Protein AF-0000000084982531 (afdb_homodimer)

Sequence (616 aa):
MTKPLTELLGIQYPIIQGGMARISDSTLVSAVSEAGGFGVLTSVGYTKEELRQEIRRVKSLTERPFGVNLMLQQDNIPELVEVTLTEKVTAVTTGAGSPKAFAAELQVAGIKVIPVVSQVTHAVKMANLGVDAIIAEGYEAGGHVGLTATLPLIQQLQKEVELPIIAAGGIGSGEAILAMEALGAIGVQIGTLFLTAEECALGQRYKQALIDADDVATALTGLSWGLPVRNIANELIQDCLREEFAGVNYEAIRPMLYESYVRAVEQDDVERGSVMTGQIAGIIDRIQPAATIIEALMASYHEAKERIMTKPLTELLGIQYPIIQGGMARISDSTLVSAVSEAGGFGVLTSVGYTKEELRQEIRRVKSLTERPFGVNLMLQQDNIPELVEVTLTEKVTAVTTGAGSPKAFAAELQVAGIKVIPVVSQVTHAVKMANLGVDAIIAEGYEAGGHVGLTATLPLIQQLQKEVELPIIAAGGIGSGEAILAMEALGAIGVQIGTLFLTAEECALGQRYKQALIDADDVATALTGLSWGLPVRNIANELIQDCLREEFAGVNYEAIRPMLYESYVRAVEQDDVERGSVMTGQIAGIIDRIQPAATIIEALMASYHEAKERI

Radius of gyration: 24.31 Å; Cα contacts (8 Å, |Δi|>4): 1463; chains: 2; bounding box: 52×74×54 Å

Organism: NCBI:txid883103

Structure (mmCIF, N/CA/C/O backbone):
data_AF-0000000084982531-model_v1
#
loop_
_entity.id
_entity.type
_entity.pdbx_description
1 polymer 'Probable nitronate monooxygenase'
#
loop_
_atom_site.group_PDB
_atom_site.id
_atom_site.type_symbol
_atom_site.label_atom_id
_atom_site.label_alt_id
_atom_site.label_comp_id
_atom_site.label_asym_id
_atom_site.label_entity_id
_atom_site.label_seq_id
_atom_site.pdbx_PDB_ins_code
_atom_site.Cartn_x
_atom_site.Cartn_y
_atom_site.Cartn_z
_atom_site.occupancy
_atom_site.B_iso_or_equiv
_atom_site.auth_seq_id
_atom_site.auth_comp_id
_atom_site.auth_asym_id
_atom_site.auth_atom_id
_atom_site.pdbx_PDB_model_num
ATOM 1 N N . MET A 1 1 ? 24.953 -12.133 1.344 1 47.94 1 MET A N 1
ATOM 2 C CA . MET A 1 1 ? 24.062 -11.312 0.535 1 47.94 1 MET A CA 1
ATOM 3 C C . MET A 1 1 ? 22.969 -12.164 -0.105 1 47.94 1 MET A C 1
ATOM 5 O O . MET A 1 1 ? 23.25 -13.234 -0.648 1 47.94 1 MET A O 1
ATOM 9 N N . THR A 1 2 ? 21.625 -11.914 0.278 1 69.19 2 THR A N 1
ATOM 10 C CA . THR A 1 2 ? 20.547 -12.727 -0.247 1 69.19 2 THR A CA 1
ATOM 11 C C . THR A 1 2 ? 20.641 -12.844 -1.765 1 69.19 2 THR A C 1
ATOM 13 O O . THR A 1 2 ? 20.906 -11.859 -2.455 1 69.19 2 THR A O 1
ATOM 16 N N . LYS A 1 3 ? 20.641 -14.102 -2.168 1 76.06 3 LYS A N 1
ATOM 17 C CA . LYS A 1 3 ? 20.688 -14.391 -3.6 1 76.06 3 LYS A CA 1
ATOM 18 C C . LYS A 1 3 ? 19.578 -13.672 -4.344 1 76.06 3 LYS A C 1
ATOM 20 O O . LYS A 1 3 ? 18.406 -13.719 -3.928 1 76.06 3 LYS A O 1
ATOM 25 N N . PRO A 1 4 ? 19.938 -13.031 -5.398 1 92.44 4 PRO A N 1
ATOM 26 C CA . PRO A 1 4 ? 18.906 -12.398 -6.211 1 92.44 4 PRO A CA 1
ATOM 27 C C . PRO A 1 4 ? 17.938 -13.414 -6.816 1 92.44 4 PRO A C 1
ATOM 29 O O . PRO A 1 4 ? 18.25 -14.602 -6.906 1 92.44 4 PRO A O 1
ATOM 32 N N . LEU A 1 5 ? 16.766 -12.992 -7.109 1 98.06 5 LEU A N 1
ATOM 33 C CA . LEU A 1 5 ? 15.727 -13.844 -7.684 1 98.06 5 LEU A CA 1
ATOM 34 C C . LEU A 1 5 ? 16.234 -14.531 -8.945 1 98.06 5 LEU A C 1
ATOM 36 O O . LEU A 1 5 ? 15.883 -15.688 -9.211 1 98.06 5 LEU A O 1
ATOM 40 N N . THR A 1 6 ? 17.062 -13.836 -9.719 1 98.44 6 THR A N 1
ATOM 41 C CA . THR A 1 6 ? 17.594 -14.367 -10.969 1 98.44 6 THR A CA 1
ATOM 42 C C . THR A 1 6 ? 18.422 -15.617 -10.719 1 98.44 6 THR A C 1
ATOM 44 O O . THR A 1 6 ? 18.359 -16.578 -11.484 1 98.44 6 THR A O 1
ATOM 47 N N . GLU A 1 7 ? 19.125 -15.648 -9.68 1 98.12 7 GLU A N 1
ATOM 48 C CA . GLU A 1 7 ? 19.922 -16.812 -9.312 1 98.12 7 GLU A CA 1
ATOM 49 C C . GLU A 1 7 ? 19.047 -17.906 -8.695 1 98.12 7 GLU A C 1
ATOM 51 O O . GLU A 1 7 ? 19.203 -19.094 -9 1 98.12 7 GLU A O 1
ATOM 56 N N . LEU A 1 8 ? 18.109 -17.531 -7.852 1 98.31 8 LEU A N 1
ATOM 57 C CA . LEU A 1 8 ? 17.25 -18.469 -7.16 1 98.31 8 LEU A CA 1
ATOM 58 C C . LEU A 1 8 ? 16.453 -19.312 -8.156 1 98.31 8 LEU A C 1
ATOM 60 O O . LEU A 1 8 ? 16.266 -20.516 -7.945 1 98.31 8 LEU A O 1
ATOM 64 N N . LEU A 1 9 ? 16.016 -18.641 -9.266 1 98.69 9 LEU A N 1
ATOM 65 C CA . LEU A 1 9 ? 15.094 -19.312 -10.172 1 98.69 9 LEU A CA 1
ATOM 66 C C . LEU A 1 9 ? 15.75 -19.562 -11.523 1 98.69 9 LEU A C 1
ATOM 68 O O . LEU A 1 9 ? 15.156 -20.203 -12.398 1 98.69 9 LEU A O 1
ATOM 72 N N . GLY A 1 10 ? 16.969 -19.047 -11.734 1 98.31 10 GLY A N 1
ATOM 73 C CA . GLY A 1 10 ? 17.656 -19.219 -13.008 1 98.31 10 GLY A CA 1
ATOM 74 C C . GLY A 1 10 ? 17.016 -18.438 -14.141 1 98.31 10 GLY A C 1
ATOM 75 O O . GLY A 1 10 ? 16.828 -18.969 -15.234 1 98.31 10 GLY A O 1
ATOM 76 N N . ILE A 1 11 ? 16.672 -17.188 -13.914 1 98.75 11 ILE A N 1
ATOM 77 C CA . ILE A 1 11 ? 15.984 -16.375 -14.914 1 98.75 11 ILE A CA 1
ATOM 78 C C . ILE A 1 11 ? 16.781 -15.102 -15.18 1 98.75 11 ILE A C 1
ATOM 80 O O . ILE A 1 11 ? 17.719 -14.781 -14.453 1 98.75 11 ILE A O 1
ATOM 84 N N . GLN A 1 12 ? 16.375 -14.383 -16.219 1 98.56 12 GLN A N 1
ATOM 85 C CA . GLN A 1 12 ? 17.125 -13.211 -16.656 1 98.56 12 GLN A CA 1
ATOM 86 C C . GLN A 1 12 ? 16.734 -11.977 -15.852 1 98.56 12 GLN A C 1
ATOM 88 O O . GLN A 1 12 ? 17.609 -11.195 -15.453 1 98.56 12 GLN A O 1
ATOM 93 N N . TYR A 1 13 ? 15.438 -11.75 -15.711 1 98.81 13 TYR A N 1
ATOM 94 C CA . TYR A 1 13 ? 14.922 -10.586 -15 1 98.81 13 TYR A CA 1
ATOM 95 C C . TYR A 1 13 ? 14.195 -11 -13.719 1 98.81 13 TYR A C 1
ATOM 97 O O . TYR A 1 13 ? 13.562 -12.055 -13.672 1 98.81 13 TYR A O 1
ATOM 105 N N . PRO A 1 14 ? 14.273 -10.266 -12.648 1 98.75 14 PRO A N 1
ATOM 106 C CA . PRO A 1 14 ? 13.672 -10.633 -11.367 1 98.75 14 PRO A CA 1
ATOM 107 C C . PRO A 1 14 ? 12.164 -10.383 -11.328 1 98.75 14 PRO A C 1
ATOM 109 O O . PRO A 1 14 ? 11.672 -9.688 -10.438 1 98.75 14 PRO A O 1
ATOM 112 N N . ILE A 1 15 ? 11.461 -10.977 -12.281 1 98.94 15 ILE A N 1
ATOM 113 C CA . ILE A 1 15 ? 10.031 -10.75 -12.445 1 98.94 15 ILE A CA 1
ATOM 114 C C . ILE A 1 15 ? 9.305 -12.094 -12.539 1 98.94 15 ILE A C 1
ATOM 116 O O . ILE A 1 15 ? 9.625 -12.922 -13.391 1 98.94 15 ILE A O 1
ATOM 120 N N . ILE A 1 16 ? 8.383 -12.305 -11.625 1 98.94 16 ILE A N 1
ATOM 121 C CA . ILE A 1 16 ? 7.477 -13.445 -11.664 1 98.94 16 ILE A CA 1
ATOM 122 C C . ILE A 1 16 ? 6.109 -13.008 -12.18 1 98.94 16 ILE A C 1
ATOM 124 O O . ILE A 1 16 ? 5.57 -11.984 -11.734 1 98.94 16 ILE A O 1
ATOM 128 N N . GLN A 1 17 ? 5.598 -13.633 -13.188 1 98.88 17 GLN A N 1
ATOM 129 C CA . GLN A 1 17 ? 4.164 -13.586 -13.469 1 98.88 17 GLN A CA 1
ATOM 130 C C . GLN A 1 17 ? 3.393 -14.531 -12.555 1 98.88 17 GLN A C 1
ATOM 132 O O . GLN A 1 17 ? 3.607 -15.742 -12.578 1 98.88 17 GLN A O 1
ATOM 137 N N . GLY A 1 18 ? 2.592 -14 -11.688 1 97.56 18 GLY A N 1
ATOM 138 C CA . GLY A 1 18 ? 1.908 -14.797 -10.68 1 97.56 18 GLY A CA 1
ATOM 139 C C . GLY A 1 18 ? 0.978 -15.836 -11.273 1 97.56 18 GLY A C 1
ATOM 140 O O . GLY A 1 18 ? 0.484 -15.672 -12.391 1 97.56 18 GLY A O 1
ATOM 141 N N . GLY A 1 19 ? 0.758 -16.938 -10.516 1 97.06 19 GLY A N 1
ATOM 142 C CA . GLY A 1 19 ? -0.233 -17.922 -10.906 1 97.06 19 GLY A CA 1
ATOM 143 C C . GLY A 1 19 ? -1.66 -17.453 -10.695 1 97.06 19 GLY A C 1
ATOM 144 O O . GLY A 1 19 ? -2.158 -17.453 -9.562 1 97.06 19 GLY A O 1
ATOM 145 N N . MET A 1 20 ? -2.289 -17.141 -11.766 1 95.69 20 MET A N 1
ATOM 146 C CA . MET A 1 20 ? -3.654 -16.625 -11.719 1 95.69 20 MET A CA 1
ATOM 147 C C . MET A 1 20 ? -4.66 -17.703 -12.109 1 95.69 20 MET A C 1
ATOM 149 O O . MET A 1 20 ? -4.594 -18.234 -13.211 1 95.69 20 MET A O 1
ATOM 153 N N . ALA A 1 21 ? -5.543 -17.938 -11.188 1 93.56 21 ALA A N 1
ATOM 154 C CA . ALA A 1 21 ? -6.477 -19.062 -11.32 1 93.56 21 ALA A CA 1
ATOM 155 C C . ALA A 1 21 ? -7.23 -18.984 -12.648 1 93.56 21 ALA A C 1
ATOM 157 O O . ALA A 1 21 ? -7.844 -17.969 -12.969 1 93.56 21 ALA A O 1
ATOM 158 N N . ARG A 1 22 ? -7.141 -20.016 -13.445 1 93.19 22 ARG A N 1
ATOM 159 C CA . ARG A 1 22 ? -7.859 -20.234 -14.695 1 93.19 22 ARG A CA 1
ATOM 160 C C . ARG A 1 22 ? -7.324 -19.312 -15.797 1 93.19 22 ARG A C 1
ATOM 162 O O . ARG A 1 22 ? -7.875 -19.266 -16.891 1 93.19 22 ARG A O 1
ATOM 169 N N . ILE A 1 23 ? -6.273 -18.594 -15.5 1 97 23 ILE A N 1
ATOM 170 C CA . ILE A 1 23 ? -5.785 -17.594 -16.438 1 97 23 ILE A CA 1
ATOM 171 C C . ILE A 1 23 ? -4.371 -17.969 -16.891 1 97 23 ILE A C 1
ATOM 173 O O . ILE A 1 23 ? -4.086 -18 -18.094 1 97 23 ILE A O 1
ATOM 177 N N . SER A 1 24 ? -3.469 -18.234 -15.953 1 98.06 24 SER A N 1
ATOM 178 C CA . SER A 1 24 ? -2.068 -18.516 -16.25 1 98.06 24 SER A CA 1
ATOM 179 C C . SER A 1 24 ? -1.909 -19.891 -16.891 1 98.06 24 SER A C 1
ATOM 181 O O . SER A 1 24 ? -1.47 -20.844 -16.234 1 98.06 24 SER A O 1
ATOM 183 N N . ASP A 1 25 ? -2.148 -19.984 -18.156 1 98.06 25 ASP A N 1
ATOM 184 C CA . ASP A 1 25 ? -1.996 -21.234 -18.875 1 98.06 25 ASP A CA 1
ATOM 185 C C . ASP A 1 25 ? -0.626 -21.328 -19.547 1 98.06 25 ASP A C 1
ATOM 187 O O . ASP A 1 25 ? 0.231 -20.469 -19.328 1 98.06 25 ASP A O 1
ATOM 191 N N . SER A 1 26 ? -0.414 -22.375 -20.297 1 98.69 26 SER A N 1
ATOM 192 C CA . SER A 1 26 ? 0.892 -22.656 -20.875 1 98.69 26 SER A CA 1
ATOM 193 C C . SER A 1 26 ? 1.314 -21.547 -21.844 1 98.69 26 SER A C 1
ATOM 195 O O . SER A 1 26 ? 2.502 -21.234 -21.953 1 98.69 26 SER A O 1
ATOM 197 N N . THR A 1 27 ? 0.344 -20.891 -22.5 1 98.62 27 THR A N 1
ATOM 198 C CA . THR A 1 27 ? 0.658 -19.859 -23.484 1 98.62 27 THR A CA 1
ATOM 199 C C . THR A 1 27 ? 1.241 -18.625 -22.812 1 98.62 27 THR A C 1
ATOM 201 O O . THR A 1 27 ? 2.293 -18.125 -23.219 1 98.62 27 THR A O 1
ATOM 204 N N . LEU A 1 28 ? 0.614 -18.156 -21.797 1 98.88 28 LEU A N 1
ATOM 205 C CA . LEU A 1 28 ? 1.104 -16.984 -21.078 1 98.88 28 LEU A CA 1
ATOM 206 C C . LEU A 1 28 ? 2.412 -17.312 -20.359 1 98.88 28 LEU A C 1
ATOM 208 O O . LEU A 1 28 ? 3.371 -16.531 -20.453 1 98.88 28 LEU A O 1
ATOM 212 N N . VAL A 1 29 ? 2.459 -18.422 -19.719 1 98.88 29 VAL A N 1
ATOM 213 C CA . VAL A 1 29 ? 3.588 -18.812 -18.875 1 98.88 29 VAL A CA 1
ATOM 214 C C . VAL A 1 29 ? 4.844 -18.953 -19.734 1 98.88 29 VAL A C 1
ATOM 216 O O . VAL A 1 29 ? 5.91 -18.453 -19.375 1 98.88 29 VAL A O 1
ATOM 219 N N . SER A 1 30 ? 4.719 -19.625 -20.875 1 98.88 30 SER A N 1
ATOM 220 C CA . SER A 1 30 ? 5.871 -19.812 -21.766 1 98.88 30 SER A CA 1
ATOM 221 C C . SER A 1 30 ? 6.34 -18.469 -22.328 1 98.88 30 SER A C 1
ATOM 223 O O . SER A 1 30 ? 7.543 -18.25 -22.469 1 98.88 30 SER A O 1
ATOM 225 N N . ALA A 1 31 ? 5.387 -17.562 -22.625 1 98.94 31 ALA A N 1
ATOM 226 C CA . ALA A 1 31 ? 5.73 -16.25 -23.156 1 98.94 31 ALA A CA 1
ATOM 227 C C . ALA A 1 31 ? 6.52 -15.43 -22.141 1 98.94 31 ALA A C 1
ATOM 229 O O . ALA A 1 31 ? 7.508 -14.781 -22.484 1 98.94 31 ALA A O 1
ATOM 230 N N . VAL A 1 32 ? 6.125 -15.469 -20.922 1 98.94 32 VAL A N 1
ATOM 231 C CA . VAL A 1 32 ? 6.797 -14.734 -19.859 1 98.94 32 VAL A CA 1
ATOM 232 C C . VAL A 1 32 ? 8.195 -15.305 -19.641 1 98.94 32 VAL A C 1
ATOM 234 O O . VAL A 1 32 ? 9.172 -14.555 -19.547 1 98.94 32 VAL A O 1
ATOM 237 N N . SER A 1 33 ? 8.281 -16.641 -19.578 1 98.94 33 SER A N 1
ATOM 238 C CA . SER A 1 33 ? 9.57 -17.281 -19.375 1 98.94 33 SER A CA 1
ATOM 239 C C . SER A 1 33 ? 10.523 -16.984 -20.516 1 98.94 33 SER A C 1
ATOM 241 O O . SER A 1 33 ? 11.695 -16.656 -20.297 1 98.94 33 SER A O 1
ATOM 243 N N . GLU A 1 34 ? 10.008 -17.047 -21.719 1 98.81 34 GLU A N 1
ATOM 244 C CA . GLU A 1 34 ? 10.82 -16.75 -22.891 1 98.81 34 GLU A CA 1
ATOM 245 C C . GLU A 1 34 ? 11.312 -15.305 -22.875 1 98.81 34 GLU A C 1
ATOM 247 O O . GLU A 1 34 ? 12.414 -15.016 -23.359 1 98.81 34 GLU A O 1
ATOM 252 N N . ALA A 1 35 ? 10.531 -14.461 -22.312 1 98.81 35 ALA A N 1
ATOM 253 C CA . ALA A 1 35 ? 10.867 -13.039 -22.281 1 98.81 35 ALA A CA 1
ATOM 254 C C . ALA A 1 35 ? 11.875 -12.742 -21.172 1 98.81 35 ALA A C 1
ATOM 256 O O . ALA A 1 35 ? 12.32 -11.602 -21.016 1 98.81 35 ALA A O 1
ATOM 257 N N . GLY A 1 36 ? 12.234 -13.766 -20.406 1 98.81 36 GLY A N 1
ATOM 258 C CA . GLY A 1 36 ? 13.281 -13.594 -19.406 1 98.81 36 GLY A CA 1
ATOM 259 C C . GLY A 1 36 ? 12.758 -13.57 -17.984 1 98.81 36 GLY A C 1
ATOM 260 O O . GLY A 1 36 ? 13.539 -13.531 -17.031 1 98.81 36 GLY A O 1
ATOM 261 N N . GLY A 1 37 ? 11.406 -13.547 -17.844 1 98.88 37 GLY A N 1
ATOM 262 C CA . GLY A 1 37 ? 10.797 -13.648 -16.531 1 98.88 37 GLY A CA 1
ATOM 263 C C . GLY A 1 37 ? 10.547 -15.078 -16.109 1 98.88 37 GLY A C 1
ATOM 264 O O . GLY A 1 37 ? 11.148 -16.016 -16.641 1 98.88 37 GLY A O 1
ATOM 265 N N . PHE A 1 38 ? 9.805 -15.234 -15.047 1 98.94 38 PHE A N 1
ATOM 266 C CA . PHE A 1 38 ? 9.406 -16.531 -14.516 1 98.94 38 PHE A CA 1
ATOM 267 C C . PHE A 1 38 ? 7.898 -16.719 -14.594 1 98.94 38 PHE A C 1
ATOM 269 O O . PHE A 1 38 ? 7.152 -16.109 -13.812 1 98.94 38 PHE A O 1
ATOM 276 N N . GLY A 1 39 ? 7.457 -17.516 -15.531 1 98.94 39 GLY A N 1
ATOM 277 C CA . GLY A 1 39 ? 6.035 -17.812 -15.609 1 98.94 39 GLY A CA 1
ATOM 278 C C . GLY A 1 39 ? 5.586 -18.828 -14.586 1 98.94 39 GLY A C 1
ATOM 279 O O . GLY A 1 39 ? 6.289 -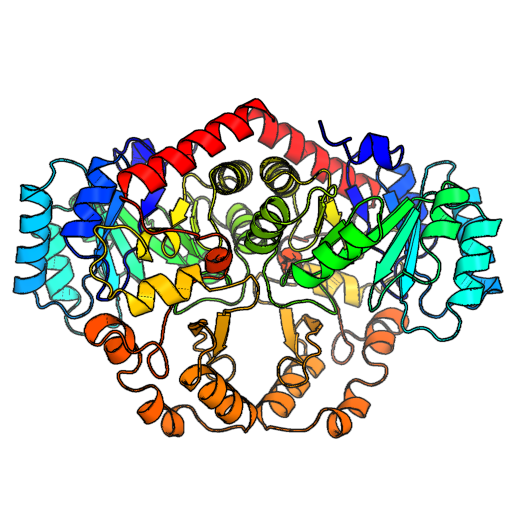19.812 -14.32 1 98.94 39 GLY A O 1
ATOM 280 N N . VAL A 1 40 ? 4.402 -18.625 -14 1 98.94 40 VAL A N 1
ATOM 281 C CA . VAL A 1 40 ? 3.838 -19.578 -13.055 1 98.94 40 VAL A CA 1
ATOM 282 C C . VAL A 1 40 ? 2.484 -20.062 -13.555 1 98.94 40 VAL A C 1
ATOM 284 O O . VAL A 1 40 ? 1.545 -19.281 -13.703 1 98.94 40 VAL A O 1
ATOM 287 N N . LEU A 1 41 ? 2.414 -21.312 -13.766 1 98.69 41 LEU A N 1
ATOM 288 C CA . LEU A 1 41 ? 1.214 -21.984 -14.242 1 98.69 41 LEU A CA 1
ATOM 289 C C . LEU A 1 41 ? 0.196 -22.156 -13.125 1 98.69 41 LEU A C 1
ATOM 291 O O . LEU A 1 41 ? 0.563 -22.453 -11.984 1 98.69 41 LEU A O 1
ATOM 295 N N . THR A 1 42 ? -1.066 -21.953 -13.438 1 97.44 42 THR A N 1
ATOM 296 C CA . THR A 1 42 ? -2.117 -22.266 -12.477 1 97.44 42 THR A CA 1
ATOM 297 C C . THR A 1 42 ? -2.383 -23.766 -12.438 1 97.44 42 THR A C 1
ATOM 299 O O . THR A 1 42 ? -2.129 -24.469 -13.414 1 97.44 42 THR A O 1
ATOM 302 N N . SER A 1 43 ? -2.811 -24.234 -11.32 1 97.31 43 SER A N 1
ATOM 303 C CA . SER A 1 43 ? -3.287 -25.609 -11.242 1 97.31 43 SER A CA 1
ATOM 304 C C . SER A 1 43 ? -4.777 -25.656 -10.914 1 97.31 43 SER A C 1
ATOM 306 O O . SER A 1 43 ? -5.367 -26.734 -10.852 1 97.31 43 SER A O 1
ATOM 308 N N . VAL A 1 44 ? -5.336 -24.484 -10.688 1 94.62 44 VAL A N 1
ATOM 309 C CA . VAL A 1 44 ? -6.727 -24.422 -10.25 1 94.62 44 VAL A CA 1
ATOM 310 C C . VAL A 1 44 ? -7.633 -25 -11.328 1 94.62 44 VAL A C 1
ATOM 312 O O . VAL A 1 44 ? -7.562 -24.594 -12.492 1 94.62 44 VAL A O 1
ATOM 315 N N . GLY A 1 45 ? -8.375 -25.969 -10.93 1 92.69 45 GLY A N 1
ATOM 316 C CA . GLY A 1 45 ? -9.344 -26.578 -11.844 1 92.69 45 GLY A CA 1
ATOM 317 C C . GLY A 1 45 ? -8.773 -27.734 -12.633 1 92.69 45 GLY A C 1
ATOM 318 O O . GLY A 1 45 ? -9.492 -28.391 -13.391 1 92.69 45 GLY A O 1
ATOM 319 N N . TYR A 1 46 ? -7.516 -28.047 -12.508 1 96.88 46 TYR A N 1
ATOM 320 C CA . TYR A 1 46 ? -6.891 -29.109 -13.289 1 96.88 46 TYR A CA 1
ATOM 321 C C . TYR A 1 46 ? -6.945 -30.438 -12.539 1 96.88 46 TYR A C 1
ATOM 323 O O . TYR A 1 46 ? -6.773 -30.469 -11.32 1 96.88 46 TYR A O 1
ATOM 331 N N . THR A 1 47 ? -7.215 -31.453 -13.297 1 97.69 47 THR A N 1
ATOM 332 C CA . THR A 1 47 ? -6.918 -32.812 -12.828 1 97.69 47 THR A CA 1
ATOM 333 C C . THR A 1 47 ? -5.422 -33.094 -12.922 1 97.69 47 THR A C 1
ATOM 335 O O . THR A 1 47 ? -4.664 -32.281 -13.484 1 97.69 47 THR A O 1
ATOM 338 N N . LYS A 1 48 ? -5.07 -34.219 -12.32 1 98.12 48 LYS A N 1
ATOM 339 C CA . LYS A 1 48 ? -3.686 -34.688 -12.398 1 98.12 48 LYS A CA 1
ATOM 340 C C . LYS A 1 48 ? -3.195 -34.688 -13.844 1 98.12 48 LYS A C 1
ATOM 342 O O . LYS A 1 48 ? -2.145 -34.125 -14.148 1 98.12 48 LYS A O 1
ATOM 347 N N . GLU A 1 49 ? -4.016 -35.281 -14.672 1 98.56 49 GLU A N 1
ATOM 348 C CA . GLU A 1 49 ? -3.615 -35.438 -16.062 1 98.56 49 GLU A CA 1
ATOM 349 C C . GLU A 1 49 ? -3.623 -34.094 -16.797 1 98.56 49 GLU A C 1
ATOM 351 O O . GLU A 1 49 ? -2.762 -33.844 -17.641 1 98.56 49 GLU A O 1
ATOM 356 N N . GLU A 1 50 ? -4.52 -33.281 -16.516 1 98.25 50 GLU A N 1
ATOM 357 C CA . GLU A 1 50 ? -4.59 -31.953 -17.156 1 98.25 50 GLU A CA 1
ATOM 358 C C . GLU A 1 50 ? -3.381 -31.109 -16.781 1 98.25 50 GLU A C 1
ATOM 360 O O . GLU A 1 50 ? -2.818 -30.422 -17.641 1 98.25 50 GLU A O 1
ATOM 365 N N . LEU A 1 51 ? -2.988 -31.141 -15.516 1 98.69 51 LEU A N 1
ATOM 366 C CA . LEU A 1 51 ? -1.801 -30.406 -15.109 1 98.69 51 LEU A CA 1
ATOM 367 C C . LEU A 1 51 ? -0.557 -30.938 -15.805 1 98.69 51 LEU A C 1
ATOM 369 O O . LEU A 1 51 ? 0.283 -30.172 -16.266 1 98.69 51 LEU A O 1
ATOM 373 N N . ARG A 1 52 ? -0.457 -32.281 -15.867 1 98.75 52 ARG A N 1
ATOM 374 C CA . ARG A 1 52 ? 0.674 -32.906 -16.547 1 98.75 52 ARG A CA 1
ATOM 375 C C . ARG A 1 52 ? 0.768 -32.406 -18 1 98.75 52 ARG A C 1
ATOM 377 O O . ARG A 1 52 ? 1.846 -32.031 -18.453 1 98.75 52 ARG A O 1
ATOM 384 N N . GLN A 1 53 ? -0.361 -32.406 -18.641 1 98.69 53 GLN A N 1
ATOM 385 C CA . GLN A 1 53 ? -0.4 -31.969 -20.031 1 98.69 53 GLN A CA 1
ATOM 386 C C . GLN A 1 53 ? -0.006 -30.516 -20.188 1 98.69 53 GLN A C 1
ATOM 388 O O . GLN A 1 53 ? 0.717 -30.141 -21.109 1 98.69 53 GLN A O 1
ATOM 393 N N . GLU A 1 54 ? -0.496 -29.672 -19.328 1 98.5 54 GLU A N 1
ATOM 394 C CA . GLU A 1 54 ? -0.175 -28.25 -19.375 1 98.5 54 GLU A CA 1
ATOM 395 C C . GLU A 1 54 ? 1.312 -28.016 -19.141 1 98.5 54 GLU A C 1
ATOM 397 O O . GLU A 1 54 ? 1.925 -27.172 -19.797 1 98.5 54 GLU A O 1
ATOM 402 N N . ILE A 1 55 ? 1.924 -28.719 -18.172 1 98.88 55 ILE A N 1
ATOM 403 C CA . ILE A 1 55 ? 3.35 -28.609 -17.891 1 98.88 55 ILE A CA 1
ATOM 404 C C . ILE A 1 55 ? 4.156 -29.031 -19.109 1 98.88 55 ILE A C 1
ATOM 406 O O . ILE A 1 55 ? 5.094 -28.328 -19.516 1 98.88 55 ILE A O 1
ATOM 410 N N . ARG A 1 56 ? 3.787 -30.094 -19.703 1 98.81 56 ARG A N 1
ATOM 411 C CA . ARG A 1 56 ? 4.496 -30.594 -20.875 1 98.81 56 ARG A CA 1
ATOM 412 C C . ARG A 1 56 ? 4.336 -29.641 -22.062 1 98.81 56 ARG A C 1
ATOM 414 O O . ARG A 1 56 ? 5.25 -29.484 -22.875 1 98.81 56 ARG A O 1
ATOM 421 N N . ARG A 1 57 ? 3.164 -29.016 -22.172 1 98.75 57 ARG A N 1
ATOM 422 C CA . ARG A 1 57 ? 2.973 -28 -23.203 1 98.75 57 ARG A CA 1
ATOM 423 C C . ARG A 1 57 ? 3.922 -26.828 -22.984 1 98.75 57 ARG A C 1
ATOM 425 O O . ARG A 1 57 ? 4.535 -26.328 -23.938 1 98.75 57 ARG A O 1
ATOM 432 N N . VAL A 1 58 ? 4.09 -26.359 -21.766 1 98.81 58 VAL A N 1
ATOM 433 C CA . VAL A 1 58 ? 5.047 -25.281 -21.469 1 98.81 58 VAL A CA 1
ATOM 434 C C . VAL A 1 58 ? 6.445 -25.719 -21.922 1 98.81 58 VAL A C 1
ATOM 436 O O . VAL A 1 58 ? 7.145 -24.969 -22.609 1 98.81 58 VAL A O 1
ATOM 439 N N . LYS A 1 59 ? 6.848 -26.922 -21.547 1 98.69 59 LYS A N 1
ATOM 440 C CA . LYS A 1 59 ? 8.18 -27.438 -21.844 1 98.69 59 LYS A CA 1
ATOM 441 C C . LYS A 1 59 ? 8.398 -27.547 -23.359 1 98.69 59 LYS A C 1
ATOM 443 O O . LYS A 1 59 ? 9.531 -27.469 -23.828 1 98.69 59 LYS A O 1
ATOM 448 N N . SER A 1 60 ? 7.336 -27.75 -24.078 1 98.62 60 SER A N 1
ATOM 449 C CA . SER A 1 60 ? 7.449 -27.828 -25.531 1 98.62 60 SER A CA 1
ATOM 450 C C . SER A 1 60 ? 7.609 -26.438 -26.125 1 98.62 60 SER A C 1
ATOM 452 O O . SER A 1 60 ? 8.133 -26.281 -27.234 1 98.62 60 SER A O 1
ATOM 454 N N . LEU A 1 61 ? 7.176 -25.422 -25.422 1 98.44 61 LEU A N 1
ATOM 455 C CA . LEU A 1 61 ? 7.156 -24.062 -25.953 1 98.44 61 LEU A CA 1
ATOM 456 C C . LEU A 1 61 ? 8.406 -23.297 -25.531 1 98.44 61 LEU A C 1
ATOM 458 O O . LEU A 1 61 ? 8.781 -22.312 -26.156 1 98.44 61 LEU A O 1
ATOM 462 N N . THR A 1 62 ? 9.047 -23.766 -24.438 1 98.44 62 THR A N 1
ATOM 463 C CA . THR A 1 62 ? 10.227 -23.062 -23.953 1 98.44 62 THR A CA 1
ATOM 464 C C . THR A 1 62 ? 11.125 -24.016 -23.156 1 98.44 62 THR A C 1
ATOM 466 O O . THR A 1 62 ? 10.633 -24.953 -22.531 1 98.44 62 THR A O 1
ATOM 469 N N . GLU A 1 63 ? 12.359 -23.719 -23.094 1 98.31 63 GLU A N 1
ATOM 470 C CA . GLU A 1 63 ? 13.328 -24.453 -22.266 1 98.31 63 GLU A CA 1
ATOM 471 C C . GLU A 1 63 ? 13.656 -23.672 -20.984 1 98.31 63 GLU A C 1
ATOM 473 O O . GLU A 1 63 ? 14.477 -24.109 -20.188 1 98.31 63 GLU A O 1
ATOM 478 N N . ARG A 1 64 ? 12.992 -22.516 -20.875 1 98.75 64 ARG A N 1
ATOM 479 C CA . ARG A 1 64 ? 13.258 -21.625 -19.75 1 98.75 64 ARG A CA 1
ATOM 480 C C . ARG A 1 64 ? 12.531 -22.109 -18.5 1 98.75 64 ARG A C 1
ATOM 482 O O . ARG A 1 64 ? 11.531 -22.812 -18.578 1 98.75 64 ARG A O 1
ATOM 489 N N . PRO A 1 65 ? 13.055 -21.719 -17.359 1 98.81 65 PRO A N 1
ATOM 490 C CA . PRO A 1 65 ? 12.414 -22.141 -16.109 1 98.81 65 PRO A CA 1
ATOM 491 C C . PRO A 1 65 ? 11.008 -21.578 -15.945 1 98.81 65 PRO A C 1
ATOM 493 O O . PRO A 1 65 ? 10.719 -20.469 -16.406 1 98.81 65 PRO A O 1
ATOM 496 N N . PHE A 1 66 ? 10.172 -22.328 -15.297 1 98.88 66 PHE A N 1
ATOM 497 C CA . PHE A 1 66 ? 8.828 -21.906 -14.914 1 98.88 66 PHE A CA 1
ATOM 498 C C . PHE A 1 66 ? 8.367 -22.656 -13.672 1 98.88 66 PHE A C 1
ATOM 500 O O . PHE A 1 66 ? 9.062 -23.547 -13.172 1 98.88 66 PHE A O 1
ATOM 507 N N . GLY A 1 67 ? 7.234 -22.234 -13.086 1 98.94 67 GLY A N 1
ATOM 508 C CA . GLY A 1 67 ? 6.703 -22.859 -11.891 1 98.94 67 GLY A CA 1
ATOM 509 C C . GLY A 1 67 ? 5.219 -23.172 -11.992 1 98.94 67 GLY A C 1
ATOM 510 O O . GLY A 1 67 ? 4.613 -23 -13.047 1 98.94 67 GLY A O 1
ATOM 511 N N . VAL A 1 68 ? 4.703 -23.766 -10.938 1 98.88 68 VAL A N 1
ATOM 512 C CA . VAL A 1 68 ? 3.287 -24.094 -10.805 1 98.88 68 VAL A CA 1
ATOM 513 C C . VAL A 1 68 ? 2.758 -23.547 -9.477 1 98.88 68 VAL A C 1
ATOM 515 O O . VAL A 1 68 ? 3.418 -23.672 -8.438 1 98.88 68 VAL A O 1
ATOM 518 N N . ASN A 1 69 ? 1.651 -22.891 -9.57 1 98.69 69 ASN A N 1
ATOM 519 C CA . ASN A 1 69 ? 0.979 -22.484 -8.344 1 98.69 69 ASN A CA 1
ATOM 520 C C . ASN A 1 69 ? 0.016 -23.562 -7.848 1 98.69 69 ASN A C 1
ATOM 522 O O . ASN A 1 69 ? -0.786 -24.094 -8.625 1 98.69 69 ASN A O 1
ATOM 526 N N . LEU A 1 70 ? 0.102 -23.875 -6.594 1 97.62 70 LEU A N 1
ATOM 527 C CA . LEU A 1 70 ? -0.802 -24.812 -5.938 1 97.62 70 LEU A CA 1
ATOM 528 C C . LEU A 1 70 ? -1.714 -24.094 -4.949 1 97.62 70 LEU A C 1
ATOM 530 O O . LEU A 1 70 ? -1.238 -23.5 -3.98 1 97.62 70 LEU A O 1
ATOM 534 N N . MET A 1 71 ? -3.002 -24.094 -5.219 1 94.12 71 MET A N 1
ATOM 535 C CA . MET A 1 71 ? -4.004 -23.625 -4.27 1 94.12 71 MET A CA 1
ATOM 536 C C . MET A 1 71 ? -4.371 -24.719 -3.271 1 94.12 71 MET A C 1
ATOM 538 O O . MET A 1 71 ? -5.125 -25.625 -3.602 1 94.12 71 MET A O 1
ATOM 542 N N . LEU A 1 72 ? -3.99 -24.562 -2.084 1 93.81 72 LEU A N 1
ATOM 543 C CA . LEU A 1 72 ? -3.881 -25.688 -1.166 1 93.81 72 LEU A CA 1
ATOM 544 C C . LEU A 1 72 ? -5.246 -26.062 -0.603 1 93.81 72 LEU A C 1
ATOM 546 O O . LEU A 1 72 ? -5.379 -27.078 0.098 1 93.81 72 LEU A O 1
ATOM 550 N N . GLN A 1 73 ? -6.254 -25.359 -0.978 1 90.5 73 GLN A N 1
ATOM 551 C CA . GLN A 1 73 ? -7.609 -25.719 -0.573 1 90.5 73 GLN A CA 1
ATOM 552 C C . GLN A 1 73 ? -8.25 -26.688 -1.567 1 90.5 73 GLN A C 1
ATOM 554 O O . GLN A 1 73 ? -9.328 -27.219 -1.317 1 90.5 73 GLN A O 1
ATOM 559 N N . GLN A 1 74 ? -7.527 -26.906 -2.672 1 92.69 74 GLN A N 1
ATOM 560 C CA . GLN A 1 74 ? -8.031 -27.891 -3.631 1 92.69 74 GLN A CA 1
ATOM 561 C C . GLN A 1 74 ? -7.969 -29.297 -3.062 1 92.69 74 GLN A C 1
ATOM 563 O O . GLN A 1 74 ? -7.012 -29.656 -2.363 1 92.69 74 GLN A O 1
ATOM 568 N N . ASP A 1 75 ? -8.922 -30.141 -3.461 1 93.5 75 ASP A N 1
ATOM 569 C CA . ASP A 1 75 ? -9.039 -31.484 -2.904 1 93.5 75 ASP A CA 1
ATOM 570 C C . ASP A 1 75 ? -7.949 -32.406 -3.445 1 93.5 75 ASP A C 1
ATOM 572 O O . ASP A 1 75 ? -7.531 -33.344 -2.77 1 93.5 75 ASP A O 1
ATOM 576 N N . ASN A 1 76 ? -7.461 -32.156 -4.605 1 97.06 76 ASN A N 1
ATOM 577 C CA . ASN A 1 76 ? -6.562 -33.094 -5.258 1 97.06 76 ASN A CA 1
ATOM 578 C C . ASN A 1 76 ? -5.109 -32.625 -5.191 1 97.06 76 ASN A C 1
ATOM 580 O O . ASN A 1 76 ? -4.316 -32.938 -6.082 1 97.06 76 ASN A O 1
ATOM 584 N N . ILE A 1 77 ? -4.762 -31.891 -4.16 1 96.75 77 ILE A N 1
ATOM 585 C CA . ILE A 1 77 ? -3.432 -31.312 -4.008 1 96.75 77 ILE A CA 1
ATOM 586 C C . ILE A 1 77 ? -2.383 -32.406 -4.004 1 96.75 77 ILE A C 1
ATOM 588 O O . ILE A 1 77 ? -1.353 -32.312 -4.672 1 96.75 77 ILE A O 1
ATOM 592 N N . PRO A 1 78 ? -2.586 -33.594 -3.312 1 97.12 78 PRO A N 1
ATOM 593 C CA . PRO A 1 78 ? -1.567 -34.625 -3.346 1 97.12 78 PRO A CA 1
ATOM 594 C C . PRO A 1 78 ? -1.245 -35.094 -4.766 1 97.12 78 PRO A C 1
ATOM 596 O O . PRO A 1 78 ? -0.08 -35.344 -5.086 1 97.12 78 PRO A O 1
ATOM 599 N N . GLU A 1 79 ? -2.256 -35.156 -5.582 1 98.19 79 GLU A N 1
ATOM 600 C CA . GLU A 1 79 ? -2.055 -35.562 -6.973 1 98.19 79 GLU A CA 1
ATOM 601 C C . GLU A 1 79 ? -1.262 -34.5 -7.734 1 98.19 79 GLU A C 1
ATOM 603 O O . GLU A 1 79 ? -0.39 -34.812 -8.539 1 98.19 79 GLU A O 1
ATOM 608 N N . LEU A 1 80 ? -1.589 -33.312 -7.527 1 98.5 80 LEU A N 1
ATOM 609 C CA . LEU A 1 80 ? -0.926 -32.219 -8.219 1 98.5 80 LEU A CA 1
ATOM 610 C C . LEU A 1 80 ? 0.539 -32.094 -7.809 1 98.5 80 LEU A C 1
ATOM 612 O O . LEU A 1 80 ? 1.406 -31.844 -8.641 1 98.5 80 LEU A O 1
ATOM 616 N N . VAL A 1 81 ? 0.793 -32.312 -6.5 1 98.38 81 VAL A N 1
ATOM 617 C CA . VAL A 1 81 ? 2.164 -32.312 -5.996 1 98.38 81 VAL A CA 1
ATOM 618 C C . VAL A 1 81 ? 2.953 -33.438 -6.699 1 98.38 81 VAL A C 1
ATOM 620 O O . VAL A 1 81 ? 4.09 -33.219 -7.125 1 98.38 81 VAL A O 1
ATOM 623 N N . GLU A 1 82 ? 2.354 -34.531 -6.824 1 98.5 82 GLU A N 1
ATOM 624 C CA . GLU A 1 82 ? 3.004 -35.656 -7.5 1 98.5 82 GLU A CA 1
ATOM 625 C C . GLU A 1 82 ? 3.4 -35.281 -8.922 1 98.5 82 GLU A C 1
ATOM 627 O O . GLU A 1 82 ? 4.492 -35.625 -9.383 1 98.5 82 GLU A O 1
ATOM 632 N N . VAL A 1 83 ? 2.518 -34.625 -9.641 1 98.69 83 VAL A N 1
ATOM 633 C CA . VAL A 1 83 ? 2.785 -34.219 -11.016 1 98.69 83 VAL A CA 1
ATOM 634 C C . VAL A 1 83 ? 3.969 -33.25 -11.055 1 98.69 83 VAL A C 1
ATOM 636 O O . VAL A 1 83 ? 4.84 -33.344 -11.914 1 98.69 83 VAL A O 1
ATOM 639 N N . THR A 1 84 ? 3.994 -32.281 -10.133 1 98.44 84 THR A N 1
ATOM 640 C CA . THR A 1 84 ? 5.078 -31.297 -10.109 1 98.44 84 THR A CA 1
ATOM 641 C C . THR A 1 84 ? 6.414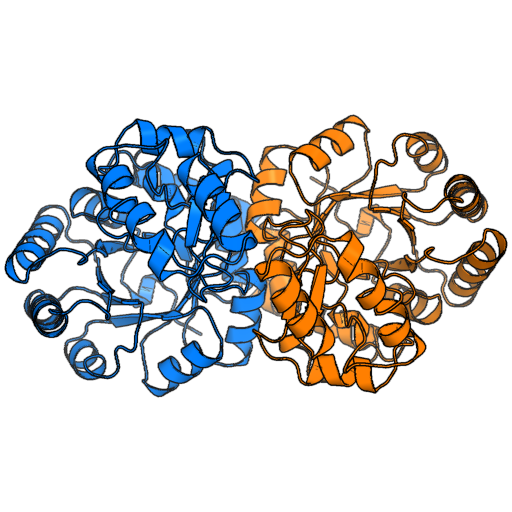 -31.984 -9.844 1 98.44 84 THR A C 1
ATOM 643 O O . THR A 1 84 ? 7.445 -31.578 -10.391 1 98.44 84 THR A O 1
ATOM 646 N N . LEU A 1 85 ? 6.438 -33.031 -8.992 1 98.31 85 LEU A N 1
ATOM 647 C CA . LEU A 1 85 ? 7.637 -33.812 -8.688 1 98.31 85 LEU A CA 1
ATOM 648 C C . LEU A 1 85 ? 8.117 -34.562 -9.914 1 98.31 85 LEU A C 1
ATOM 650 O O . LEU A 1 85 ? 9.297 -34.5 -10.266 1 98.31 85 LEU A O 1
ATOM 654 N N . THR A 1 86 ? 7.18 -35.219 -10.523 1 98.5 86 THR A N 1
ATOM 655 C CA . THR A 1 86 ? 7.504 -36.094 -11.664 1 98.5 86 THR A CA 1
ATOM 656 C C . THR A 1 86 ? 8.008 -35.25 -12.836 1 98.5 86 THR A C 1
ATOM 658 O O . THR A 1 86 ? 8.953 -35.656 -13.523 1 98.5 86 THR A O 1
ATOM 661 N N . GLU A 1 87 ? 7.363 -34.094 -13.047 1 98.5 87 GLU A N 1
ATOM 662 C CA . GLU A 1 87 ? 7.691 -33.281 -14.195 1 98.5 87 GLU A CA 1
ATOM 663 C C . GLU A 1 87 ? 8.844 -32.312 -13.883 1 98.5 87 GLU A C 1
ATOM 665 O O . GLU A 1 87 ? 9.344 -31.625 -14.773 1 98.5 87 GLU A O 1
ATOM 670 N N . LYS A 1 88 ? 9.25 -32.219 -12.664 1 97.94 88 LYS A N 1
ATOM 671 C CA . LYS A 1 88 ? 10.422 -31.484 -12.203 1 97.94 88 LYS A CA 1
ATOM 672 C C . LYS A 1 88 ? 10.336 -30.016 -12.594 1 97.94 88 LYS A C 1
ATOM 674 O O . LYS A 1 88 ? 11.25 -29.469 -13.211 1 97.94 88 LYS A O 1
ATOM 679 N N . VAL A 1 89 ? 9.297 -29.375 -12.188 1 98.56 89 VAL A N 1
ATOM 680 C CA . VAL A 1 89 ? 9.211 -27.938 -12.406 1 98.56 89 VAL A CA 1
ATOM 681 C C . VAL A 1 89 ? 10.219 -27.219 -11.516 1 98.56 89 VAL A C 1
ATOM 683 O O . VAL A 1 89 ? 10.727 -27.797 -10.547 1 98.56 89 VAL A O 1
ATOM 686 N N . THR A 1 90 ? 10.539 -26 -11.852 1 98.81 90 THR A N 1
ATOM 687 C CA . THR A 1 90 ? 11.594 -25.266 -11.172 1 98.81 90 THR A CA 1
ATOM 688 C C . THR A 1 90 ? 11.156 -24.859 -9.766 1 98.81 90 THR A C 1
ATOM 690 O O . THR A 1 90 ? 11.945 -24.922 -8.82 1 98.81 90 THR A O 1
ATOM 693 N N . ALA A 1 91 ? 9.891 -24.453 -9.609 1 98.88 91 ALA A N 1
ATOM 694 C CA . ALA A 1 91 ? 9.398 -23.953 -8.328 1 98.88 91 ALA A CA 1
ATOM 695 C C . ALA A 1 91 ? 7.891 -24.156 -8.211 1 98.88 91 ALA A C 1
ATOM 697 O O . ALA A 1 91 ? 7.195 -24.281 -9.219 1 98.88 91 ALA A O 1
ATOM 698 N N . VAL A 1 92 ? 7.48 -24.188 -6.988 1 98.75 92 VAL A N 1
ATOM 699 C CA . VAL A 1 92 ? 6.062 -24.203 -6.645 1 98.75 92 VAL A CA 1
ATOM 700 C C . VAL A 1 92 ? 5.738 -23.016 -5.746 1 98.75 92 VAL A C 1
ATOM 702 O O . VAL A 1 92 ? 6.441 -22.75 -4.77 1 98.75 92 VAL A O 1
ATOM 705 N N . THR A 1 93 ? 4.785 -22.219 -6.184 1 98.75 93 THR A N 1
ATOM 706 C CA . THR A 1 93 ? 4.191 -21.234 -5.285 1 98.75 93 THR A CA 1
ATOM 707 C C . THR A 1 93 ? 2.904 -21.781 -4.668 1 98.75 93 THR A C 1
ATOM 709 O O . THR A 1 93 ? 2.24 -22.641 -5.25 1 98.75 93 THR A O 1
ATOM 712 N N . THR A 1 94 ? 2.617 -21.328 -3.445 1 97.5 94 THR A N 1
ATOM 713 C CA . THR A 1 94 ? 1.422 -21.828 -2.779 1 97.5 94 THR A CA 1
ATOM 714 C C . THR A 1 94 ? 0.624 -20.688 -2.162 1 97.5 94 THR A C 1
ATOM 716 O O . THR A 1 94 ? 1.186 -19.641 -1.828 1 97.5 94 THR A O 1
ATOM 719 N N . GLY A 1 95 ? -0.618 -20.906 -2.125 1 90.69 95 GLY A N 1
ATOM 720 C CA . GLY A 1 95 ? -1.544 -20.031 -1.428 1 90.69 95 GLY A CA 1
ATOM 721 C C . GLY A 1 95 ? -2.645 -20.781 -0.703 1 90.69 95 GLY A C 1
ATOM 722 O O . GLY A 1 95 ? -2.766 -22 -0.836 1 90.69 95 GLY A O 1
ATOM 723 N N . ALA A 1 96 ? -3.312 -20.125 0.159 1 82.19 96 ALA A N 1
ATOM 724 C CA . ALA A 1 96 ? -4.527 -20.594 0.818 1 82.19 96 ALA A CA 1
ATOM 725 C C . ALA A 1 96 ? -4.238 -21.812 1.693 1 82.19 96 ALA A C 1
ATOM 727 O O . ALA A 1 96 ? -4.988 -22.781 1.676 1 82.19 96 ALA A O 1
ATOM 728 N N . GLY A 1 97 ? -3.146 -21.75 2.365 1 86.75 97 GLY A N 1
ATOM 729 C CA . GLY A 1 97 ? -2.818 -22.875 3.24 1 86.75 97 GLY A CA 1
ATOM 730 C C . GLY A 1 97 ? -1.329 -23.016 3.488 1 86.75 97 GLY A C 1
ATOM 731 O O . GLY A 1 97 ? -0.548 -22.125 3.152 1 86.75 97 GLY A O 1
ATOM 732 N N . SER A 1 98 ? -1.005 -24.172 4.121 1 93.25 98 SER A N 1
ATOM 733 C CA . SER A 1 98 ? 0.386 -24.438 4.465 1 93.25 98 SER A CA 1
ATOM 734 C C . SER A 1 98 ? 0.948 -25.578 3.615 1 93.25 98 SER A C 1
ATOM 736 O O . SER A 1 98 ? 0.312 -26.625 3.469 1 93.25 98 SER A O 1
ATOM 738 N N . PRO A 1 99 ? 2.166 -25.344 3.117 1 96.44 99 PRO A N 1
ATOM 739 C CA . PRO A 1 99 ? 2.801 -26.391 2.332 1 96.44 99 PRO A CA 1
ATOM 740 C C . PRO A 1 99 ? 3.523 -27.422 3.203 1 96.44 99 PRO A C 1
ATOM 742 O O . PRO A 1 99 ? 4.297 -28.234 2.691 1 96.44 99 PRO A O 1
ATOM 745 N N . LYS A 1 100 ? 3.297 -27.438 4.465 1 95.88 100 LYS A N 1
ATOM 746 C CA . LYS A 1 100 ? 4.023 -28.25 5.438 1 95.88 100 LYS A CA 1
ATOM 747 C C . LYS A 1 100 ? 4.047 -29.719 5.02 1 95.88 100 LYS A C 1
ATOM 749 O O . LYS A 1 100 ? 5.062 -30.406 5.18 1 95.88 100 LYS A O 1
ATOM 754 N N . ALA A 1 101 ? 3.029 -30.188 4.441 1 95.06 101 ALA A N 1
ATOM 755 C CA . ALA A 1 101 ? 2.852 -31.609 4.164 1 95.06 101 ALA A CA 1
ATOM 756 C C . ALA A 1 101 ? 3.773 -32.062 3.037 1 95.06 101 ALA A C 1
ATOM 758 O O . ALA A 1 101 ? 4.074 -33.25 2.916 1 95.06 101 ALA A O 1
ATOM 759 N N . PHE A 1 102 ? 4.25 -31.094 2.193 1 96.38 102 PHE A N 1
ATOM 760 C CA . PHE A 1 102 ? 4.969 -31.578 1.018 1 96.38 102 PHE A CA 1
ATOM 761 C C . PHE A 1 102 ? 6.195 -30.719 0.742 1 96.38 102 PHE A C 1
ATOM 763 O O . PHE A 1 102 ? 6.957 -30.984 -0.19 1 96.38 102 PHE A O 1
ATOM 770 N N . ALA A 1 103 ? 6.48 -29.719 1.489 1 97.75 103 ALA A N 1
ATOM 771 C CA . ALA A 1 103 ? 7.578 -28.797 1.235 1 97.75 103 ALA A CA 1
ATOM 772 C C . ALA A 1 103 ? 8.914 -29.531 1.182 1 97.75 103 ALA A C 1
ATOM 774 O O . ALA A 1 103 ? 9.695 -29.344 0.245 1 97.75 103 ALA A O 1
ATOM 775 N N . ALA A 1 104 ? 9.164 -30.359 2.135 1 97.5 104 ALA A N 1
ATOM 776 C CA . ALA A 1 104 ? 10.438 -31.062 2.225 1 97.5 104 ALA A CA 1
ATOM 777 C C . ALA A 1 104 ? 10.648 -31.969 1.015 1 97.5 104 ALA A C 1
ATOM 779 O O . ALA A 1 104 ? 11.75 -32.031 0.461 1 97.5 104 ALA A O 1
ATOM 780 N N . GLU A 1 105 ? 9.641 -32.656 0.684 1 97.88 105 GLU A N 1
ATOM 781 C CA . GLU A 1 105 ? 9.727 -33.562 -0.458 1 97.88 105 GLU A CA 1
ATOM 782 C C . GLU A 1 105 ? 10.055 -32.812 -1.74 1 97.88 105 GLU A C 1
ATOM 784 O O . GLU A 1 105 ? 10.867 -33.281 -2.547 1 97.88 105 GLU A O 1
ATOM 789 N N . LEU A 1 106 ? 9.43 -31.688 -1.935 1 98.56 106 LEU A N 1
ATOM 790 C CA . LEU A 1 106 ? 9.688 -30.844 -3.104 1 98.56 106 LEU A CA 1
ATOM 791 C C . LEU A 1 106 ? 11.125 -30.344 -3.107 1 98.56 106 LEU A C 1
ATOM 793 O O . LEU A 1 106 ? 11.812 -30.422 -4.129 1 98.56 106 LEU A O 1
ATOM 797 N N . GLN A 1 107 ? 11.578 -29.891 -2.012 1 98.38 107 GLN A N 1
ATOM 798 C CA . GLN A 1 107 ? 12.914 -29.312 -1.914 1 98.38 107 GLN A CA 1
ATOM 799 C C . GLN A 1 107 ? 13.992 -30.375 -2.117 1 98.38 107 GLN A C 1
ATOM 801 O O . GLN A 1 107 ? 15.023 -30.109 -2.729 1 98.38 107 GLN A O 1
ATOM 806 N N . VAL A 1 108 ? 13.789 -31.562 -1.616 1 98.19 108 VAL A N 1
ATOM 807 C CA . VAL A 1 108 ? 14.719 -32.656 -1.817 1 98.19 108 VAL A CA 1
ATOM 808 C C . VAL A 1 108 ? 14.836 -32.969 -3.307 1 98.19 108 VAL A C 1
ATOM 810 O O . VAL A 1 108 ? 15.914 -33.344 -3.787 1 98.19 108 VAL A O 1
ATOM 813 N N . ALA A 1 109 ? 13.734 -32.812 -3.996 1 98.38 109 ALA A N 1
ATOM 814 C CA . ALA A 1 109 ? 13.711 -33.094 -5.434 1 98.38 109 ALA A CA 1
ATOM 815 C C . ALA A 1 109 ? 14.305 -31.922 -6.211 1 98.38 109 ALA A C 1
ATOM 817 O O . ALA A 1 109 ? 14.367 -31.938 -7.441 1 98.38 109 ALA A O 1
ATOM 818 N N . GLY A 1 110 ? 14.672 -30.859 -5.508 1 98.31 110 GLY A N 1
ATOM 819 C CA . GLY A 1 110 ? 15.297 -29.703 -6.152 1 98.31 110 GLY A CA 1
ATOM 820 C C . GLY A 1 110 ? 14.297 -28.641 -6.57 1 98.31 110 GLY A C 1
ATOM 821 O O . GLY A 1 110 ? 14.656 -27.688 -7.266 1 98.31 110 GLY A O 1
ATOM 822 N N . ILE A 1 111 ? 13.047 -28.781 -6.242 1 98.81 111 ILE A N 1
ATOM 823 C CA . ILE A 1 111 ? 12 -27.812 -6.566 1 98.81 111 ILE A CA 1
ATOM 824 C C . ILE A 1 111 ? 11.914 -26.75 -5.473 1 98.81 111 ILE A C 1
ATOM 826 O O . ILE A 1 111 ? 11.805 -27.078 -4.289 1 98.81 111 ILE A O 1
ATOM 830 N N . LYS A 1 112 ? 12 -25.484 -5.812 1 98.81 112 LYS A N 1
ATOM 831 C CA . LYS A 1 112 ? 11.898 -24.406 -4.84 1 98.81 112 LYS A CA 1
ATOM 832 C C . LYS A 1 112 ? 10.461 -24.234 -4.348 1 98.81 112 LYS A C 1
ATOM 834 O O . LYS A 1 112 ? 9.516 -24.359 -5.129 1 98.81 112 LYS A O 1
ATOM 839 N N . VAL A 1 113 ? 10.289 -24 -3.061 1 98.81 113 VAL A N 1
ATOM 840 C CA . VAL A 1 113 ? 8.992 -23.766 -2.443 1 98.81 113 VAL A CA 1
ATOM 841 C C . VAL A 1 113 ? 8.875 -22.312 -2.01 1 98.81 113 VAL A C 1
ATOM 843 O O . VAL A 1 113 ? 9.617 -21.859 -1.139 1 98.81 113 VAL A O 1
ATOM 846 N N . ILE A 1 114 ? 7.898 -21.594 -2.6 1 98.75 114 ILE A N 1
ATOM 847 C CA . ILE A 1 114 ? 7.785 -20.156 -2.404 1 98.75 114 ILE A CA 1
ATOM 848 C C . ILE A 1 114 ? 6.336 -19.797 -2.102 1 98.75 114 ILE A C 1
ATOM 850 O O . ILE A 1 114 ? 5.586 -19.406 -3.004 1 98.75 114 ILE A O 1
ATOM 854 N N . PRO A 1 115 ? 5.906 -19.844 -0.86 1 98.75 115 PRO A N 1
ATOM 855 C CA . PRO A 1 115 ? 4.523 -19.531 -0.487 1 98.75 115 PRO A CA 1
ATOM 856 C C . PRO A 1 115 ? 4.219 -18.047 -0.516 1 98.75 115 PRO A C 1
ATOM 858 O O . PRO A 1 115 ? 5.113 -17.219 -0.313 1 98.75 115 PRO A O 1
ATOM 861 N N . VAL A 1 116 ? 2.961 -17.719 -0.79 1 98.5 116 VAL A N 1
ATOM 862 C CA . VAL A 1 116 ? 2.445 -16.359 -0.688 1 98.5 116 VAL A CA 1
ATOM 863 C C . VAL A 1 116 ? 2.01 -16.078 0.748 1 98.5 116 VAL A C 1
ATOM 865 O O . VAL A 1 116 ? 1.315 -16.891 1.364 1 98.5 116 VAL A O 1
ATOM 868 N N . VAL A 1 117 ? 2.441 -14.977 1.313 1 98.38 117 VAL A N 1
ATOM 869 C CA . VAL A 1 117 ? 2.049 -14.57 2.656 1 98.38 117 VAL A CA 1
ATOM 870 C C . VAL A 1 117 ? 1.527 -13.133 2.625 1 98.38 117 VAL A C 1
ATOM 872 O O . VAL A 1 117 ? 1.954 -12.328 1.792 1 98.38 117 VAL A O 1
ATOM 875 N N . SER A 1 118 ? 0.659 -12.789 3.562 1 97.94 118 SER A N 1
ATOM 876 C CA . SER A 1 118 ? 0.105 -11.445 3.631 1 97.94 118 SER A CA 1
ATOM 877 C C . SER A 1 118 ? 0.208 -10.875 5.039 1 97.94 118 SER A C 1
ATOM 879 O O . SER A 1 118 ? -0.298 -9.781 5.312 1 97.94 118 SER A O 1
ATOM 881 N N . GLN A 1 119 ? 0.863 -11.656 5.945 1 97.38 119 GLN A N 1
ATOM 882 C CA . GLN A 1 119 ? 1.039 -11.242 7.336 1 97.38 119 GLN A CA 1
ATOM 883 C C . GLN A 1 119 ? 2.363 -11.758 7.898 1 97.38 119 GLN A C 1
ATOM 885 O O . GLN A 1 119 ? 2.904 -12.75 7.414 1 97.38 119 GLN A O 1
ATOM 890 N N . VAL A 1 120 ? 2.779 -11.117 8.914 1 98.12 120 VAL A N 1
ATOM 891 C CA . VAL A 1 120 ? 4.039 -11.477 9.562 1 98.12 120 VAL A CA 1
ATOM 892 C C . VAL A 1 120 ? 3.926 -12.875 10.164 1 98.12 120 VAL A C 1
ATOM 894 O O . VAL A 1 120 ? 4.844 -13.688 10.039 1 98.12 120 VAL A O 1
ATOM 897 N N . THR A 1 121 ? 2.809 -13.164 10.734 1 97.62 121 THR A N 1
ATOM 898 C CA . THR A 1 121 ? 2.625 -14.461 11.391 1 97.62 121 THR A CA 1
ATOM 899 C C . THR A 1 121 ? 2.775 -15.594 10.383 1 97.62 121 THR A C 1
ATOM 901 O O . THR A 1 121 ? 3.381 -16.625 10.688 1 97.62 121 THR A O 1
ATOM 904 N N . HIS A 1 122 ? 2.24 -15.414 9.172 1 97.44 122 HIS A N 1
ATOM 905 C CA . HIS A 1 122 ? 2.387 -16.422 8.125 1 97.44 122 HIS A CA 1
ATOM 906 C C . HIS A 1 122 ? 3.844 -16.562 7.703 1 97.44 122 HIS A C 1
ATOM 908 O O . HIS A 1 122 ? 4.324 -17.688 7.504 1 97.44 122 HIS A O 1
ATOM 914 N N . ALA A 1 123 ? 4.484 -15.492 7.609 1 98.12 123 ALA A N 1
ATOM 915 C CA . ALA A 1 123 ? 5.883 -15.508 7.188 1 98.12 123 ALA A CA 1
ATOM 916 C C . ALA A 1 123 ? 6.758 -16.234 8.195 1 98.12 123 ALA A C 1
ATOM 918 O O . ALA A 1 123 ? 7.652 -17 7.82 1 98.12 123 ALA A O 1
ATOM 919 N N . VAL A 1 124 ? 6.52 -15.961 9.43 1 98.25 124 VAL A N 1
ATOM 920 C CA . VAL A 1 124 ? 7.281 -16.625 10.492 1 98.25 124 VAL A CA 1
ATOM 921 C C . VAL A 1 124 ? 7.059 -18.125 10.422 1 98.25 124 VAL A C 1
ATOM 923 O O . VAL A 1 124 ? 8.008 -18.906 10.547 1 98.25 124 VAL A O 1
ATOM 926 N N . LYS A 1 125 ? 5.852 -18.547 10.203 1 97.75 125 LYS A N 1
ATOM 927 C CA . LYS A 1 125 ? 5.551 -19.969 10.055 1 97.75 125 LYS A CA 1
ATOM 928 C C . LYS A 1 125 ? 6.301 -20.578 8.867 1 97.75 125 LYS A C 1
ATOM 930 O O . LYS A 1 125 ? 6.816 -21.688 8.953 1 97.75 125 LYS A O 1
ATOM 935 N N . MET A 1 126 ? 6.328 -19.844 7.773 1 98.12 126 MET A N 1
ATOM 936 C CA . MET A 1 126 ? 7.023 -20.328 6.578 1 98.12 126 MET A CA 1
ATOM 937 C C . MET A 1 126 ? 8.523 -20.406 6.824 1 98.12 126 MET A C 1
ATOM 939 O O . MET A 1 126 ? 9.188 -21.328 6.336 1 98.12 126 MET A O 1
ATOM 943 N N . ALA A 1 127 ? 9.031 -19.406 7.523 1 97.88 127 ALA A N 1
ATOM 944 C CA . ALA A 1 127 ? 10.445 -19.438 7.883 1 97.88 127 ALA A CA 1
ATOM 945 C C . ALA A 1 127 ? 10.781 -20.688 8.695 1 97.88 127 ALA A C 1
ATOM 947 O O . ALA A 1 127 ? 11.797 -21.328 8.453 1 97.88 127 ALA A O 1
ATOM 948 N N . ASN A 1 128 ? 9.93 -21 9.617 1 97.5 128 ASN A N 1
ATOM 949 C CA . ASN A 1 128 ? 10.125 -22.172 10.453 1 97.5 128 ASN A CA 1
ATOM 950 C C . ASN A 1 128 ? 10.078 -23.453 9.633 1 97.5 128 ASN A C 1
ATOM 952 O O . ASN A 1 128 ? 10.727 -24.453 9.984 1 97.5 128 ASN A O 1
ATOM 956 N N . LEU A 1 129 ? 9.352 -23.453 8.555 1 97.25 129 LEU A N 1
ATOM 957 C CA . LEU A 1 129 ? 9.242 -24.594 7.668 1 97.25 129 LEU A CA 1
ATOM 958 C C . LEU A 1 129 ? 10.469 -24.703 6.77 1 97.25 129 LEU A C 1
ATOM 960 O O . LEU A 1 129 ? 10.695 -25.75 6.152 1 97.25 129 LEU A O 1
ATOM 964 N N . GLY A 1 130 ? 11.195 -23.609 6.648 1 97.69 130 GLY A N 1
ATOM 965 C CA . GLY A 1 130 ? 12.414 -23.625 5.855 1 97.69 130 GLY A CA 1
ATOM 966 C C . GLY A 1 130 ? 12.164 -23.484 4.367 1 97.69 130 GLY A C 1
ATOM 967 O O . GLY A 1 130 ? 12.867 -24.094 3.557 1 97.69 130 GLY A O 1
ATOM 968 N N . VAL A 1 131 ? 11.18 -22.75 3.992 1 98.38 131 VAL A N 1
ATOM 969 C CA . VAL A 1 131 ? 10.898 -22.547 2.574 1 98.38 131 VAL A CA 1
ATOM 970 C C . VAL A 1 131 ? 12.008 -21.734 1.932 1 98.38 131 VAL A C 1
ATOM 972 O O . VAL A 1 131 ? 12.852 -21.156 2.631 1 98.38 131 VAL A O 1
ATOM 975 N N . ASP A 1 132 ? 12.031 -21.688 0.636 1 98.5 132 ASP A N 1
ATOM 976 C CA . ASP A 1 132 ? 13.156 -21.094 -0.085 1 98.5 132 ASP A CA 1
ATOM 977 C C . ASP A 1 132 ? 13.039 -19.578 -0.138 1 98.5 132 ASP A C 1
ATOM 979 O O . ASP A 1 132 ? 14.055 -18.875 -0.183 1 98.5 132 ASP A O 1
ATOM 983 N N . ALA A 1 133 ? 11.875 -19.078 -0.193 1 98.69 133 ALA A N 1
ATOM 984 C CA . ALA A 1 133 ? 11.5 -17.656 -0.233 1 98.69 133 ALA A CA 1
ATOM 985 C C . ALA A 1 133 ? 10.008 -17.484 0.045 1 98.69 133 ALA A C 1
ATOM 987 O O . ALA A 1 133 ? 9.266 -18.469 0.148 1 98.69 133 ALA A O 1
ATOM 988 N N . ILE A 1 134 ? 9.594 -16.266 0.214 1 98.69 134 ILE A N 1
ATOM 989 C CA . ILE A 1 134 ? 8.172 -15.961 0.356 1 98.69 134 ILE A CA 1
ATOM 990 C C . ILE A 1 134 ? 7.781 -14.844 -0.602 1 98.69 134 ILE A C 1
ATOM 992 O O . ILE A 1 134 ? 8.594 -13.969 -0.91 1 98.69 134 ILE A O 1
ATOM 996 N N . ILE A 1 135 ? 6.594 -14.922 -1.124 1 98.88 135 ILE A N 1
ATOM 997 C CA . ILE A 1 135 ? 5.973 -13.828 -1.854 1 98.88 135 ILE A CA 1
ATOM 998 C C . ILE A 1 135 ? 5.09 -13.016 -0.911 1 98.88 135 ILE A C 1
ATOM 1000 O O . ILE A 1 135 ? 4.066 -13.508 -0.427 1 98.88 135 ILE A O 1
ATOM 1004 N N . ALA A 1 136 ? 5.504 -11.812 -0.632 1 98.75 136 ALA A N 1
ATOM 1005 C CA . ALA A 1 136 ? 4.734 -10.906 0.222 1 98.75 136 ALA A CA 1
ATOM 1006 C C . ALA A 1 136 ? 3.734 -10.094 -0.596 1 98.75 136 ALA A C 1
ATOM 1008 O O . ALA A 1 136 ? 4.109 -9.133 -1.264 1 98.75 136 ALA A O 1
ATOM 1009 N N . GLU A 1 137 ? 2.49 -10.477 -0.506 1 98.69 137 GLU A N 1
ATOM 1010 C CA . GLU A 1 137 ? 1.453 -9.859 -1.33 1 98.69 137 GLU A CA 1
ATOM 1011 C C . GLU A 1 137 ? 0.618 -8.875 -0.522 1 98.69 137 GLU A C 1
ATOM 1013 O O . GLU A 1 137 ? 0.033 -9.242 0.5 1 98.69 137 GLU A O 1
ATOM 1018 N N . GLY A 1 138 ? 0.535 -7.668 -1.011 1 98.69 138 GLY A N 1
ATOM 1019 C CA . GLY A 1 138 ? -0.125 -6.598 -0.283 1 98.69 138 GLY A CA 1
ATOM 1020 C C . GLY A 1 138 ? -1.584 -6.426 -0.663 1 98.69 138 GLY A C 1
ATOM 1021 O O . GLY A 1 138 ? -2.055 -7.039 -1.624 1 98.69 138 GLY A O 1
ATOM 1022 N N . TYR A 1 139 ? -2.191 -5.527 0.03 1 98.62 139 TYR A N 1
ATOM 1023 C CA . TYR A 1 139 ? -3.592 -5.125 -0.042 1 98.62 139 TYR A CA 1
ATOM 1024 C C . TYR A 1 139 ? -3.975 -4.734 -1.465 1 98.62 139 TYR A C 1
ATOM 1026 O O . TYR A 1 139 ? -5.117 -4.938 -1.885 1 98.62 139 TYR A O 1
ATOM 1034 N N . GLU A 1 140 ? -3.088 -4.148 -2.191 1 98.75 140 GLU A N 1
ATOM 1035 C CA . GLU A 1 140 ? -3.404 -3.516 -3.469 1 98.75 140 GLU A CA 1
ATOM 1036 C C . GLU A 1 140 ? -3.326 -4.52 -4.617 1 98.75 140 GLU A C 1
ATOM 1038 O O . GLU A 1 140 ? -3.5 -4.152 -5.781 1 98.75 140 GLU A O 1
ATOM 1043 N N . ALA A 1 141 ? -3.088 -5.824 -4.293 1 98.75 141 ALA A N 1
ATOM 1044 C CA . ALA A 1 141 ? -3.123 -6.871 -5.309 1 98.75 141 ALA A CA 1
ATOM 1045 C C . ALA A 1 141 ? -4.555 -7.164 -5.746 1 98.75 141 ALA A C 1
ATOM 1047 O O . ALA A 1 141 ? -5.508 -6.609 -5.191 1 98.75 141 ALA A O 1
ATOM 1048 N N . GLY A 1 142 ? -4.691 -7.926 -6.777 1 98.31 142 GLY A N 1
ATOM 1049 C CA . GLY A 1 142 ? -5.988 -8.398 -7.238 1 98.31 142 GLY A CA 1
ATOM 1050 C C . GLY A 1 142 ? -6.387 -9.734 -6.633 1 98.31 142 GLY A C 1
ATOM 1051 O O . GLY A 1 142 ? -5.527 -10.547 -6.289 1 98.31 142 GLY A O 1
ATOM 1052 N N . GLY A 1 143 ? -7.68 -9.938 -6.582 1 96.81 143 GLY A N 1
ATOM 1053 C CA . GLY A 1 143 ? -8.156 -11.203 -6.051 1 96.81 143 GLY A CA 1
ATOM 1054 C C . GLY A 1 143 ? -8.195 -11.234 -4.535 1 96.81 143 GLY A C 1
ATOM 1055 O O . GLY A 1 143 ? -8.523 -10.234 -3.893 1 96.81 143 GLY A O 1
ATOM 1056 N N . HIS A 1 144 ? -7.992 -12.406 -3.936 1 95.94 144 HIS A N 1
ATOM 1057 C CA . HIS A 1 144 ? -7.965 -12.555 -2.486 1 95.94 144 HIS A CA 1
ATOM 1058 C C . HIS A 1 144 ? -6.719 -11.906 -1.889 1 95.94 144 HIS A C 1
ATOM 1060 O O . HIS A 1 144 ? -5.598 -12.227 -2.291 1 95.94 144 HIS A O 1
ATOM 1066 N N . VAL A 1 145 ? -6.938 -11.055 -0.887 1 97.19 145 VAL A N 1
ATOM 1067 C CA . VAL A 1 145 ? -5.805 -10.297 -0.375 1 97.19 145 VAL A CA 1
ATOM 1068 C C . VAL A 1 145 ? -5.906 -10.172 1.144 1 97.19 145 VAL A C 1
ATOM 1070 O O . VAL A 1 145 ? -6.973 -10.391 1.72 1 97.19 145 VAL A O 1
ATOM 1073 N N . GLY A 1 146 ? -4.684 -9.914 1.743 1 96.94 146 GLY A N 1
ATOM 1074 C CA . GLY A 1 146 ? -4.684 -9.375 3.094 1 96.94 146 GLY A CA 1
ATOM 1075 C C . GLY A 1 146 ? -4.922 -7.875 3.141 1 96.94 146 GLY A C 1
ATOM 1076 O O . GLY A 1 146 ? -5.066 -7.23 2.098 1 96.94 146 GLY A O 1
ATOM 1077 N N . LEU A 1 147 ? -4.895 -7.34 4.355 1 97.94 147 LEU A N 1
ATOM 1078 C CA . LEU A 1 147 ? -5.309 -5.949 4.5 1 97.94 147 LEU A CA 1
ATOM 1079 C C . LEU A 1 147 ? -4.102 -5.039 4.703 1 97.94 147 LEU A C 1
ATOM 1081 O O . LEU A 1 147 ? -4.238 -3.812 4.715 1 97.94 147 LEU A O 1
ATOM 1085 N N . THR A 1 148 ? -2.918 -5.594 4.863 1 98.56 148 THR A N 1
ATOM 1086 C CA . THR A 1 148 ? -1.705 -4.789 4.965 1 98.56 148 THR A CA 1
ATOM 1087 C C . THR A 1 148 ? -1.164 -4.445 3.58 1 98.56 148 THR A C 1
ATOM 1089 O O . THR A 1 148 ? -1.019 -5.328 2.73 1 98.56 148 THR A O 1
ATOM 1092 N N . ALA A 1 149 ? -0.885 -3.164 3.338 1 98.81 149 ALA A N 1
ATOM 1093 C CA . ALA A 1 149 ? -0.37 -2.729 2.043 1 98.81 149 ALA A CA 1
ATOM 1094 C C . ALA A 1 149 ? 1.048 -3.244 1.815 1 98.81 149 ALA A C 1
ATOM 1096 O O . ALA A 1 149 ? 1.743 -3.609 2.766 1 98.81 149 ALA A O 1
ATOM 1097 N N . THR A 1 150 ? 1.503 -3.273 0.609 1 98.88 150 THR A N 1
ATOM 1098 C CA . THR A 1 150 ? 2.777 -3.863 0.213 1 98.88 150 THR A CA 1
ATOM 1099 C C . THR A 1 150 ? 3.938 -3.162 0.911 1 98.88 150 THR A C 1
ATOM 1101 O O . THR A 1 150 ? 4.824 -3.816 1.466 1 98.88 150 THR A O 1
ATOM 1104 N N . LEU A 1 151 ? 3.916 -1.842 0.926 1 98.88 151 LEU A N 1
ATOM 1105 C CA . LEU A 1 151 ? 5.016 -1.053 1.469 1 98.88 151 LEU A CA 1
ATOM 1106 C C . LEU A 1 151 ? 5.219 -1.352 2.951 1 98.88 151 LEU A C 1
ATOM 1108 O O . LEU A 1 151 ? 6.305 -1.77 3.361 1 98.88 151 LEU A O 1
ATOM 1112 N N . PRO A 1 152 ? 4.227 -1.232 3.789 1 98.81 152 PRO A N 1
ATOM 1113 C CA . PRO A 1 152 ? 4.43 -1.571 5.199 1 98.81 152 PRO A CA 1
ATOM 1114 C C . PRO A 1 152 ? 4.645 -3.066 5.422 1 98.81 152 PRO A C 1
ATOM 1116 O O . PRO A 1 152 ? 5.367 -3.461 6.34 1 98.81 152 PRO A O 1
ATOM 1119 N N . LEU A 1 153 ? 4.055 -3.936 4.605 1 98.81 153 LEU A N 1
ATOM 1120 C CA . LEU A 1 153 ? 4.207 -5.379 4.758 1 98.81 153 LEU A CA 1
ATOM 1121 C C . LEU A 1 153 ? 5.672 -5.789 4.617 1 98.81 153 LEU A C 1
ATOM 1123 O O . LEU A 1 153 ? 6.215 -6.469 5.492 1 98.81 153 LEU A O 1
ATOM 1127 N N . ILE A 1 154 ? 6.32 -5.34 3.594 1 98.75 154 ILE A N 1
ATOM 1128 C CA . ILE A 1 154 ? 7.699 -5.742 3.324 1 98.75 154 ILE A CA 1
ATOM 1129 C C . ILE A 1 154 ? 8.617 -5.219 4.43 1 98.75 154 ILE A C 1
ATOM 1131 O O . ILE A 1 154 ? 9.508 -5.93 4.895 1 98.75 154 ILE A O 1
ATOM 1135 N N . GLN A 1 155 ? 8.391 -3.959 4.875 1 98.69 155 GLN A N 1
ATOM 1136 C CA . GLN A 1 155 ? 9.211 -3.383 5.938 1 98.69 155 GLN A CA 1
ATOM 1137 C C . GLN A 1 155 ? 9.133 -4.223 7.211 1 98.69 155 GLN A C 1
ATOM 1139 O O . GLN A 1 155 ? 10.148 -4.465 7.867 1 98.69 155 GLN A O 1
ATOM 1144 N N . GLN A 1 156 ? 7.977 -4.645 7.535 1 98.56 156 GLN A N 1
ATOM 1145 C CA . GLN A 1 156 ? 7.777 -5.391 8.773 1 98.56 156 GLN A CA 1
ATOM 1146 C C . GLN A 1 156 ? 8.305 -6.82 8.648 1 98.56 156 GLN A C 1
ATOM 1148 O O . GLN A 1 156 ? 8.867 -7.367 9.594 1 98.56 156 GLN A O 1
ATOM 1153 N N . LEU A 1 157 ? 8.141 -7.402 7.457 1 98.5 157 LEU A N 1
ATOM 1154 C CA . LEU A 1 157 ? 8.672 -8.742 7.223 1 98.5 157 LEU A CA 1
ATOM 1155 C C . LEU A 1 157 ? 10.195 -8.742 7.312 1 98.5 157 LEU A C 1
ATOM 1157 O O . LEU A 1 157 ? 10.789 -9.68 7.855 1 98.5 157 LEU A O 1
ATOM 1161 N N . GLN A 1 158 ? 10.836 -7.703 6.762 1 96.75 158 GLN A N 1
ATOM 1162 C CA . GLN A 1 158 ? 12.289 -7.598 6.781 1 96.75 158 GLN A CA 1
ATOM 1163 C C . GLN A 1 158 ? 12.828 -7.621 8.211 1 96.75 158 GLN A C 1
ATOM 1165 O O . GLN A 1 158 ? 13.938 -8.094 8.453 1 96.75 158 GLN A O 1
ATOM 1170 N N . LYS A 1 159 ? 12.047 -7.148 9.102 1 95.25 159 LYS A N 1
ATOM 1171 C CA . LYS A 1 159 ? 12.469 -7.078 10.492 1 95.25 159 LYS A CA 1
ATOM 1172 C C . LYS A 1 159 ? 12.234 -8.406 11.203 1 95.25 159 LYS A C 1
ATOM 1174 O O . LYS A 1 159 ? 12.883 -8.711 12.203 1 95.25 159 LYS A O 1
ATOM 1179 N N . GLU A 1 160 ? 11.352 -9.258 10.641 1 96.81 160 GLU A N 1
ATOM 1180 C CA . GLU A 1 160 ? 10.859 -10.383 11.438 1 96.81 160 GLU A CA 1
ATOM 1181 C C . GLU A 1 160 ? 11.375 -11.711 10.898 1 96.81 160 GLU A C 1
ATOM 1183 O O . GLU A 1 160 ? 11.406 -12.711 11.625 1 96.81 160 GLU A O 1
ATOM 1188 N N . VAL A 1 161 ? 11.727 -11.781 9.633 1 97 161 VAL A N 1
ATOM 1189 C CA . VAL A 1 161 ? 12.188 -13.055 9.078 1 97 161 VAL A CA 1
ATOM 1190 C C . VAL A 1 161 ? 13.43 -12.828 8.227 1 97 161 VAL A C 1
ATOM 1192 O O . VAL A 1 161 ? 13.633 -11.734 7.688 1 97 161 VAL A O 1
ATOM 1195 N N . GLU A 1 162 ? 14.242 -13.82 8.055 1 96.38 162 GLU A N 1
ATOM 1196 C CA . GLU A 1 162 ? 15.461 -13.758 7.254 1 96.38 162 GLU A CA 1
ATOM 1197 C C . GLU A 1 162 ? 15.242 -14.352 5.863 1 96.38 162 GLU A C 1
ATOM 1199 O O . GLU A 1 162 ? 16.125 -14.281 5.008 1 96.38 162 GLU A O 1
ATOM 1204 N N . LEU A 1 163 ? 14.102 -14.836 5.539 1 96.88 163 LEU A N 1
ATOM 1205 C CA . LEU A 1 163 ? 13.781 -15.414 4.238 1 96.88 163 LEU A CA 1
ATOM 1206 C C . LEU A 1 163 ? 13.898 -14.359 3.137 1 96.88 163 LEU A C 1
ATOM 1208 O O . LEU A 1 163 ? 13.562 -13.195 3.348 1 96.88 163 LEU A O 1
ATOM 1212 N N . PRO A 1 164 ? 14.414 -14.797 1.92 1 98.56 164 PRO A N 1
ATOM 1213 C CA . PRO A 1 164 ? 14.266 -13.898 0.775 1 98.56 164 PRO A CA 1
ATOM 1214 C C . PRO A 1 164 ? 12.812 -13.508 0.522 1 98.56 164 PRO A C 1
ATOM 1216 O O . PRO A 1 164 ? 11.914 -14.352 0.612 1 98.56 164 PRO A O 1
ATOM 1219 N N . ILE A 1 165 ? 12.594 -12.242 0.281 1 98.75 165 ILE A N 1
ATOM 1220 C CA . ILE A 1 165 ? 11.242 -11.727 0.088 1 98.75 165 ILE A CA 1
ATOM 1221 C C . ILE A 1 165 ? 11.055 -11.297 -1.365 1 98.75 165 ILE A C 1
ATOM 1223 O O . ILE A 1 165 ? 11.891 -10.578 -1.919 1 98.75 165 ILE A O 1
ATOM 1227 N N . ILE A 1 166 ? 10.031 -11.773 -1.987 1 98.94 166 ILE A N 1
ATOM 1228 C CA . ILE A 1 166 ? 9.547 -11.328 -3.287 1 98.94 166 ILE A CA 1
ATOM 1229 C C . ILE A 1 166 ? 8.289 -10.477 -3.105 1 98.94 166 ILE A C 1
ATOM 1231 O O . ILE A 1 166 ? 7.301 -10.93 -2.527 1 98.94 166 ILE A O 1
ATOM 1235 N N . ALA A 1 167 ? 8.352 -9.242 -3.568 1 98.88 167 ALA A N 1
ATOM 1236 C CA . ALA A 1 167 ? 7.246 -8.32 -3.35 1 98.88 167 ALA A CA 1
ATOM 1237 C C . ALA A 1 167 ? 6.152 -8.516 -4.395 1 98.88 167 ALA A C 1
ATOM 1239 O O . ALA A 1 167 ? 6.441 -8.727 -5.574 1 98.88 167 ALA A O 1
ATOM 1240 N N . ALA A 1 168 ? 4.91 -8.406 -3.947 1 98.88 168 ALA A N 1
ATOM 1241 C CA . ALA A 1 168 ? 3.764 -8.523 -4.844 1 98.88 168 ALA A CA 1
ATOM 1242 C C . ALA A 1 168 ? 2.645 -7.57 -4.426 1 98.88 168 ALA A C 1
ATOM 1244 O O . ALA A 1 168 ? 2.385 -7.395 -3.234 1 98.88 168 ALA A O 1
ATOM 1245 N N . GLY A 1 169 ? 1.991 -6.992 -5.457 1 98.69 169 GLY A N 1
ATOM 1246 C CA . GLY A 1 169 ? 0.904 -6.055 -5.234 1 98.69 169 GLY A CA 1
ATOM 1247 C C . GLY A 1 169 ? 1.28 -4.617 -5.551 1 98.69 169 GLY A C 1
ATOM 1248 O O . GLY A 1 169 ? 2.123 -4.027 -4.871 1 98.69 169 GLY A O 1
ATOM 1249 N N . GLY A 1 170 ? 0.657 -4.078 -6.574 1 98.69 170 GLY A N 1
ATOM 1250 C CA . GLY A 1 170 ? 0.788 -2.656 -6.855 1 98.69 170 GLY A CA 1
ATOM 1251 C C . GLY A 1 170 ? 2.02 -2.32 -7.676 1 98.69 170 GLY A C 1
ATOM 1252 O O . GLY A 1 170 ? 2.469 -1.174 -7.688 1 98.69 170 GLY A O 1
ATOM 1253 N N . ILE A 1 171 ? 2.584 -3.271 -8.32 1 98.81 171 ILE A N 1
ATOM 1254 C CA . ILE A 1 171 ? 3.803 -3.033 -9.086 1 98.81 171 ILE A CA 1
ATOM 1255 C C . ILE A 1 171 ? 3.469 -2.924 -10.57 1 98.81 171 ILE A C 1
ATOM 1257 O O . ILE A 1 171 ? 3.084 -3.912 -11.203 1 98.81 171 ILE A O 1
ATOM 1261 N N . GLY A 1 172 ? 3.666 -1.704 -11.125 1 98.38 172 GLY A N 1
ATOM 1262 C CA . GLY A 1 172 ? 3.24 -1.473 -12.492 1 98.38 172 GLY A CA 1
ATOM 1263 C C . GLY A 1 172 ? 4.32 -0.844 -13.359 1 98.38 172 GLY A C 1
ATOM 1264 O O . GLY A 1 172 ? 4.098 -0.576 -14.539 1 98.38 172 GLY A O 1
ATOM 1265 N N . SER A 1 173 ? 5.539 -0.634 -12.797 1 98.56 173 SER A N 1
ATOM 1266 C CA . SER A 1 173 ? 6.605 0.047 -13.523 1 98.56 173 SER A CA 1
ATOM 1267 C C . SER A 1 173 ? 7.98 -0.432 -13.062 1 98.56 173 SER A C 1
ATOM 1269 O O . SER A 1 173 ? 8.094 -1.12 -12.047 1 98.56 173 SER A O 1
ATOM 1271 N N . GLY A 1 174 ? 8.953 -0.086 -13.898 1 98.81 174 GLY A N 1
ATOM 1272 C CA . GLY A 1 174 ? 10.32 -0.37 -13.492 1 98.81 174 GLY A CA 1
ATOM 1273 C C . GLY A 1 174 ? 10.758 0.403 -12.266 1 98.81 174 GLY A C 1
ATOM 1274 O O . GLY A 1 174 ? 11.555 -0.092 -11.461 1 98.81 174 GLY A O 1
ATOM 1275 N N . GLU A 1 175 ? 10.281 1.593 -12.133 1 98.75 175 GLU A N 1
ATOM 1276 C CA . GLU A 1 175 ? 10.531 2.371 -10.93 1 98.75 175 GLU A CA 1
ATOM 1277 C C . GLU A 1 175 ? 10.039 1.634 -9.688 1 98.75 175 GLU A C 1
ATOM 1279 O O . GLU A 1 175 ? 10.703 1.644 -8.648 1 98.75 175 GLU A O 1
ATOM 1284 N N . ALA A 1 176 ? 8.867 1 -9.812 1 98.88 176 ALA A N 1
ATOM 1285 C CA . ALA A 1 176 ? 8.305 0.254 -8.688 1 98.88 176 ALA A CA 1
ATOM 1286 C C . ALA A 1 176 ? 9.141 -0.983 -8.383 1 98.88 176 ALA A C 1
ATOM 1288 O O . ALA A 1 176 ? 9.281 -1.373 -7.219 1 98.88 176 ALA A O 1
ATOM 1289 N N . ILE A 1 177 ? 9.656 -1.63 -9.422 1 98.88 177 ILE A N 1
ATOM 1290 C CA . ILE A 1 177 ? 10.562 -2.756 -9.203 1 98.88 177 ILE A CA 1
ATOM 1291 C C . ILE A 1 177 ? 11.781 -2.295 -8.406 1 98.88 177 ILE A C 1
ATOM 1293 O O . ILE A 1 177 ? 12.164 -2.932 -7.422 1 98.88 177 ILE A O 1
ATOM 1297 N N . LEU A 1 178 ? 12.359 -1.173 -8.797 1 98.81 178 LEU A N 1
ATOM 1298 C CA . LEU A 1 178 ? 13.508 -0.624 -8.086 1 98.81 178 LEU A CA 1
ATOM 1299 C C . LEU A 1 178 ? 13.141 -0.263 -6.648 1 98.81 178 LEU A C 1
ATOM 1301 O O . LEU A 1 178 ? 13.938 -0.46 -5.73 1 98.81 178 LEU A O 1
ATOM 1305 N N . ALA A 1 179 ? 11.977 0.291 -6.473 1 98.88 179 ALA A N 1
ATOM 1306 C CA . ALA A 1 179 ? 11.5 0.631 -5.133 1 98.88 179 ALA A CA 1
ATOM 1307 C C . ALA A 1 179 ? 11.477 -0.6 -4.23 1 98.88 179 ALA A C 1
ATOM 1309 O O . ALA A 1 179 ? 11.898 -0.536 -3.072 1 98.88 179 ALA A O 1
ATOM 1310 N N . MET A 1 180 ? 10.984 -1.705 -4.754 1 98.75 180 MET A N 1
ATOM 1311 C CA . MET A 1 180 ? 10.945 -2.932 -3.961 1 98.75 180 MET A CA 1
ATOM 1312 C C . MET A 1 180 ? 12.352 -3.439 -3.668 1 98.75 180 MET A C 1
ATOM 1314 O O . MET A 1 180 ? 12.617 -3.951 -2.578 1 98.75 180 MET A O 1
ATOM 1318 N N . GLU A 1 181 ? 13.188 -3.326 -4.648 1 98.38 181 GLU A N 1
ATOM 1319 C CA . GLU A 1 181 ? 14.586 -3.682 -4.418 1 98.38 181 GLU A CA 1
ATOM 1320 C C . GLU A 1 181 ? 15.195 -2.832 -3.303 1 98.38 181 GLU A C 1
ATOM 1322 O O . GLU A 1 181 ? 15.906 -3.348 -2.443 1 98.38 181 GLU A O 1
ATOM 1327 N N . ALA A 1 182 ? 14.914 -1.562 -3.316 1 98.19 182 ALA A N 1
ATOM 1328 C CA . ALA A 1 182 ? 15.391 -0.658 -2.273 1 98.19 182 ALA A CA 1
ATOM 1329 C C . ALA A 1 182 ? 14.906 -1.104 -0.897 1 98.19 182 ALA A C 1
ATOM 1331 O O . ALA A 1 182 ? 15.609 -0.941 0.101 1 98.19 182 ALA A O 1
ATOM 1332 N N . LEU A 1 183 ? 13.773 -1.679 -0.862 1 97.94 183 LEU A N 1
ATOM 1333 C CA . LEU A 1 183 ? 13.172 -2.127 0.391 1 97.94 183 LEU A CA 1
ATOM 1334 C C . LEU A 1 183 ? 13.797 -3.441 0.852 1 97.94 183 LEU A C 1
ATOM 1336 O O . LEU A 1 183 ? 13.555 -3.889 1.974 1 97.94 183 LEU A O 1
ATOM 1340 N N . GLY A 1 184 ? 14.484 -4.102 -0.055 1 97.12 184 GLY A N 1
ATOM 1341 C CA . GLY A 1 184 ? 15.172 -5.324 0.319 1 97.12 184 GLY A CA 1
ATOM 1342 C C . GLY A 1 184 ? 14.609 -6.559 -0.363 1 97.12 184 GLY A C 1
ATOM 1343 O O . GLY A 1 184 ? 15.07 -7.676 -0.12 1 97.12 184 GLY A O 1
ATOM 1344 N N . ALA A 1 185 ? 13.602 -6.41 -1.192 1 98.44 185 ALA A N 1
ATOM 1345 C CA . ALA A 1 185 ? 13.062 -7.551 -1.929 1 98.44 185 ALA A CA 1
ATOM 1346 C C . ALA A 1 185 ? 14.062 -8.047 -2.971 1 98.44 185 ALA A C 1
ATOM 1348 O O . ALA A 1 185 ? 14.797 -7.258 -3.564 1 98.44 185 ALA A O 1
ATOM 1349 N N . ILE A 1 186 ? 13.992 -9.336 -3.271 1 98.62 186 ILE A N 1
ATOM 1350 C CA . ILE A 1 186 ? 14.961 -9.898 -4.203 1 98.62 186 ILE A CA 1
ATOM 1351 C C . ILE A 1 186 ? 14.359 -9.945 -5.609 1 98.62 186 ILE A C 1
ATOM 1353 O O . ILE A 1 186 ? 15.031 -10.336 -6.566 1 98.62 186 ILE A O 1
ATOM 1357 N N . GLY A 1 187 ? 13.141 -9.609 -5.754 1 98.75 187 GLY A N 1
ATOM 1358 C CA . GLY A 1 187 ? 12.359 -9.586 -6.98 1 98.75 187 GLY A CA 1
ATOM 1359 C C . GLY A 1 187 ? 10.898 -9.242 -6.746 1 98.75 187 GLY A C 1
ATOM 1360 O O . GLY A 1 187 ? 10.508 -8.883 -5.637 1 98.75 187 GLY A O 1
ATOM 1361 N N . VAL A 1 188 ? 10.125 -9.352 -7.859 1 98.94 188 VAL A N 1
ATOM 1362 C CA . VAL A 1 188 ? 8.719 -8.969 -7.75 1 98.94 188 VAL A CA 1
ATOM 1363 C C . VAL A 1 188 ? 7.844 -10.016 -8.438 1 98.94 188 VAL A C 1
ATOM 1365 O O . VAL A 1 188 ? 8.305 -10.734 -9.328 1 98.94 188 VAL A O 1
ATOM 1368 N N . GLN A 1 189 ? 6.641 -10.18 -7.93 1 98.94 189 GLN A N 1
ATOM 1369 C CA . GLN A 1 189 ? 5.566 -10.891 -8.609 1 98.94 189 GLN A CA 1
ATOM 1370 C C . GLN A 1 189 ? 4.477 -9.93 -9.078 1 98.94 189 GLN A C 1
ATOM 1372 O O . GLN A 1 189 ? 3.971 -9.125 -8.297 1 98.94 189 GLN A O 1
ATOM 1377 N N . ILE A 1 190 ? 4.168 -10.023 -10.359 1 98.94 190 ILE A N 1
ATOM 1378 C CA . ILE A 1 190 ? 3.193 -9.148 -11 1 98.94 190 ILE A CA 1
ATOM 1379 C C . ILE A 1 190 ? 2.053 -9.977 -11.586 1 98.94 190 ILE A C 1
ATOM 1381 O O . ILE A 1 190 ? 2.289 -11.008 -12.211 1 98.94 190 ILE A O 1
ATOM 1385 N N . GLY A 1 191 ? 0.874 -9.602 -11.312 1 98.69 191 GLY A N 1
ATOM 1386 C CA . GLY A 1 191 ? -0.299 -10.234 -11.891 1 98.69 191 GLY A CA 1
ATOM 1387 C C . GLY A 1 191 ? -1.052 -9.336 -12.852 1 98.69 191 GLY A C 1
ATOM 1388 O O . GLY A 1 191 ? -1.088 -9.602 -14.055 1 98.69 191 GLY A O 1
ATOM 1389 N N . THR A 1 192 ? -1.453 -8.18 -12.484 1 98.75 192 THR A N 1
ATOM 1390 C CA . THR A 1 192 ? -2.395 -7.297 -13.164 1 98.75 192 THR A CA 1
ATOM 1391 C C . THR A 1 192 ? -1.87 -6.906 -14.547 1 98.75 192 THR A C 1
ATOM 1393 O O . THR A 1 192 ? -2.615 -6.922 -15.523 1 98.75 192 THR A O 1
ATOM 1396 N N . LEU A 1 193 ? -0.633 -6.586 -14.68 1 98.75 193 LEU A N 1
ATOM 1397 C CA . LEU A 1 193 ? -0.099 -6.164 -15.969 1 98.75 193 LEU A CA 1
ATOM 1398 C C . LEU A 1 193 ? -0.234 -7.281 -17 1 98.75 193 LEU A C 1
ATOM 1400 O O . LEU A 1 193 ? -0.537 -7.02 -18.172 1 98.75 193 LEU A O 1
ATOM 1404 N N . PHE A 1 194 ? -0.031 -8.492 -16.547 1 98.88 194 PHE A N 1
ATOM 1405 C CA . PHE A 1 194 ? 0.027 -9.617 -17.484 1 98.88 194 PHE A CA 1
ATOM 1406 C C . PHE A 1 194 ? -1.374 -10.047 -17.891 1 98.88 194 PHE A C 1
ATOM 1408 O O . PHE A 1 194 ? -1.535 -10.828 -18.844 1 98.88 194 PHE A O 1
ATOM 1415 N N . LEU A 1 195 ? -2.438 -9.508 -17.234 1 98.75 195 LEU A N 1
ATOM 1416 C CA . LEU A 1 195 ? -3.809 -9.781 -17.656 1 98.75 195 LEU A CA 1
ATOM 1417 C C . LEU A 1 195 ? -4.074 -9.211 -19.047 1 98.75 195 LEU A C 1
ATOM 1419 O O . LEU A 1 195 ? -4.977 -9.664 -19.75 1 98.75 195 LEU A O 1
ATOM 1423 N N . THR A 1 196 ? -3.24 -8.227 -19.422 1 98.19 196 THR A N 1
ATOM 1424 C CA . THR A 1 196 ? -3.453 -7.602 -20.734 1 98.19 196 THR A CA 1
ATOM 1425 C C . THR A 1 196 ? -2.367 -8.023 -21.719 1 98.19 196 THR A C 1
ATOM 1427 O O . THR A 1 196 ? -2.17 -7.367 -22.734 1 98.19 196 THR A O 1
ATOM 1430 N N . ALA A 1 197 ? -1.575 -9 -21.344 1 98.81 197 ALA A N 1
ATOM 1431 C CA . ALA A 1 197 ? -0.654 -9.57 -22.312 1 98.81 197 ALA A CA 1
ATOM 1432 C C . ALA A 1 197 ? -1.412 -10.211 -23.484 1 98.81 197 ALA A C 1
ATOM 1434 O O . ALA A 1 197 ? -2.469 -10.812 -23.281 1 98.81 197 ALA A O 1
ATOM 1435 N N . GLU A 1 198 ? -0.862 -10.141 -24.672 1 98.69 198 GLU A N 1
ATOM 1436 C CA . GLU A 1 198 ? -1.476 -10.75 -25.844 1 98.69 198 GLU A CA 1
ATOM 1437 C C . GLU A 1 198 ? -1.662 -12.25 -25.641 1 98.69 198 GLU A C 1
ATOM 1439 O O . GLU A 1 198 ? -2.645 -12.828 -26.109 1 98.69 198 GLU A O 1
ATOM 1444 N N . GLU A 1 199 ? -0.777 -12.883 -24.938 1 98.75 199 GLU A N 1
ATOM 1445 C CA . GLU A 1 199 ? -0.746 -14.336 -24.75 1 98.75 199 GLU A CA 1
ATOM 1446 C C . GLU A 1 199 ? -1.724 -14.773 -23.672 1 98.75 199 GLU A C 1
ATOM 1448 O O . GLU A 1 199 ? -1.939 -15.969 -23.469 1 98.75 199 GLU A O 1
ATOM 1453 N N . CYS A 1 200 ? -2.273 -13.781 -22.906 1 98.5 200 CYS A N 1
ATOM 1454 C CA . CYS A 1 200 ? -3.281 -14.109 -21.906 1 98.5 200 CYS A CA 1
ATOM 1455 C C . CYS A 1 200 ? -4.613 -14.445 -22.562 1 98.5 200 CYS A C 1
ATOM 1457 O O . CYS A 1 200 ? -5.105 -13.688 -23.391 1 98.5 200 CYS A O 1
ATOM 1459 N N . ALA A 1 201 ? -5.262 -15.461 -22.188 1 96.75 201 ALA A N 1
ATOM 1460 C CA . ALA A 1 201 ? -6.422 -16.016 -22.875 1 96.75 201 ALA A CA 1
ATOM 1461 C C . ALA A 1 201 ? -7.699 -15.273 -22.5 1 96.75 201 ALA A C 1
ATOM 1463 O O . ALA A 1 201 ? -8.773 -15.547 -23.031 1 96.75 201 ALA A O 1
ATOM 1464 N N . LEU A 1 202 ? -7.645 -14.32 -21.672 1 97.94 202 LEU A N 1
ATOM 1465 C CA . LEU A 1 202 ? -8.812 -13.562 -21.25 1 97.94 202 LEU A CA 1
ATOM 1466 C C . LEU A 1 202 ? -9.5 -12.898 -22.438 1 97.94 202 LEU A C 1
ATOM 1468 O O . LEU A 1 202 ? -8.836 -12.555 -23.422 1 97.94 202 LEU A O 1
ATOM 1472 N N . GLY A 1 203 ? -10.789 -12.766 -22.312 1 98.06 203 GLY A N 1
ATOM 1473 C CA . GLY A 1 203 ? -11.57 -12.109 -23.344 1 98.06 203 GLY A CA 1
ATOM 1474 C C . GLY A 1 203 ? -11.242 -10.641 -23.5 1 98.06 203 GLY A C 1
ATOM 1475 O O . GLY A 1 203 ? -10.594 -10.047 -22.625 1 98.06 203 GLY A O 1
ATOM 1476 N N . GLN A 1 204 ? -11.672 -10.078 -24.625 1 97.88 204 GLN A N 1
ATOM 1477 C CA . GLN A 1 204 ? -11.367 -8.688 -24.938 1 97.88 204 GLN A CA 1
ATOM 1478 C C . GLN A 1 204 ? -12.062 -7.734 -23.984 1 97.88 204 GLN A C 1
ATOM 1480 O O . GLN A 1 204 ? -11.531 -6.672 -23.656 1 97.88 204 GLN A O 1
ATOM 1485 N N . ARG A 1 205 ? -13.234 -8.086 -23.547 1 98.44 205 ARG A N 1
ATOM 1486 C CA . ARG A 1 205 ? -13.961 -7.203 -22.641 1 98.44 205 ARG A CA 1
ATOM 1487 C C . ARG A 1 205 ? -13.266 -7.105 -21.297 1 98.44 205 ARG A C 1
ATOM 1489 O O . ARG A 1 205 ? -13.219 -6.031 -20.688 1 98.44 205 ARG A O 1
ATOM 1496 N N . TYR A 1 206 ? -12.758 -8.234 -20.828 1 98.69 206 TYR A N 1
ATOM 1497 C CA . TYR A 1 206 ? -11.969 -8.234 -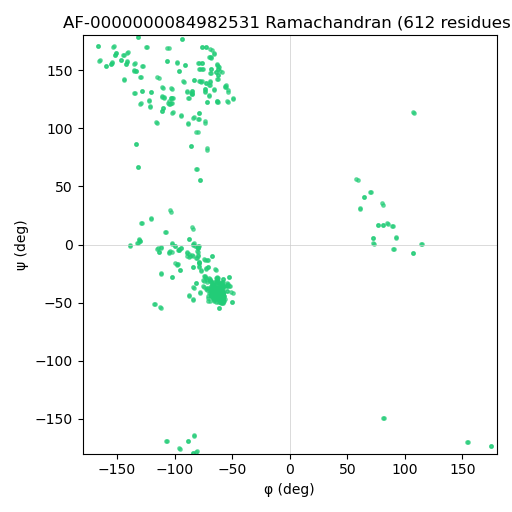19.609 1 98.69 206 TYR A CA 1
ATOM 1498 C C . TYR A 1 206 ? -10.766 -7.309 -19.734 1 98.69 206 TYR A C 1
ATOM 1500 O O . TYR A 1 206 ? -10.547 -6.434 -18.891 1 98.69 206 TYR A O 1
ATOM 1508 N N . LYS A 1 207 ? -10.055 -7.469 -20.766 1 98.62 207 LYS A N 1
ATOM 1509 C CA . LYS A 1 207 ? -8.852 -6.668 -21 1 98.62 207 LYS A CA 1
ATOM 1510 C C . LYS A 1 207 ? -9.203 -5.188 -21.156 1 98.62 207 LYS A C 1
ATOM 1512 O O . LYS A 1 207 ? -8.516 -4.324 -20.609 1 98.62 207 LYS A O 1
ATOM 1517 N N . GLN A 1 208 ? -10.258 -4.902 -21.812 1 98.5 208 GLN A N 1
ATOM 1518 C CA . GLN A 1 208 ? -10.688 -3.52 -22.016 1 98.5 208 GLN A CA 1
ATOM 1519 C C . GLN A 1 208 ? -11.109 -2.887 -20.688 1 98.5 208 GLN A C 1
ATOM 1521 O O . GLN A 1 208 ? -10.891 -1.694 -20.469 1 98.5 208 GLN A O 1
ATOM 1526 N N . ALA A 1 209 ? -11.727 -3.682 -19.859 1 98.5 209 ALA A N 1
ATOM 1527 C CA . ALA A 1 209 ? -12.117 -3.18 -18.547 1 98.5 209 ALA A CA 1
ATOM 1528 C C . ALA A 1 209 ? -10.906 -2.689 -17.75 1 98.5 209 ALA A C 1
ATOM 1530 O O . ALA A 1 209 ? -10.984 -1.697 -17.031 1 98.5 209 ALA A O 1
ATOM 1531 N N . LEU A 1 210 ? -9.828 -3.381 -17.906 1 98.56 210 LEU A N 1
ATOM 1532 C CA . LEU A 1 210 ? -8.594 -2.969 -17.25 1 98.56 210 LEU A CA 1
ATOM 1533 C C . LEU A 1 210 ? -8.047 -1.687 -17.875 1 98.56 210 LEU A C 1
ATOM 1535 O O . LEU A 1 210 ? -7.605 -0.784 -17.156 1 98.56 210 LEU A O 1
ATOM 1539 N N . ILE A 1 211 ? -8.094 -1.585 -19.156 1 98.38 211 ILE A N 1
ATOM 1540 C CA . ILE A 1 211 ? -7.578 -0.426 -19.891 1 98.38 211 ILE A CA 1
ATOM 1541 C C . ILE A 1 211 ? -8.398 0.811 -19.531 1 98.38 211 ILE A C 1
ATOM 1543 O O . ILE A 1 211 ? -7.859 1.914 -19.422 1 98.38 211 ILE A O 1
ATOM 1547 N N . ASP A 1 212 ? -9.711 0.614 -19.25 1 98.25 212 ASP A N 1
ATOM 1548 C CA . ASP A 1 212 ? -10.617 1.717 -18.953 1 98.25 212 ASP A CA 1
ATOM 1549 C C . ASP A 1 212 ? -10.555 2.09 -17.469 1 98.25 212 ASP A C 1
ATOM 1551 O O . ASP A 1 212 ? -11.117 3.102 -17.062 1 98.25 212 ASP A O 1
ATOM 1555 N N . ALA A 1 213 ? -9.898 1.305 -16.703 1 98.25 213 ALA A N 1
ATOM 1556 C CA . ALA A 1 213 ? -9.859 1.502 -15.258 1 98.25 213 ALA A CA 1
ATOM 1557 C C . ALA A 1 213 ? -9.055 2.746 -14.891 1 98.25 213 ALA A C 1
ATOM 1559 O O . ALA A 1 213 ? -8.023 3.023 -15.5 1 98.25 213 ALA A O 1
ATOM 1560 N N . ASP A 1 214 ? -9.539 3.465 -13.922 1 97.38 214 ASP A N 1
ATOM 1561 C CA . ASP A 1 214 ? -8.766 4.539 -13.305 1 97.38 214 ASP A CA 1
ATOM 1562 C C . ASP A 1 214 ? -8.281 4.145 -11.914 1 97.38 214 ASP A C 1
ATOM 1564 O O . ASP A 1 214 ? -8.344 2.973 -11.531 1 97.38 214 ASP A O 1
ATOM 1568 N N . ASP A 1 215 ? -7.758 5.109 -11.141 1 96.38 215 ASP A N 1
ATOM 1569 C CA . ASP A 1 215 ? -7.066 4.816 -9.891 1 96.38 215 ASP A CA 1
ATOM 1570 C C . ASP A 1 215 ? -8.055 4.363 -8.812 1 96.38 215 ASP A C 1
ATOM 1572 O O . ASP A 1 215 ? -7.648 3.785 -7.801 1 96.38 215 ASP A O 1
ATOM 1576 N N . VAL A 1 216 ? -9.328 4.539 -8.992 1 96.81 216 VAL A N 1
ATOM 1577 C CA . VAL A 1 216 ? -10.305 4.172 -7.973 1 96.81 216 VAL A CA 1
ATOM 1578 C C . VAL A 1 216 ? -11.281 3.141 -8.531 1 96.81 216 VAL A C 1
ATOM 1580 O O . VAL A 1 216 ? -12.391 2.988 -8.031 1 96.81 216 VAL A O 1
ATOM 1583 N N . ALA A 1 217 ? -10.906 2.438 -9.547 1 98.06 217 ALA A N 1
ATOM 1584 C CA . ALA A 1 217 ? -11.812 1.565 -10.289 1 98.06 217 ALA A CA 1
ATOM 1585 C C . ALA A 1 217 ? -12.039 0.25 -9.547 1 98.06 217 ALA A C 1
ATOM 1587 O O . ALA A 1 217 ? -12.945 -0.51 -9.891 1 98.06 217 ALA A O 1
ATOM 1588 N N . THR A 1 218 ? -11.242 -0.099 -8.562 1 98.56 218 THR A N 1
ATOM 1589 C CA . THR A 1 218 ? -11.375 -1.387 -7.887 1 98.56 218 THR A CA 1
ATOM 1590 C C . THR A 1 218 ? -11.977 -1.211 -6.5 1 98.56 218 THR A C 1
ATOM 1592 O O . THR A 1 218 ? -11.922 -0.121 -5.926 1 98.56 218 THR A O 1
ATOM 1595 N N . ALA A 1 219 ? -12.516 -2.23 -6.023 1 98 219 ALA A N 1
ATOM 1596 C CA . ALA A 1 219 ? -13.078 -2.273 -4.676 1 98 219 ALA A CA 1
ATOM 1597 C C . ALA A 1 219 ? -12.82 -3.625 -4.016 1 98 219 ALA A C 1
ATOM 1599 O O . ALA A 1 219 ? -12.555 -4.617 -4.703 1 98 219 ALA A O 1
ATOM 1600 N N . LEU A 1 220 ? -12.812 -3.586 -2.768 1 97.38 220 LEU A N 1
ATOM 1601 C CA . LEU A 1 220 ? -12.641 -4.789 -1.958 1 97.38 220 LEU A CA 1
ATOM 1602 C C . LEU A 1 220 ? -13.961 -5.219 -1.329 1 97.38 220 LEU A C 1
ATOM 1604 O O . LEU A 1 220 ? -14.625 -4.422 -0.661 1 97.38 220 LEU A O 1
ATOM 1608 N N . THR A 1 221 ? -14.398 -6.383 -1.551 1 96.25 221 THR A N 1
ATOM 1609 C CA . THR A 1 221 ? -15.555 -6.977 -0.894 1 96.25 221 THR A CA 1
ATOM 1610 C C . THR A 1 221 ? -15.125 -8.031 0.121 1 96.25 221 THR A C 1
ATOM 1612 O O . THR A 1 221 ? -13.945 -8.375 0.195 1 96.25 221 THR A O 1
ATOM 1615 N N . GLY A 1 222 ? -16.016 -8.469 0.918 1 96.12 222 GLY A N 1
ATOM 1616 C CA . GLY A 1 222 ? -15.812 -9.594 1.812 1 96.12 222 GLY A CA 1
ATOM 1617 C C . GLY A 1 222 ? -15.062 -9.219 3.078 1 96.12 222 GLY A C 1
ATOM 1618 O O . GLY A 1 222 ? -14.492 -10.086 3.744 1 96.12 222 GLY A O 1
ATOM 1619 N N . LEU A 1 223 ? -15 -7.973 3.377 1 95.75 223 LEU A N 1
ATOM 1620 C CA . LEU A 1 223 ? -14.305 -7.52 4.578 1 95.75 223 LEU A CA 1
ATOM 1621 C C . LEU A 1 223 ? -14.984 -8.062 5.832 1 95.75 223 LEU A C 1
ATOM 1623 O O . LEU A 1 223 ? -14.32 -8.633 6.703 1 95.75 223 LEU A O 1
ATOM 1627 N N . SER A 1 224 ? -16.266 -7.969 5.879 1 94.31 224 SER A N 1
ATOM 1628 C CA . SER A 1 224 ? -17.016 -8.406 7.059 1 94.31 224 SER A CA 1
ATOM 1629 C C . SER A 1 224 ? -17.016 -9.93 7.172 1 94.31 224 SER A C 1
ATOM 1631 O O . SER A 1 224 ? -17.297 -10.477 8.242 1 94.31 224 SER A O 1
ATOM 1633 N N . TRP A 1 225 ? -16.734 -10.562 6.082 1 94.31 225 TRP A N 1
ATOM 1634 C CA . TRP A 1 225 ? -16.781 -12.023 6.059 1 94.31 225 TRP A CA 1
ATOM 1635 C C . TRP A 1 225 ? -15.398 -12.617 6.289 1 94.31 225 TRP A C 1
ATOM 1637 O O . TRP A 1 225 ? -15.25 -13.836 6.352 1 94.31 225 TRP A O 1
ATOM 1647 N N . GLY A 1 226 ? -14.367 -11.789 6.387 1 92.31 226 GLY A N 1
ATOM 1648 C CA . GLY A 1 226 ? -13.008 -12.25 6.602 1 92.31 226 GLY A CA 1
ATOM 1649 C C . GLY A 1 226 ? -12.367 -12.828 5.352 1 92.31 226 GLY A C 1
ATOM 1650 O O . GLY A 1 226 ? -11.406 -13.594 5.438 1 92.31 226 GLY A O 1
ATOM 1651 N N . LEU A 1 227 ? -12.914 -12.562 4.191 1 93.25 227 LEU A N 1
ATOM 1652 C CA . LEU A 1 227 ? -12.445 -13.047 2.9 1 93.25 227 LEU A CA 1
ATOM 1653 C C . LEU A 1 227 ? -12.352 -11.906 1.891 1 93.25 227 LEU A C 1
ATOM 1655 O O . LEU A 1 227 ? -13.031 -11.922 0.864 1 93.25 227 LEU A O 1
ATOM 1659 N N . PRO A 1 228 ? -11.477 -11.016 2.131 1 96.81 228 PRO A N 1
ATOM 1660 C CA . PRO A 1 228 ? -11.406 -9.867 1.222 1 96.81 228 PRO A CA 1
ATOM 1661 C C . PRO A 1 228 ? -10.969 -10.258 -0.187 1 96.81 228 PRO A C 1
ATOM 1663 O O . PRO A 1 228 ? -10.008 -11.016 -0.351 1 96.81 228 PRO A O 1
ATOM 1666 N N . VAL A 1 229 ? -11.656 -9.758 -1.188 1 97.25 229 VAL A N 1
ATOM 1667 C CA . VAL A 1 229 ? -11.383 -10 -2.6 1 97.25 229 VAL A CA 1
ATOM 1668 C C . VAL A 1 229 ? -11.461 -8.695 -3.377 1 97.25 229 VAL A C 1
ATOM 1670 O O . VAL A 1 229 ? -12.438 -7.941 -3.246 1 97.25 229 VAL A O 1
ATOM 1673 N N . ARG A 1 230 ? -10.461 -8.406 -4.18 1 98.56 230 ARG A N 1
ATOM 1674 C CA . ARG A 1 230 ? -10.453 -7.164 -4.945 1 98.56 230 ARG A CA 1
ATOM 1675 C C . ARG A 1 230 ? -10.828 -7.418 -6.402 1 98.56 230 ARG A C 1
ATOM 1677 O O . ARG A 1 230 ? -10.305 -8.336 -7.035 1 98.56 230 ARG A O 1
ATOM 1684 N N . ASN A 1 231 ? -11.688 -6.586 -6.906 1 98.19 231 ASN A N 1
ATOM 1685 C CA . ASN A 1 231 ? -12.219 -6.625 -8.266 1 98.19 231 ASN A CA 1
ATOM 1686 C C . ASN A 1 231 ? -12.453 -5.223 -8.82 1 98.19 231 ASN A C 1
ATOM 1688 O O . ASN A 1 231 ? -12.5 -4.25 -8.062 1 98.19 231 ASN A O 1
ATOM 1692 N N . ILE A 1 232 ? -12.594 -5.16 -10.133 1 98.62 232 ILE A N 1
ATOM 1693 C CA . ILE A 1 232 ? -13.234 -3.975 -10.688 1 98.62 232 ILE A CA 1
ATOM 1694 C C . ILE A 1 232 ? -14.609 -3.789 -10.055 1 98.62 232 ILE A C 1
ATOM 1696 O O . ILE A 1 232 ? -15.359 -4.758 -9.883 1 98.62 232 ILE A O 1
ATOM 1700 N N . ALA A 1 233 ? -14.898 -2.559 -9.711 1 98.25 233 ALA A N 1
ATOM 1701 C CA . ALA A 1 233 ? -16.156 -2.254 -9.031 1 98.25 233 ALA A CA 1
ATOM 1702 C C . ALA A 1 233 ? -17.312 -2.174 -10.023 1 98.25 233 ALA A C 1
ATOM 1704 O O . ALA A 1 233 ? -17.953 -1.129 -10.156 1 98.25 233 ALA A O 1
ATOM 1705 N N . ASN A 1 234 ? -17.625 -3.26 -10.641 1 98.06 234 ASN A N 1
ATOM 1706 C CA . ASN A 1 234 ? -18.734 -3.312 -11.586 1 98.06 234 ASN A CA 1
ATOM 1707 C C . ASN A 1 234 ? -20.078 -3.508 -10.875 1 98.06 234 ASN A C 1
ATOM 1709 O O . ASN A 1 234 ? -20.172 -3.309 -9.664 1 98.06 234 ASN A O 1
ATOM 1713 N N . GLU A 1 235 ? -21.094 -3.883 -11.578 1 97.31 235 GLU A N 1
ATOM 1714 C CA . GLU A 1 235 ? -22.453 -3.984 -11.031 1 97.31 235 GLU A CA 1
ATOM 1715 C C . GLU A 1 235 ? -22.531 -5.055 -9.945 1 97.31 235 GLU A C 1
ATOM 1717 O O . GLU A 1 235 ? -23.125 -4.836 -8.891 1 97.31 235 GLU A O 1
ATOM 1722 N N . LEU A 1 236 ? -21.938 -6.199 -10.219 1 97.19 236 LEU A N 1
ATOM 1723 C CA . LEU A 1 236 ? -21.938 -7.293 -9.25 1 97.19 236 LEU A CA 1
ATOM 1724 C C . LEU A 1 236 ? -21.281 -6.863 -7.945 1 97.19 236 LEU A C 1
ATOM 1726 O O . LEU A 1 236 ? -21.797 -7.125 -6.859 1 97.19 236 LEU A O 1
ATOM 1730 N N . ILE A 1 237 ? -20.156 -6.234 -8.047 1 97.31 237 ILE A N 1
ATOM 1731 C CA . ILE A 1 237 ? -19.359 -5.863 -6.883 1 97.31 237 ILE A CA 1
ATOM 1732 C C . ILE A 1 237 ? -20.078 -4.789 -6.078 1 97.31 237 ILE A C 1
ATOM 1734 O O . ILE A 1 237 ? -20.094 -4.828 -4.844 1 97.31 237 ILE A O 1
ATOM 1738 N N . GLN A 1 238 ? -20.703 -3.873 -6.711 1 96.81 238 GLN A N 1
ATOM 1739 C CA . GLN A 1 238 ? -21.5 -2.863 -6.02 1 96.81 238 GLN A CA 1
ATOM 1740 C C . GLN A 1 238 ? -22.656 -3.504 -5.25 1 96.81 238 GLN A C 1
ATOM 1742 O O . GLN A 1 238 ? -22.938 -3.123 -4.113 1 96.81 238 GLN A O 1
ATOM 1747 N N . ASP A 1 239 ? -23.312 -4.477 -5.879 1 96.25 239 ASP A N 1
ATOM 1748 C CA . ASP A 1 239 ? -24.359 -5.215 -5.199 1 96.25 239 ASP A CA 1
ATOM 1749 C C . ASP A 1 239 ? -23.828 -5.945 -3.971 1 96.25 239 ASP A C 1
ATOM 1751 O O . ASP A 1 239 ? -24.453 -5.938 -2.91 1 96.25 239 ASP A O 1
ATOM 1755 N N . CYS A 1 240 ? -22.719 -6.539 -4.172 1 96 240 CYS A N 1
ATOM 1756 C CA . CYS A 1 240 ? -22.109 -7.281 -3.078 1 96 240 CYS A CA 1
ATOM 1757 C C . CYS A 1 240 ? -21.781 -6.363 -1.905 1 96 240 CYS A C 1
ATOM 1759 O O . CYS A 1 240 ? -22.047 -6.707 -0.752 1 96 240 CYS A O 1
ATOM 1761 N N . LEU A 1 241 ? -21.25 -5.211 -2.168 1 95.88 241 LEU A N 1
ATOM 1762 C CA . LEU A 1 241 ? -20.922 -4.242 -1.133 1 95.88 241 LEU A CA 1
ATOM 1763 C C . LEU A 1 241 ? -22.172 -3.781 -0.392 1 95.88 241 LEU A C 1
ATOM 1765 O O . LEU A 1 241 ? -22.156 -3.656 0.834 1 95.88 241 LEU A O 1
ATOM 1769 N N . ARG A 1 242 ? -23.219 -3.529 -1.162 1 94.88 242 ARG A N 1
ATOM 1770 C CA . ARG A 1 242 ? -24.484 -3.125 -0.552 1 94.88 242 ARG A CA 1
ATOM 1771 C C . ARG A 1 242 ? -24.969 -4.18 0.428 1 94.88 242 ARG A C 1
ATOM 1773 O O . ARG A 1 242 ? -25.375 -3.855 1.546 1 94.88 242 ARG A O 1
ATOM 1780 N N . GLU A 1 243 ? -24.906 -5.438 -0.003 1 95.31 243 GLU A N 1
ATOM 1781 C CA . GLU A 1 243 ? -25.359 -6.535 0.847 1 95.31 243 GLU A CA 1
ATOM 1782 C C . GLU A 1 243 ? -24.453 -6.699 2.064 1 95.31 243 GLU A C 1
ATOM 1784 O O . GLU A 1 243 ? -24.938 -6.934 3.176 1 95.31 243 GLU A O 1
ATOM 1789 N N . GLU A 1 244 ? -23.203 -6.605 1.806 1 95 244 GLU A N 1
ATOM 1790 C CA . GLU A 1 244 ? -22.234 -6.742 2.896 1 95 244 GLU A CA 1
ATOM 1791 C C . GLU A 1 244 ? -22.469 -5.684 3.973 1 95 244 GLU A C 1
ATOM 1793 O O . GLU A 1 244 ? -22.531 -6.004 5.16 1 95 244 GLU A O 1
ATOM 1798 N N . PHE A 1 245 ? -22.703 -4.426 3.582 1 94.31 245 PHE A N 1
ATOM 1799 C CA . PHE A 1 245 ? -22.875 -3.318 4.516 1 94.31 245 PHE A CA 1
ATOM 1800 C C . PHE A 1 245 ? -24.281 -3.307 5.086 1 94.31 245 PHE A C 1
ATOM 1802 O O . PHE A 1 245 ? -24.594 -2.52 5.984 1 94.31 245 PHE A O 1
ATOM 1809 N N . ALA A 1 246 ? -25.125 -4.18 4.57 1 94.06 246 ALA A N 1
ATOM 1810 C CA . ALA A 1 246 ? -26.469 -4.359 5.133 1 94.06 246 ALA A CA 1
ATOM 1811 C C . ALA A 1 246 ? -26.484 -5.504 6.145 1 94.06 246 ALA A C 1
ATOM 1813 O O . ALA A 1 246 ? -27.531 -5.816 6.715 1 94.06 246 ALA A O 1
ATOM 1814 N N . GLY A 1 247 ? -25.359 -6.152 6.301 1 93.44 247 GLY A N 1
ATOM 1815 C CA . GLY A 1 247 ? -25.234 -7.176 7.324 1 93.44 247 GLY A CA 1
ATOM 1816 C C . GLY A 1 247 ? -25.641 -8.555 6.84 1 93.44 247 GLY A C 1
ATOM 1817 O O . GLY A 1 247 ? -25.859 -9.461 7.645 1 93.44 247 GLY A O 1
ATOM 1818 N N . VAL A 1 248 ? -25.719 -8.711 5.551 1 93.62 248 VAL A N 1
ATOM 1819 C CA . VAL A 1 248 ? -26.078 -10.008 4.996 1 93.62 248 VAL A CA 1
ATOM 1820 C C . VAL A 1 248 ? -24.938 -11 5.227 1 93.62 248 VAL A C 1
ATOM 1822 O O . VAL A 1 248 ? -23.766 -10.656 5.059 1 93.62 248 VAL A O 1
ATOM 1825 N N . ASN A 1 249 ? -25.281 -12.18 5.613 1 93 249 ASN A N 1
ATOM 1826 C CA . ASN A 1 249 ? -24.266 -13.188 5.852 1 93 249 ASN A CA 1
ATOM 1827 C C . ASN A 1 249 ? -23.734 -13.758 4.543 1 93 249 ASN A C 1
ATOM 1829 O O . ASN A 1 249 ? -24.406 -13.727 3.518 1 93 249 ASN A O 1
ATOM 1833 N N . TYR A 1 250 ? -22.562 -14.258 4.645 1 92.38 250 TYR A N 1
ATOM 1834 C CA . TYR A 1 250 ? -21.859 -14.758 3.471 1 92.38 250 TYR A CA 1
ATOM 1835 C C . TYR A 1 250 ? -22.672 -15.852 2.779 1 92.38 250 TYR A C 1
ATOM 1837 O O . TYR A 1 250 ? -22.734 -15.906 1.549 1 92.38 250 TYR A O 1
ATOM 1845 N N . GLU A 1 251 ? -23.234 -16.719 3.498 1 93 251 GLU A N 1
ATOM 1846 C CA . GLU A 1 251 ? -23.984 -17.844 2.947 1 93 251 GLU A CA 1
ATOM 1847 C C . GLU A 1 251 ? -25.109 -17.375 2.045 1 93 251 GLU A C 1
ATOM 1849 O O . GLU A 1 251 ? 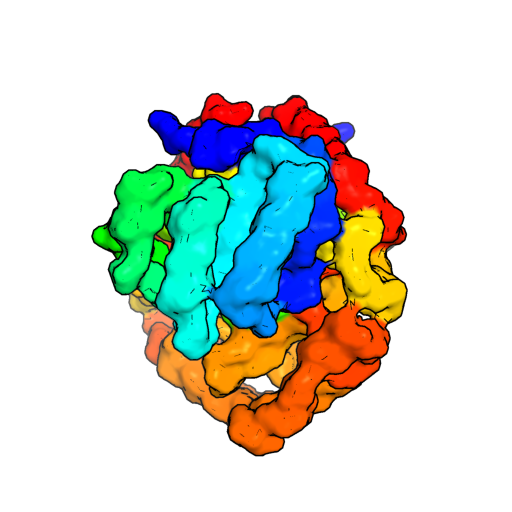-25.406 -18 1.026 1 93 251 GLU A O 1
ATOM 1854 N N . ALA A 1 252 ? -25.703 -16.266 2.422 1 91.31 252 ALA A N 1
ATOM 1855 C CA . ALA A 1 252 ? -26.828 -15.742 1.665 1 91.31 252 ALA A CA 1
ATOM 1856 C C . ALA A 1 252 ? -26.375 -15.141 0.341 1 91.31 252 ALA A C 1
ATOM 1858 O O . ALA A 1 252 ? -27.125 -15.141 -0.64 1 91.31 252 ALA A O 1
ATOM 1859 N N . ILE A 1 253 ? -25.219 -14.68 0.326 1 91.25 253 ILE A N 1
ATOM 1860 C CA . ILE A 1 253 ? -24.766 -13.977 -0.87 1 91.25 253 ILE A CA 1
ATOM 1861 C C . ILE A 1 253 ? -23.938 -14.922 -1.74 1 91.25 253 ILE A C 1
ATOM 1863 O O . ILE A 1 253 ? -23.734 -14.664 -2.93 1 91.25 253 ILE A O 1
ATOM 1867 N N . ARG A 1 254 ? -23.5 -15.945 -1.222 1 90 254 ARG A N 1
ATOM 1868 C CA . ARG A 1 254 ? -22.625 -16.906 -1.883 1 90 254 ARG A CA 1
ATOM 1869 C C . ARG A 1 254 ? -23.172 -17.297 -3.25 1 90 254 ARG A C 1
ATOM 1871 O O . ARG A 1 254 ? -22.422 -17.359 -4.227 1 90 254 ARG A O 1
ATOM 1878 N N . PRO A 1 255 ? -24.422 -17.516 -3.377 1 86.88 255 PRO A N 1
ATOM 1879 C CA . PRO A 1 255 ? -24.953 -17.875 -4.695 1 86.88 255 PRO A CA 1
ATOM 1880 C C . PRO A 1 255 ? -24.719 -16.797 -5.742 1 86.88 255 PRO A C 1
ATOM 1882 O O . PRO A 1 255 ? -24.516 -17.094 -6.922 1 86.88 255 PRO A O 1
ATOM 1885 N N . MET A 1 256 ? -24.734 -15.562 -5.316 1 86.5 256 MET A N 1
ATOM 1886 C CA . MET A 1 256 ? -24.5 -14.438 -6.219 1 86.5 256 MET A CA 1
ATOM 1887 C C . MET A 1 256 ? -23.047 -14.422 -6.703 1 86.5 256 MET A C 1
ATOM 1889 O O . MET A 1 256 ? -22.781 -14.031 -7.84 1 86.5 256 MET A O 1
ATOM 1893 N N . LEU A 1 257 ? -22.266 -14.797 -5.84 1 88.38 257 LEU A N 1
ATOM 1894 C CA . LEU A 1 257 ? -20.828 -14.758 -6.113 1 88.38 257 LEU A CA 1
ATOM 1895 C C . LEU A 1 257 ? -20.359 -16.047 -6.785 1 88.38 257 LEU A C 1
ATOM 1897 O O . LEU A 1 257 ? -19.297 -16.078 -7.41 1 88.38 257 LEU A O 1
ATOM 1901 N N . TYR A 1 258 ? -21.453 -16.891 -6.664 1 81.62 258 TYR A N 1
ATOM 1902 C CA . TYR A 1 258 ? -21.141 -18.219 -7.176 1 81.62 258 TYR A CA 1
ATOM 1903 C C . TYR A 1 258 ? -20.812 -18.156 -8.664 1 81.62 258 TYR A C 1
ATOM 1905 O O . TYR A 1 258 ? -21.531 -17.562 -9.453 1 81.62 258 TYR A O 1
ATOM 1913 N N . GLU A 1 259 ? -19.734 -18.578 -9.062 1 87.44 259 GLU A N 1
ATOM 1914 C CA . GLU A 1 259 ? -19.25 -18.766 -10.43 1 87.44 259 GLU A CA 1
ATOM 1915 C C . GLU A 1 259 ? -18.938 -17.422 -11.086 1 87.44 259 GLU A C 1
ATOM 1917 O O . GLU A 1 259 ? -18.75 -17.359 -12.305 1 87.44 259 GLU A O 1
ATOM 1922 N N . SER A 1 260 ? -19.156 -16.328 -10.305 1 94.25 260 SER A N 1
ATOM 1923 C CA . SER A 1 260 ? -18.938 -15.016 -10.891 1 94.25 260 SER A CA 1
ATOM 1924 C C . SER A 1 260 ? -17.547 -14.906 -11.508 1 94.25 260 SER A C 1
ATOM 1926 O O . SER A 1 260 ? -17.359 -14.234 -12.523 1 94.25 260 SER A O 1
ATOM 1928 N N . TYR A 1 261 ? -16.656 -15.539 -10.922 1 94.62 261 TYR A N 1
ATOM 1929 C CA . TYR A 1 261 ? -15.297 -15.508 -11.461 1 94.62 261 TYR A CA 1
ATOM 1930 C C . TYR A 1 261 ? -15.211 -16.25 -12.789 1 94.62 261 TYR A C 1
ATOM 1932 O O . TYR A 1 261 ? -14.617 -15.75 -13.75 1 94.62 261 TYR A O 1
ATOM 1940 N N . VAL A 1 262 ? -15.836 -17.375 -12.82 1 93.56 262 VAL A N 1
ATOM 1941 C CA . VAL A 1 262 ? -15.859 -18.156 -14.055 1 93.56 262 VAL A CA 1
ATOM 1942 C C . VAL A 1 262 ? -16.562 -17.375 -15.156 1 93.56 262 VAL A C 1
ATOM 1944 O O . VAL A 1 262 ? -16.125 -17.375 -16.312 1 93.56 262 VAL A O 1
ATOM 1947 N N . ARG A 1 263 ? -17.625 -16.672 -14.781 1 95.88 263 ARG A N 1
ATOM 1948 C CA . ARG A 1 263 ? -18.328 -15.844 -15.742 1 95.88 263 ARG A CA 1
ATOM 1949 C C . ARG A 1 263 ? -17.406 -14.773 -16.328 1 95.88 263 ARG A C 1
ATOM 1951 O O . ARG A 1 263 ? -17.453 -14.508 -17.531 1 95.88 263 ARG A O 1
ATOM 1958 N N . ALA A 1 264 ? -16.578 -14.203 -15.492 1 97.44 264 ALA A N 1
ATOM 1959 C CA . ALA A 1 264 ? -15.656 -13.164 -15.961 1 97.44 264 ALA A CA 1
ATOM 1960 C C . ALA A 1 264 ? -14.562 -13.758 -16.844 1 97.44 264 ALA A C 1
ATOM 1962 O O . ALA A 1 264 ? -14.32 -13.258 -17.953 1 97.44 264 ALA A O 1
ATOM 1963 N N . VAL A 1 265 ? -13.992 -14.875 -16.438 1 96.62 265 VAL A N 1
ATOM 1964 C CA . VAL A 1 265 ? -12.781 -15.398 -17.047 1 96.62 265 VAL A CA 1
ATOM 1965 C C . VAL A 1 265 ? -13.133 -16.219 -18.297 1 96.62 265 VAL A C 1
ATOM 1967 O O . VAL A 1 265 ? -12.453 -16.141 -19.312 1 96.62 265 VAL A O 1
ATOM 1970 N N . GLU A 1 266 ? -14.242 -16.953 -18.266 1 94.75 266 GLU A N 1
ATOM 1971 C CA . GLU A 1 266 ? -14.547 -17.891 -19.344 1 94.75 266 GLU A CA 1
ATOM 1972 C C . GLU A 1 266 ? -15.602 -17.312 -20.297 1 94.75 266 GLU A C 1
ATOM 1974 O O . GLU A 1 266 ? -15.625 -17.641 -21.484 1 94.75 266 GLU A O 1
ATOM 1979 N N . GLN A 1 267 ? -16.438 -16.453 -19.75 1 96.69 267 GLN A N 1
ATOM 1980 C CA . GLN A 1 267 ? -17.531 -15.945 -20.578 1 96.69 267 GLN A CA 1
ATOM 1981 C C . GLN A 1 267 ? -17.344 -14.453 -20.875 1 96.69 267 GLN A C 1
ATOM 1983 O O . GLN A 1 267 ? -18.172 -13.844 -21.547 1 96.69 267 GLN A O 1
ATOM 1988 N N . ASP A 1 268 ? -16.281 -13.867 -20.312 1 98.06 268 ASP A N 1
ATOM 1989 C CA . ASP A 1 268 ? -15.914 -12.477 -20.562 1 98.06 268 ASP A CA 1
ATOM 1990 C C . ASP A 1 268 ? -17.031 -11.531 -20.125 1 98.06 268 ASP A C 1
ATOM 1992 O O . ASP A 1 268 ? -17.281 -10.516 -20.781 1 98.06 268 ASP A O 1
ATOM 1996 N N . ASP A 1 269 ? -17.766 -11.953 -19.094 1 97.81 269 ASP A N 1
ATOM 1997 C CA . ASP A 1 269 ? -18.781 -11.102 -18.484 1 97.81 269 ASP A CA 1
ATOM 1998 C C . ASP A 1 269 ? -18.141 -10.086 -17.531 1 97.81 269 ASP A C 1
ATOM 2000 O O . ASP A 1 269 ? -17.812 -10.414 -16.391 1 97.81 269 ASP A O 1
ATOM 2004 N N . VAL A 1 270 ? -18.125 -8.883 -17.938 1 98.06 270 VAL A N 1
ATOM 2005 C CA . VAL A 1 270 ? -17.438 -7.871 -17.141 1 98.06 270 VAL A CA 1
ATOM 2006 C C . VAL A 1 270 ? -18.469 -7.035 -16.359 1 98.06 270 VAL A C 1
ATOM 2008 O O . VAL A 1 270 ? -18.094 -6.168 -15.57 1 98.06 270 VAL A O 1
ATOM 2011 N N . GLU A 1 271 ? -19.734 -7.234 -16.594 1 96.75 271 GLU A N 1
ATOM 2012 C CA . GLU A 1 271 ? -20.781 -6.504 -15.891 1 96.75 271 GLU A CA 1
ATOM 2013 C C . GLU A 1 271 ? -21.156 -7.203 -14.586 1 96.75 271 GLU A C 1
ATOM 2015 O O . GLU A 1 271 ? -21.328 -6.555 -13.555 1 96.75 271 GLU A O 1
ATOM 2020 N N . ARG A 1 272 ? -21.297 -8.547 -14.727 1 95.5 272 ARG A N 1
ATOM 2021 C CA . ARG A 1 272 ? -21.719 -9.281 -13.539 1 95.5 272 ARG A CA 1
ATOM 2022 C C . ARG A 1 272 ? -20.781 -10.453 -13.258 1 95.5 272 ARG A C 1
ATOM 2024 O O . ARG A 1 272 ? -21.172 -11.43 -12.625 1 95.5 272 ARG A O 1
ATOM 2031 N N . GLY A 1 273 ? -19.594 -10.453 -13.797 1 97.75 273 GLY A N 1
ATOM 2032 C CA . GLY A 1 273 ? -18.5 -11.336 -13.422 1 97.75 273 GLY A CA 1
ATOM 2033 C C . GLY A 1 273 ? -17.516 -10.688 -12.461 1 97.75 273 GLY A C 1
ATOM 2034 O O . GLY A 1 273 ? -17.469 -9.461 -12.344 1 97.75 273 GLY A O 1
ATOM 2035 N N . SER A 1 274 ? -16.797 -11.5 -11.727 1 97.75 274 SER A N 1
ATOM 2036 C CA . SER A 1 274 ? -15.742 -11.008 -10.844 1 97.75 274 SER A CA 1
ATOM 2037 C C . SER A 1 274 ? -14.453 -10.75 -11.617 1 97.75 274 SER A C 1
ATOM 2039 O O . SER A 1 274 ? -13.664 -11.672 -11.852 1 97.75 274 SER A O 1
ATOM 2041 N N . VAL A 1 275 ? -14.25 -9.516 -11.992 1 98.38 275 VAL A N 1
ATOM 2042 C CA . VAL A 1 275 ? -13.062 -9.094 -12.734 1 98.38 275 VAL A CA 1
ATOM 2043 C C . VAL A 1 275 ? -11.938 -8.773 -11.758 1 98.38 275 VAL A C 1
ATOM 2045 O O . VAL A 1 275 ? -11.711 -7.613 -11.406 1 98.38 275 VAL A O 1
ATOM 2048 N N . MET A 1 276 ? -11.234 -9.781 -11.367 1 98.19 276 MET A N 1
ATOM 2049 C CA . MET A 1 276 ? -10.18 -9.648 -10.367 1 98.19 276 MET A CA 1
ATOM 2050 C C . MET A 1 276 ? -8.969 -8.914 -10.945 1 98.19 276 MET A C 1
ATOM 2052 O O . MET A 1 276 ? -8.461 -9.289 -12 1 98.19 276 MET A O 1
ATOM 2056 N N . THR A 1 277 ? -8.594 -7.812 -10.312 1 98.56 277 THR A N 1
ATOM 2057 C CA . THR A 1 277 ? -7.441 -7.012 -10.703 1 98.56 277 THR A CA 1
ATOM 2058 C C . THR A 1 277 ? -6.973 -6.141 -9.539 1 98.56 277 THR A C 1
ATOM 2060 O O . THR A 1 277 ? -7.738 -5.863 -8.609 1 98.56 277 THR A O 1
ATOM 2063 N N . GLY A 1 278 ? -5.695 -5.809 -9.562 1 98.75 278 GLY A N 1
ATOM 2064 C CA . GLY A 1 278 ? -5.141 -4.938 -8.531 1 98.75 278 GLY A CA 1
ATOM 2065 C C . GLY A 1 278 ? -5.352 -3.463 -8.828 1 98.75 278 GLY A C 1
ATOM 2066 O O . GLY A 1 278 ? -5.895 -3.104 -9.875 1 98.75 278 GLY A O 1
ATOM 2067 N N . GLN A 1 279 ? -4.852 -2.625 -7.922 1 98.75 279 GLN A N 1
ATOM 2068 C CA . GLN A 1 279 ? -5.066 -1.184 -7.996 1 98.75 279 GLN A CA 1
ATOM 2069 C C . GLN A 1 279 ? -4.223 -0.556 -9.102 1 98.75 279 GLN A C 1
ATOM 2071 O O . GLN A 1 279 ? -4.449 0.593 -9.484 1 98.75 279 GLN A O 1
ATOM 2076 N N . ILE A 1 280 ? -3.281 -1.278 -9.625 1 98.31 280 ILE A N 1
ATOM 2077 C CA . ILE A 1 280 ? -2.381 -0.702 -10.617 1 98.31 280 ILE A CA 1
ATOM 2078 C C . ILE A 1 280 ? -3.025 -0.765 -12 1 98.31 280 ILE A C 1
ATOM 2080 O O . ILE A 1 280 ? -2.422 -0.351 -12.992 1 98.31 280 ILE A O 1
ATOM 2084 N N . ALA A 1 281 ? -4.262 -1.304 -12.078 1 98.06 281 ALA A N 1
ATOM 2085 C CA . ALA A 1 281 ? -4.961 -1.381 -13.359 1 98.06 281 ALA A CA 1
ATOM 2086 C C . ALA A 1 281 ? -5.012 -0.015 -14.039 1 98.06 281 ALA A C 1
ATOM 2088 O O . ALA A 1 281 ? -4.973 0.076 -15.266 1 98.06 281 ALA A O 1
ATOM 2089 N N . GLY A 1 282 ? -4.996 1.039 -13.273 1 97.06 282 GLY A N 1
ATOM 2090 C CA . GLY A 1 282 ? -5.148 2.396 -13.773 1 97.06 282 GLY A CA 1
ATOM 2091 C C . GLY A 1 282 ? -3.982 2.855 -14.625 1 97.06 282 GLY A C 1
ATOM 2092 O O . GLY A 1 282 ? -4.074 3.871 -15.32 1 97.06 282 GLY A O 1
ATOM 2093 N N . ILE A 1 283 ? -2.906 2.074 -14.641 1 96.62 283 ILE A N 1
ATOM 2094 C CA . ILE A 1 283 ? -1.744 2.508 -15.406 1 96.62 283 ILE A CA 1
ATOM 2095 C C . ILE A 1 283 ? -1.743 1.82 -16.766 1 96.62 283 ILE A C 1
ATOM 2097 O O . ILE A 1 283 ? -0.973 2.191 -17.656 1 96.62 283 ILE A O 1
ATOM 2101 N N . ILE A 1 284 ? -2.531 0.747 -16.906 1 97.81 284 ILE A N 1
ATOM 2102 C CA . ILE A 1 284 ? -2.557 -0.038 -18.141 1 97.81 284 ILE A CA 1
ATOM 2103 C C . ILE A 1 284 ? -3.289 0.739 -19.234 1 97.81 284 ILE A C 1
ATOM 2105 O O . ILE A 1 284 ? -4.391 1.245 -19.016 1 97.81 284 ILE A O 1
ATOM 2109 N N . ASP A 1 285 ? -2.656 0.8 -20.453 1 97.38 285 ASP A N 1
ATOM 2110 C CA . ASP A 1 285 ? -3.297 1.622 -21.469 1 97.38 285 ASP A CA 1
ATOM 2111 C C . ASP A 1 285 ? -3.377 0.879 -22.797 1 97.38 285 ASP A C 1
ATOM 2113 O O . ASP A 1 285 ? -3.857 1.427 -23.797 1 97.38 285 ASP A O 1
ATOM 2117 N N . ARG A 1 286 ? -2.869 -0.385 -22.766 1 98 286 ARG A N 1
ATOM 2118 C CA . ARG A 1 286 ? -2.91 -1.115 -24.031 1 98 286 ARG A CA 1
ATOM 2119 C C . ARG A 1 286 ? -2.656 -2.604 -23.812 1 98 286 ARG A C 1
ATOM 2121 O O . ARG A 1 286 ? -2.129 -3.002 -22.781 1 98 286 ARG A O 1
ATOM 2128 N N . ILE A 1 287 ? -3.117 -3.373 -24.781 1 98.5 287 ILE A N 1
ATOM 2129 C CA . ILE A 1 287 ? -2.74 -4.777 -24.891 1 98.5 287 ILE A CA 1
ATOM 2130 C C . ILE A 1 287 ? -1.414 -4.898 -25.641 1 98.5 287 ILE A C 1
ATOM 2132 O O . ILE A 1 287 ? -1.226 -4.273 -26.688 1 98.5 287 ILE A O 1
ATOM 2136 N N . GLN A 1 288 ? -0.5 -5.645 -25.125 1 98.31 288 GLN A N 1
ATOM 2137 C CA . GLN A 1 288 ? 0.802 -5.836 -25.766 1 98.31 288 GLN A CA 1
ATOM 2138 C C . GLN A 1 288 ? 1.392 -7.199 -25.406 1 98.31 288 GLN A C 1
ATOM 2140 O O . GLN A 1 288 ? 0.97 -7.828 -24.438 1 98.31 288 GLN A O 1
ATOM 2145 N N . PRO A 1 289 ? 2.361 -7.684 -26.125 1 98.81 289 PRO A N 1
ATOM 2146 C CA . PRO A 1 289 ? 2.982 -8.969 -25.812 1 98.81 289 PRO A CA 1
ATOM 2147 C C . PRO A 1 289 ? 3.658 -8.977 -24.438 1 98.81 289 PRO A C 1
ATOM 2149 O O . PRO A 1 289 ? 4.172 -7.941 -24 1 98.81 289 PRO A O 1
ATOM 2152 N N . ALA A 1 290 ? 3.701 -10.156 -23.828 1 98.88 290 ALA A N 1
ATOM 2153 C CA . ALA A 1 290 ? 4.375 -10.32 -22.547 1 98.88 290 ALA A CA 1
ATOM 2154 C C . ALA A 1 290 ? 5.816 -9.828 -22.609 1 98.88 290 ALA A C 1
ATOM 2156 O O . ALA A 1 290 ? 6.309 -9.18 -21.688 1 98.88 290 ALA A O 1
ATOM 2157 N N . ALA A 1 291 ? 6.469 -10.102 -23.703 1 98.88 291 ALA A N 1
ATOM 2158 C CA . ALA A 1 291 ? 7.852 -9.68 -23.891 1 98.88 291 ALA A CA 1
ATOM 2159 C C . ALA A 1 291 ? 7.973 -8.156 -23.844 1 98.88 291 ALA A C 1
ATOM 2161 O O . ALA A 1 291 ? 8.914 -7.625 -23.234 1 98.88 291 ALA A O 1
ATOM 2162 N N . THR A 1 292 ? 7.047 -7.441 -24.469 1 98.88 292 THR A N 1
ATOM 2163 C CA . THR A 1 292 ? 7.055 -5.98 -24.484 1 98.88 292 THR A CA 1
ATOM 2164 C C . THR A 1 292 ? 6.809 -5.422 -23.094 1 98.88 292 THR A C 1
ATOM 2166 O O . THR A 1 292 ? 7.41 -4.418 -22.703 1 98.88 292 THR A O 1
ATOM 2169 N N . ILE A 1 293 ? 5.926 -6.051 -22.344 1 98.81 293 ILE A N 1
ATOM 2170 C CA . ILE A 1 293 ? 5.648 -5.648 -20.969 1 98.81 293 ILE A CA 1
ATOM 2171 C C . ILE A 1 293 ? 6.926 -5.742 -20.141 1 98.81 293 ILE A C 1
ATOM 2173 O O . ILE A 1 293 ? 7.301 -4.785 -19.453 1 98.81 293 ILE A O 1
ATOM 2177 N N . ILE A 1 294 ? 7.625 -6.84 -20.234 1 98.88 294 ILE A N 1
ATOM 2178 C CA . ILE A 1 294 ? 8.828 -7.066 -19.438 1 98.88 294 ILE A CA 1
ATOM 2179 C C . ILE A 1 294 ? 9.93 -6.109 -19.891 1 98.88 294 ILE A C 1
ATOM 2181 O O . ILE A 1 294 ? 10.633 -5.531 -19.062 1 98.88 294 ILE A O 1
ATOM 2185 N N . GLU A 1 295 ? 10.062 -5.914 -21.172 1 98.75 295 GLU A N 1
ATOM 2186 C CA . GLU A 1 295 ? 11.062 -4.988 -21.703 1 98.75 295 GLU A CA 1
ATOM 2187 C C . GLU A 1 295 ? 10.82 -3.568 -21.203 1 98.75 295 GLU A C 1
ATOM 2189 O O . GLU A 1 295 ? 11.766 -2.871 -20.828 1 98.75 295 GLU A O 1
ATOM 2194 N N . ALA A 1 296 ? 9.586 -3.162 -21.219 1 98.69 296 ALA A N 1
ATOM 2195 C CA . ALA A 1 296 ? 9.242 -1.822 -20.75 1 98.69 296 ALA A CA 1
ATOM 2196 C C . ALA A 1 296 ? 9.547 -1.671 -19.266 1 98.69 296 ALA A C 1
ATOM 2198 O O . ALA A 1 296 ? 10.055 -0.634 -18.828 1 98.69 296 ALA A O 1
ATOM 2199 N N . LEU A 1 297 ? 9.234 -2.689 -18.5 1 98.81 297 LEU A N 1
ATOM 2200 C CA . LEU A 1 297 ? 9.531 -2.682 -17.062 1 98.81 297 LEU A CA 1
ATOM 2201 C C . LEU A 1 297 ? 11.031 -2.527 -16.828 1 98.81 297 LEU A C 1
ATOM 2203 O O . LEU A 1 297 ? 11.453 -1.688 -16.031 1 98.81 297 LEU A O 1
ATOM 2207 N N . MET A 1 298 ? 11.789 -3.297 -17.531 1 98.81 298 MET A N 1
ATOM 2208 C CA . MET A 1 298 ? 13.234 -3.297 -17.297 1 98.81 298 MET A CA 1
ATOM 2209 C C . MET A 1 298 ? 13.867 -2.012 -17.812 1 98.81 298 MET A C 1
ATOM 2211 O O . MET A 1 298 ? 14.828 -1.512 -17.234 1 98.81 298 MET A O 1
ATOM 2215 N N . ALA A 1 299 ? 13.312 -1.425 -18.891 1 98.69 299 ALA A N 1
ATOM 2216 C CA . ALA A 1 299 ? 13.805 -0.143 -19.391 1 98.69 299 ALA A CA 1
ATOM 2217 C C . ALA A 1 299 ? 13.625 0.956 -18.344 1 98.69 299 ALA A C 1
ATOM 2219 O O . ALA A 1 299 ? 14.562 1.7 -18.047 1 98.69 299 ALA A O 1
ATOM 2220 N N . SER A 1 300 ? 12.445 1.046 -17.797 1 98.31 300 SER A N 1
ATOM 2221 C CA . SER A 1 300 ? 12.188 2.082 -16.812 1 98.31 300 SER A CA 1
ATOM 2222 C C . SER A 1 300 ? 12.938 1.801 -15.508 1 98.31 300 SER A C 1
ATOM 2224 O O . SER A 1 300 ? 13.32 2.729 -14.797 1 98.31 300 SER A O 1
ATOM 2226 N N . TYR A 1 301 ? 13.172 0.516 -15.219 1 98.69 301 TYR A N 1
ATOM 2227 C CA . TYR A 1 301 ? 14.008 0.136 -14.078 1 98.69 301 TYR A CA 1
ATOM 2228 C C . TYR A 1 301 ? 15.414 0.708 -14.211 1 98.69 301 TYR A C 1
ATOM 2230 O O . TYR A 1 301 ? 15.93 1.327 -13.281 1 98.69 301 TYR A O 1
ATOM 2238 N N . HIS A 1 302 ? 15.992 0.507 -15.32 1 98.44 302 HIS A N 1
ATOM 2239 C CA . HIS A 1 302 ? 17.359 0.969 -15.547 1 98.44 302 HIS A CA 1
ATOM 2240 C C . HIS A 1 302 ? 17.422 2.492 -15.547 1 98.44 302 HIS A C 1
ATOM 2242 O O . HIS A 1 302 ? 18.375 3.07 -15.023 1 98.44 302 HIS A O 1
ATOM 2248 N N . GLU A 1 303 ? 16.438 3.111 -16.109 1 98 303 GLU A N 1
ATOM 2249 C CA . GLU A 1 303 ? 16.391 4.57 -16.078 1 98 303 GLU A CA 1
ATOM 2250 C C . GLU A 1 303 ? 16.312 5.102 -14.656 1 98 303 GLU A C 1
ATOM 2252 O O . GLU A 1 303 ? 17 6.066 -14.305 1 98 303 GLU A O 1
ATOM 2257 N N . ALA A 1 304 ? 15.469 4.473 -13.914 1 97.5 304 ALA A N 1
ATOM 2258 C CA . ALA A 1 304 ? 15.32 4.879 -12.516 1 97.5 304 ALA A CA 1
ATOM 2259 C C . ALA A 1 304 ? 16.625 4.672 -11.742 1 97.5 304 ALA A C 1
ATOM 2261 O O . ALA A 1 304 ? 16.984 5.492 -10.906 1 97.5 304 ALA A O 1
ATOM 2262 N N . LYS A 1 305 ? 17.219 3.543 -11.969 1 96.81 305 LYS A N 1
ATOM 2263 C CA . LYS A 1 305 ? 18.469 3.221 -11.281 1 96.81 305 LYS A CA 1
ATOM 2264 C C . LYS A 1 305 ? 19.547 4.258 -11.594 1 96.81 305 LYS A C 1
ATOM 2266 O O . LYS A 1 305 ? 20.328 4.625 -10.711 1 96.81 305 LYS A O 1
ATOM 2271 N N . GLU A 1 306 ? 19.547 4.758 -12.773 1 96 306 GLU A N 1
ATOM 2272 C CA . GLU A 1 306 ? 20.5 5.781 -13.172 1 96 306 GLU A CA 1
ATOM 2273 C C . GLU A 1 306 ? 20.234 7.102 -12.453 1 96 306 GLU A C 1
ATOM 2275 O O . GLU A 1 306 ? 21.156 7.863 -12.172 1 96 306 GLU A O 1
ATOM 2280 N N . ARG A 1 307 ? 19.031 7.297 -12.203 1 92.81 307 ARG A N 1
ATOM 2281 C CA . ARG A 1 307 ? 18.625 8.562 -11.594 1 92.81 307 ARG A CA 1
ATOM 2282 C C . ARG A 1 307 ? 18.984 8.602 -10.117 1 92.81 307 ARG A C 1
ATOM 2284 O O . ARG A 1 307 ? 19.234 9.672 -9.562 1 92.81 307 ARG A O 1
ATOM 2291 N N . ILE A 1 308 ? 18.969 7.48 -9.547 1 91.75 308 ILE A N 1
ATOM 2292 C CA . ILE A 1 308 ? 19.188 7.504 -8.102 1 91.75 308 ILE A CA 1
ATOM 2293 C C . ILE A 1 308 ? 20.656 7.215 -7.797 1 91.75 308 ILE A C 1
ATOM 2295 O O . ILE A 1 308 ? 21.203 7.75 -6.836 1 91.75 308 ILE A O 1
ATOM 2299 N N . MET B 1 1 ? 14.945 18.797 -14.047 1 48.16 1 MET B N 1
ATOM 2300 C CA . MET B 1 1 ? 14.938 17.828 -12.961 1 48.16 1 MET B CA 1
ATOM 2301 C C . MET B 1 1 ? 14.188 18.359 -11.75 1 48.16 1 MET B C 1
ATOM 2303 O O . MET B 1 1 ? 14.375 19.516 -11.359 1 48.16 1 MET B O 1
ATOM 2307 N N . THR B 1 2 ? 13.023 17.688 -11.352 1 69.19 2 THR B N 1
ATOM 2308 C CA . THR B 1 2 ? 12.227 18.188 -10.227 1 69.19 2 THR B CA 1
ATOM 2309 C C . THR B 1 2 ? 13.109 18.469 -9.016 1 69.19 2 THR B C 1
ATOM 2311 O O . THR B 1 2 ? 13.984 17.672 -8.688 1 69.19 2 THR B O 1
ATOM 2314 N N . LYS B 1 3 ? 12.969 19.719 -8.57 1 76.31 3 LYS B N 1
ATOM 2315 C CA . LYS B 1 3 ? 13.727 20.125 -7.395 1 76.31 3 LYS B CA 1
ATOM 2316 C C . LYS B 1 3 ? 13.492 19.188 -6.219 1 76.31 3 LYS B C 1
ATOM 2318 O O . LYS B 1 3 ? 12.344 18.844 -5.91 1 76.31 3 LYS B O 1
ATOM 2323 N N . PRO B 1 4 ? 14.547 18.797 -5.613 1 92.44 4 PRO B N 1
ATOM 2324 C CA . PRO B 1 4 ? 14.383 17.969 -4.418 1 92.44 4 PRO B CA 1
ATOM 2325 C C . PRO B 1 4 ? 13.664 18.703 -3.285 1 92.44 4 PRO B C 1
ATOM 2327 O O . PRO B 1 4 ? 13.609 19.938 -3.279 1 92.44 4 PRO B O 1
ATOM 2330 N N . LEU B 1 5 ? 13.047 17.969 -2.434 1 98.12 5 LEU B N 1
ATOM 2331 C CA . LEU B 1 5 ? 12.312 18.531 -1.303 1 98.12 5 LEU B CA 1
ATOM 2332 C C . LEU B 1 5 ? 13.203 19.453 -0.478 1 98.12 5 LEU B C 1
ATOM 2334 O O . LEU B 1 5 ? 12.742 20.469 0.044 1 98.12 5 LEU B O 1
ATOM 2338 N N . THR B 1 6 ? 14.484 19.109 -0.365 1 98.44 6 THR B N 1
ATOM 2339 C CA . THR B 1 6 ? 15.438 19.891 0.425 1 98.44 6 THR B CA 1
ATOM 2340 C C . THR B 1 6 ? 15.57 21.297 -0.129 1 98.44 6 THR B C 1
ATOM 2342 O O . THR B 1 6 ? 15.664 22.266 0.633 1 98.44 6 THR B O 1
ATOM 2345 N N . GLU B 1 7 ? 15.531 21.453 -1.375 1 98.12 7 GLU B N 1
ATOM 2346 C CA . GLU B 1 7 ? 15.594 22.766 -2.004 1 98.12 7 GLU B CA 1
ATOM 2347 C C . GLU B 1 7 ? 14.258 23.484 -1.927 1 98.12 7 GLU B C 1
ATOM 2349 O O . GLU B 1 7 ? 14.203 24.688 -1.658 1 98.12 7 GLU B O 1
ATOM 2354 N N . LEU B 1 8 ? 13.172 22.766 -2.148 1 98.31 8 LEU B N 1
ATOM 2355 C CA . LEU B 1 8 ? 11.836 23.344 -2.152 1 98.31 8 LEU B CA 1
ATOM 2356 C C . LEU B 1 8 ? 11.531 24 -0.809 1 98.31 8 LEU B C 1
ATOM 2358 O O . LEU B 1 8 ? 10.906 25.062 -0.761 1 98.31 8 LEU B O 1
ATOM 2362 N N . LEU B 1 9 ? 12 23.328 0.29 1 98.69 9 LEU B N 1
ATOM 2363 C CA . LEU B 1 9 ? 11.586 23.781 1.617 1 98.69 9 LEU B CA 1
ATOM 2364 C C . LEU B 1 9 ? 12.773 24.344 2.393 1 98.69 9 LEU B C 1
ATOM 2366 O O . LEU B 1 9 ? 12.609 24.844 3.504 1 98.69 9 LEU B O 1
ATOM 2370 N N . GLY B 1 10 ? 13.992 24.219 1.835 1 98.31 10 GLY B N 1
ATOM 2371 C CA . GLY B 1 10 ? 15.18 24.719 2.521 1 98.31 10 GLY B CA 1
ATOM 2372 C C . GLY B 1 10 ? 15.547 23.891 3.742 1 98.31 10 GLY B C 1
ATOM 2373 O O . GLY B 1 10 ? 15.859 24.438 4.797 1 98.31 10 GLY B O 1
ATOM 2374 N N . ILE B 1 11 ? 15.531 22.578 3.625 1 98.75 11 ILE B N 1
ATOM 2375 C CA . ILE B 1 11 ? 15.789 21.688 4.762 1 98.75 11 ILE B CA 1
ATOM 2376 C C . ILE B 1 11 ? 16.938 20.734 4.422 1 98.75 11 ILE B C 1
ATOM 2378 O O . ILE B 1 11 ? 17.359 20.656 3.268 1 98.75 11 ILE B O 1
ATOM 2382 N N . GLN B 1 12 ? 17.406 20.031 5.43 1 98.56 12 GLN B N 1
ATOM 2383 C CA . GLN B 1 12 ? 18.578 19.188 5.266 1 98.56 12 GLN B CA 1
ATOM 2384 C C . GLN B 1 12 ? 18.203 17.812 4.699 1 98.56 12 GLN B C 1
ATOM 2386 O O . GLN B 1 12 ? 18.875 17.297 3.814 1 98.56 12 GLN B O 1
ATOM 2391 N N . TYR B 1 13 ? 17.172 17.219 5.285 1 98.81 13 TYR B N 1
ATOM 2392 C CA . TYR B 1 13 ? 16.734 15.883 4.879 1 98.81 13 TYR B CA 1
ATOM 2393 C C . TYR B 1 13 ? 15.336 15.945 4.27 1 98.81 13 TYR B C 1
ATOM 2395 O O . TYR B 1 13 ? 14.5 16.75 4.684 1 98.81 13 TYR B O 1
ATOM 2403 N N . PRO B 1 14 ? 15.008 15.164 3.27 1 98.75 14 PRO B N 1
ATOM 2404 C CA . PRO B 1 14 ? 13.719 15.219 2.58 1 98.75 14 PRO B CA 1
ATOM 2405 C C . PRO B 1 14 ? 12.602 14.531 3.363 1 98.75 14 PRO B C 1
ATOM 2407 O O . PRO B 1 14 ? 11.93 13.648 2.836 1 98.75 14 PRO B O 1
ATOM 2410 N N . ILE B 1 15 ? 12.414 14.969 4.602 1 98.94 15 ILE B N 1
ATOM 2411 C CA . ILE B 1 15 ? 11.461 14.352 5.516 1 98.94 15 ILE B CA 1
ATOM 2412 C C . ILE B 1 15 ? 10.555 15.422 6.117 1 98.94 15 ILE B C 1
ATOM 2414 O O . ILE B 1 15 ? 11.031 16.375 6.727 1 98.94 15 ILE B O 1
ATOM 2418 N N . ILE B 1 16 ? 9.266 15.258 5.898 1 98.94 16 ILE B N 1
ATOM 2419 C CA . ILE B 1 16 ? 8.25 16.078 6.539 1 98.94 16 ILE B CA 1
ATOM 2420 C C . ILE B 1 16 ? 7.602 15.297 7.684 1 98.94 16 ILE B C 1
ATOM 2422 O O . ILE B 1 16 ? 7.242 14.133 7.523 1 98.94 16 ILE B O 1
ATOM 2426 N N . GLN B 1 17 ? 7.586 15.836 8.859 1 98.88 17 GLN B N 1
ATOM 2427 C CA . GLN B 1 17 ? 6.641 15.391 9.883 1 98.88 17 GLN B CA 1
ATOM 2428 C C . GLN B 1 17 ? 5.254 15.977 9.641 1 98.88 17 GLN B C 1
ATOM 2430 O O . GLN B 1 17 ? 5.078 17.203 9.664 1 98.88 17 GLN B O 1
ATOM 2435 N N . GLY B 1 18 ? 4.309 15.164 9.328 1 97.62 18 GLY B N 1
ATOM 2436 C CA . GLY B 1 18 ? 2.984 15.625 8.945 1 97.62 18 GLY B CA 1
ATOM 2437 C C . GLY B 1 18 ? 2.281 16.391 10.055 1 97.62 18 GLY B C 1
ATOM 2438 O O . GLY B 1 18 ? 2.578 16.203 11.234 1 97.62 18 GLY B O 1
ATOM 2439 N N . GLY B 1 19 ? 1.354 17.297 9.648 1 97.06 19 GLY B N 1
ATOM 2440 C CA . GLY B 1 19 ? 0.505 17.984 10.617 1 97.06 19 GLY B CA 1
ATOM 2441 C C . GLY B 1 19 ? -0.578 17.094 11.195 1 97.06 19 GLY B C 1
ATOM 2442 O O . GLY B 1 19 ? -1.589 16.828 10.539 1 97.06 19 GLY B O 1
ATOM 2443 N N . MET B 1 20 ? -0.377 16.688 12.398 1 95.81 20 MET B N 1
ATOM 2444 C CA . MET B 1 20 ? -1.311 15.789 13.07 1 95.81 20 MET B CA 1
ATOM 2445 C C . MET B 1 20 ? -2.193 16.547 14.047 1 95.81 20 MET B C 1
ATOM 2447 O O . MET B 1 20 ? -1.691 17.188 14.977 1 95.81 20 MET B O 1
ATOM 2451 N N . ALA B 1 21 ? -3.467 16.438 13.805 1 93.75 21 ALA B N 1
ATOM 2452 C CA . ALA B 1 21 ? -4.449 17.234 14.539 1 93.75 21 ALA B CA 1
ATOM 2453 C C . ALA B 1 21 ? -4.277 17.062 16.047 1 93.75 21 ALA B C 1
ATOM 2455 O O . ALA B 1 21 ? -4.277 15.945 16.547 1 93.75 21 ALA B O 1
ATOM 2456 N N . ARG B 1 22 ? -4.062 18.156 16.75 1 93.38 22 ARG B N 1
ATOM 2457 C CA . ARG B 1 22 ? -3.986 18.25 18.203 1 93.38 22 ARG B CA 1
ATOM 2458 C C . ARG B 1 22 ? -2.689 17.641 18.719 1 93.38 22 ARG B C 1
ATOM 2460 O O . ARG B 1 22 ? -2.482 17.547 19.938 1 93.38 22 ARG B O 1
ATOM 2467 N N . ILE B 1 23 ? -1.821 17.25 17.844 1 97.06 23 ILE B N 1
ATOM 2468 C CA . ILE B 1 23 ? -0.62 16.531 18.25 1 97.06 23 ILE B CA 1
ATOM 2469 C C . ILE B 1 23 ? 0.619 17.344 17.875 1 97.06 23 ILE B C 1
ATOM 2471 O O . ILE B 1 23 ? 1.494 17.578 18.719 1 97.06 23 ILE B O 1
ATOM 2475 N N . SER B 1 24 ? 0.706 17.781 16.609 1 98.06 24 SER B N 1
ATOM 2476 C CA . SER B 1 24 ? 1.877 18.5 16.125 1 98.06 24 SER B CA 1
ATOM 2477 C C . SER B 1 24 ? 1.946 19.906 16.688 1 98.06 24 SER B C 1
ATOM 2479 O O . SER B 1 24 ? 1.633 20.875 15.992 1 98.06 24 SER B O 1
ATOM 2481 N N . ASP B 1 25 ? 2.451 20.047 17.859 1 98.06 25 ASP B N 1
ATOM 2482 C CA . ASP B 1 25 ? 2.598 21.344 18.484 1 98.06 25 ASP B CA 1
ATOM 2483 C C . ASP B 1 25 ? 4.008 21.906 18.281 1 98.06 25 ASP B C 1
ATOM 2485 O O . ASP B 1 25 ? 4.809 21.328 17.547 1 98.06 25 ASP B O 1
ATOM 2489 N N . SER B 1 26 ? 4.273 23.016 18.891 1 98.69 26 SER B N 1
ATOM 2490 C CA . SER B 1 26 ? 5.527 23.734 18.672 1 98.69 26 SER B CA 1
ATOM 2491 C C . SER B 1 26 ? 6.723 22.906 19.125 1 98.69 26 SER B C 1
ATOM 2493 O O . SER B 1 26 ? 7.797 22.969 18.531 1 98.69 26 SER B O 1
ATOM 2495 N N . THR B 1 27 ? 6.531 22.047 20.141 1 98.62 27 THR B N 1
ATOM 2496 C CA . THR B 1 27 ? 7.629 21.266 20.688 1 98.62 27 THR B CA 1
ATOM 2497 C C . THR B 1 27 ? 8.07 20.188 19.688 1 98.62 27 THR B C 1
ATOM 2499 O O . THR B 1 27 ? 9.258 20.062 19.391 1 98.62 27 THR B O 1
ATOM 2502 N N . LEU B 1 28 ? 7.16 19.469 19.172 1 98.88 28 LEU B N 1
ATOM 2503 C CA . LEU B 1 28 ? 7.484 18.422 18.188 1 98.88 28 LEU B CA 1
ATOM 2504 C C . LEU B 1 28 ? 8.008 19.047 16.906 1 98.88 28 LEU B C 1
ATOM 2506 O O . LEU B 1 28 ? 9.031 18.609 16.375 1 98.88 28 LEU B O 1
ATOM 2510 N N . VAL B 1 29 ? 7.348 20.062 16.438 1 98.88 29 VAL B N 1
ATOM 2511 C CA . VAL B 1 29 ? 7.645 20.688 15.164 1 98.88 29 VAL B CA 1
ATOM 2512 C C . VAL B 1 29 ? 9.055 21.266 15.188 1 98.88 29 VAL B C 1
ATOM 2514 O O . VAL B 1 29 ? 9.836 21.078 14.25 1 98.88 29 VAL B O 1
ATOM 2517 N N . SER B 1 30 ? 9.398 21.984 16.266 1 98.88 30 SER B N 1
ATOM 2518 C CA . SER B 1 30 ? 10.727 22.578 16.375 1 98.88 30 SER B CA 1
ATOM 2519 C C . SER B 1 30 ? 11.805 21.516 16.453 1 98.88 30 SER B C 1
ATOM 2521 O O . SER B 1 30 ? 12.891 21.656 15.883 1 98.88 30 SER B O 1
ATOM 2523 N N . ALA B 1 31 ? 11.5 20.391 17.141 1 98.94 31 ALA B N 1
ATOM 2524 C CA . ALA B 1 31 ? 12.453 19.281 17.266 1 98.94 31 ALA B CA 1
ATOM 2525 C C . ALA B 1 31 ? 12.742 18.656 15.914 1 98.94 31 ALA B C 1
ATOM 2527 O O . ALA B 1 31 ? 13.898 18.359 15.586 1 98.94 31 ALA B O 1
ATOM 2528 N N . VAL B 1 32 ? 11.742 18.453 15.125 1 98.94 32 VAL B N 1
ATOM 2529 C CA . VAL B 1 32 ? 11.891 17.859 13.805 1 98.94 32 VAL B CA 1
ATOM 2530 C C . VAL B 1 32 ? 12.695 18.797 12.906 1 98.94 32 VAL B C 1
ATOM 2532 O O . VAL B 1 32 ? 13.617 18.359 12.211 1 98.94 32 VAL B O 1
ATOM 2535 N N . SER B 1 33 ? 12.32 20.078 12.922 1 98.94 33 SER B N 1
ATOM 2536 C CA . SER B 1 33 ? 13.023 21.062 12.094 1 98.94 33 SER B CA 1
ATOM 2537 C C . SER B 1 33 ? 14.492 21.172 12.492 1 98.94 33 SER B C 1
ATOM 2539 O O . SER B 1 33 ? 15.367 21.188 11.625 1 98.94 33 SER B O 1
ATOM 2541 N N . GLU B 1 34 ? 14.742 21.172 13.766 1 98.81 34 GLU B N 1
ATOM 2542 C CA . GLU B 1 34 ? 16.109 21.25 14.258 1 98.81 34 GLU B CA 1
ATOM 2543 C C . GLU B 1 34 ? 16.922 20.016 13.828 1 98.81 34 GLU B C 1
ATOM 2545 O O . GLU B 1 34 ? 18.125 20.109 13.586 1 98.81 34 GLU B O 1
ATOM 2550 N N . ALA B 1 35 ? 16.25 18.922 13.734 1 98.81 35 ALA B N 1
ATOM 2551 C CA . ALA B 1 35 ? 16.906 17.672 13.383 1 98.81 35 ALA B CA 1
ATOM 2552 C C . ALA B 1 35 ? 17.156 17.578 11.883 1 98.81 35 ALA B C 1
ATOM 2554 O O . ALA B 1 35 ? 17.766 16.625 11.398 1 98.81 35 ALA B O 1
ATOM 2555 N N . GLY B 1 36 ? 16.719 18.594 11.133 1 98.81 36 GLY B N 1
ATOM 2556 C CA . GLY B 1 36 ? 17.031 18.656 9.719 1 98.81 36 GLY B CA 1
ATOM 2557 C C . GLY B 1 36 ? 15.836 18.344 8.828 1 98.81 36 GLY B C 1
ATOM 2558 O O . GLY B 1 36 ? 15.922 18.438 7.605 1 98.81 36 GLY B O 1
ATOM 2559 N N . GLY B 1 37 ? 14.719 17.906 9.469 1 98.88 37 GLY B N 1
ATOM 2560 C CA . GLY B 1 37 ? 13.477 17.703 8.727 1 98.88 37 GLY B CA 1
ATOM 2561 C C . GLY B 1 37 ? 12.625 18.953 8.648 1 98.88 37 GLY B C 1
ATOM 2562 O O . GLY B 1 37 ? 13.117 20.062 8.844 1 98.88 37 GLY B O 1
ATOM 2563 N N . PHE B 1 38 ? 11.406 18.781 8.203 1 98.94 38 PHE B N 1
ATOM 2564 C CA . PHE B 1 38 ? 10.414 19.844 8.109 1 98.94 38 PHE B CA 1
ATOM 2565 C C . PHE B 1 38 ? 9.234 19.578 9.031 1 98.94 38 PHE B C 1
ATOM 2567 O O . PHE B 1 38 ? 8.406 18.703 8.742 1 98.94 38 PHE B O 1
ATOM 2574 N N . GLY B 1 39 ? 9.172 20.297 10.125 1 98.94 39 GLY B N 1
ATOM 2575 C CA . GLY B 1 39 ? 8.016 20.156 11.008 1 98.94 39 GLY B CA 1
ATOM 2576 C C . GLY B 1 39 ? 6.797 20.906 10.508 1 98.94 39 GLY B C 1
ATOM 2577 O O . GLY B 1 39 ? 6.91 22.016 9.984 1 98.94 39 GLY B O 1
ATOM 2578 N N . VAL B 1 40 ? 5.621 20.297 10.664 1 98.94 40 VAL B N 1
ATOM 2579 C CA . VAL B 1 40 ? 4.371 20.953 10.281 1 98.94 40 VAL B CA 1
ATOM 2580 C C . VAL B 1 40 ? 3.457 21.062 11.492 1 98.94 40 VAL B C 1
ATOM 2582 O O . VAL B 1 40 ? 3.041 20.047 12.062 1 98.94 40 VAL B O 1
ATOM 2585 N N . LEU B 1 41 ? 3.156 22.25 11.828 1 98.69 41 LEU B N 1
ATOM 2586 C CA . LEU B 1 41 ? 2.289 22.578 12.953 1 98.69 41 LEU B CA 1
ATOM 2587 C C . LEU B 1 41 ? 0.826 22.328 12.602 1 98.69 41 LEU B C 1
ATOM 2589 O O . LEU B 1 41 ? 0.388 22.625 11.484 1 98.69 41 LEU B O 1
ATOM 2593 N N . THR B 1 42 ? 0.073 21.797 13.562 1 97.44 42 THR B N 1
ATOM 2594 C CA . THR B 1 42 ? -1.371 21.688 13.375 1 97.44 42 THR B CA 1
ATOM 2595 C C . THR B 1 42 ? -2.045 23.031 13.633 1 97.44 42 THR B C 1
ATOM 2597 O O . THR B 1 42 ? -1.515 23.875 14.367 1 97.44 42 THR B O 1
ATOM 2600 N N . SER B 1 43 ? -3.131 23.25 12.984 1 97.31 43 SER B N 1
ATOM 2601 C CA . SER B 1 43 ? -3.953 24.406 13.32 1 97.31 43 SER B CA 1
ATOM 2602 C C . SER B 1 43 ? -5.309 23.984 13.875 1 97.31 43 SER B C 1
ATOM 2604 O O . SER B 1 43 ? -6.117 24.828 14.258 1 97.31 43 SER B O 1
ATOM 2606 N N . VAL B 1 44 ? -5.527 22.672 13.891 1 94.69 44 VAL B N 1
ATOM 2607 C CA . VAL B 1 44 ? -6.836 22.172 14.297 1 94.69 44 VAL B CA 1
ATOM 2608 C C . VAL B 1 44 ? -7.109 22.562 15.75 1 94.69 44 VAL B C 1
ATOM 2610 O O . VAL B 1 44 ? -6.289 22.297 16.625 1 94.69 44 VAL B O 1
ATOM 2613 N N . GLY B 1 45 ? -8.203 23.234 15.906 1 92.81 45 GLY B N 1
ATOM 2614 C CA . GLY B 1 45 ? -8.617 23.594 17.25 1 92.81 45 GLY B CA 1
ATOM 2615 C C . GLY B 1 45 ? -8.078 24.938 17.703 1 92.81 45 GLY B C 1
ATOM 2616 O O . GLY B 1 45 ? -8.414 25.422 18.781 1 92.81 45 GLY B O 1
ATOM 2617 N N . TYR B 1 46 ? -7.262 25.594 16.938 1 96.94 46 TYR B N 1
ATOM 2618 C CA . TYR B 1 46 ? -6.66 26.859 17.344 1 96.94 46 TYR B CA 1
ATOM 2619 C C . TYR B 1 46 ? -7.508 28.031 16.875 1 96.94 46 TYR B C 1
ATOM 2621 O O . TYR B 1 46 ? -8.062 28.016 15.773 1 96.94 46 TYR B O 1
ATOM 2629 N N . THR B 1 47 ? -7.594 29 17.734 1 97.69 47 THR B N 1
ATOM 2630 C CA . THR B 1 47 ? -8.023 30.328 17.312 1 97.69 47 THR B CA 1
ATOM 2631 C C . THR B 1 47 ? -6.895 31.047 16.578 1 97.69 47 THR B C 1
ATOM 2633 O O . THR B 1 47 ? -5.758 30.562 16.547 1 97.69 47 THR B O 1
ATOM 2636 N N . LYS B 1 48 ? -7.289 32.156 16 1 98.12 48 LYS B N 1
ATOM 2637 C CA . LYS B 1 48 ? -6.305 33.031 15.336 1 98.12 48 LYS B CA 1
ATOM 2638 C C . LYS B 1 48 ? -5.121 33.312 16.266 1 98.12 48 LYS B C 1
ATOM 2640 O O . LYS B 1 48 ? -3.969 33.125 15.875 1 98.12 48 LYS B O 1
ATOM 2645 N N . GLU B 1 49 ? -5.461 33.688 17.453 1 98.56 49 GLU B N 1
ATOM 2646 C CA . GLU B 1 49 ? -4.422 34.094 18.391 1 98.56 49 GLU B CA 1
ATOM 2647 C C . GLU B 1 49 ? -3.623 32.875 18.875 1 98.56 49 GLU B C 1
ATOM 2649 O O . GLU B 1 49 ? -2.41 32.969 19.078 1 98.56 49 GLU B O 1
ATOM 2654 N N . GLU B 1 50 ? -4.234 31.812 19.078 1 98.25 50 GLU B N 1
ATOM 2655 C CA . GLU B 1 50 ? -3.547 30.594 19.516 1 98.25 50 GLU B CA 1
ATOM 2656 C C . GLU B 1 50 ? -2.559 30.109 18.453 1 98.25 50 GLU B C 1
ATOM 2658 O O . GLU B 1 50 ? -1.444 29.703 18.781 1 98.25 50 GLU B O 1
ATOM 2663 N N . LEU B 1 51 ? -2.975 30.141 17.188 1 98.69 51 LEU B N 1
ATOM 2664 C CA . LEU B 1 51 ? -2.059 29.75 16.125 1 98.69 51 LEU B CA 1
ATOM 2665 C C . LEU B 1 51 ? -0.864 30.703 16.062 1 98.69 51 LEU B C 1
ATOM 2667 O O . LEU B 1 51 ? 0.277 30.266 15.906 1 98.69 51 LEU B O 1
ATOM 2671 N N . ARG B 1 52 ? -1.152 32.031 16.188 1 98.75 52 ARG B N 1
ATOM 2672 C CA . ARG B 1 52 ? -0.076 33 16.172 1 98.75 52 ARG B CA 1
ATOM 2673 C C . ARG B 1 52 ? 0.942 32.719 17.281 1 98.75 52 ARG B C 1
ATOM 2675 O O . ARG B 1 52 ? 2.15 32.719 17.031 1 98.75 52 ARG B O 1
ATOM 2682 N N . GLN B 1 53 ? 0.427 32.406 18.438 1 98.69 53 GLN B N 1
ATOM 2683 C CA . GLN B 1 53 ? 1.299 32.125 19.562 1 98.69 53 GLN B CA 1
ATOM 2684 C C . GLN B 1 53 ? 2.121 30.859 19.328 1 98.69 53 GLN B C 1
ATOM 2686 O O . GLN B 1 53 ? 3.307 30.812 19.656 1 98.69 53 GLN B O 1
ATOM 2691 N N . GLU B 1 54 ? 1.511 29.844 18.812 1 98.5 54 GLU B N 1
ATOM 2692 C CA . GLU B 1 54 ? 2.215 28.594 18.547 1 98.5 54 GLU B CA 1
ATOM 2693 C C . GLU B 1 54 ? 3.307 28.797 17.5 1 98.5 54 GLU B C 1
ATOM 2695 O O . GLU B 1 54 ? 4.398 28.234 17.625 1 98.5 54 GLU B O 1
ATOM 2700 N N . ILE B 1 55 ? 3.025 29.547 16.422 1 98.88 55 ILE B N 1
ATOM 2701 C CA . ILE B 1 55 ? 4.008 29.844 15.391 1 98.88 55 ILE B CA 1
ATOM 2702 C C . ILE B 1 55 ? 5.195 30.594 15.992 1 98.88 55 ILE B C 1
ATOM 2704 O O . ILE B 1 55 ? 6.352 30.25 15.734 1 98.88 55 ILE B O 1
ATOM 2708 N N . ARG B 1 56 ? 4.922 31.547 16.781 1 98.81 56 ARG B N 1
ATOM 2709 C CA . ARG B 1 56 ? 5.98 32.344 17.406 1 98.81 56 ARG B CA 1
ATOM 2710 C C . ARG B 1 56 ? 6.793 31.5 18.391 1 98.81 56 ARG B C 1
ATOM 2712 O O . ARG B 1 56 ? 8 31.703 18.531 1 98.81 56 ARG B O 1
ATOM 2719 N N . ARG B 1 57 ? 6.129 30.562 19.078 1 98.75 57 ARG B N 1
ATOM 2720 C CA . ARG B 1 57 ? 6.852 29.625 19.922 1 98.75 57 ARG B CA 1
ATOM 2721 C C . ARG B 1 57 ? 7.816 28.766 19.109 1 98.75 57 ARG B C 1
ATOM 2723 O O . ARG B 1 57 ? 8.969 28.562 19.516 1 98.75 57 ARG B O 1
ATOM 2730 N N . VAL B 1 58 ? 7.406 28.266 17.953 1 98.81 58 VAL B N 1
ATOM 2731 C CA . VAL B 1 58 ? 8.305 27.516 17.094 1 98.81 58 VAL B CA 1
ATOM 2732 C C . VAL B 1 58 ? 9.508 28.375 16.719 1 98.81 58 VAL B C 1
ATOM 2734 O O . VAL B 1 58 ? 10.656 27.938 16.828 1 98.81 58 VAL B O 1
ATOM 2737 N N . LYS B 1 59 ? 9.266 29.609 16.312 1 98.69 59 LYS B N 1
ATOM 2738 C CA . LYS B 1 59 ? 10.32 30.531 15.867 1 98.69 59 LYS B CA 1
ATOM 2739 C C . LYS B 1 59 ? 11.289 30.844 17 1 98.69 59 LYS B C 1
ATOM 2741 O O . LYS B 1 59 ? 12.461 31.141 16.75 1 98.69 59 LYS B O 1
ATOM 2746 N N . SER B 1 60 ? 10.805 30.781 18.203 1 98.62 60 SER B N 1
ATOM 2747 C CA . SER B 1 60 ? 11.68 31.016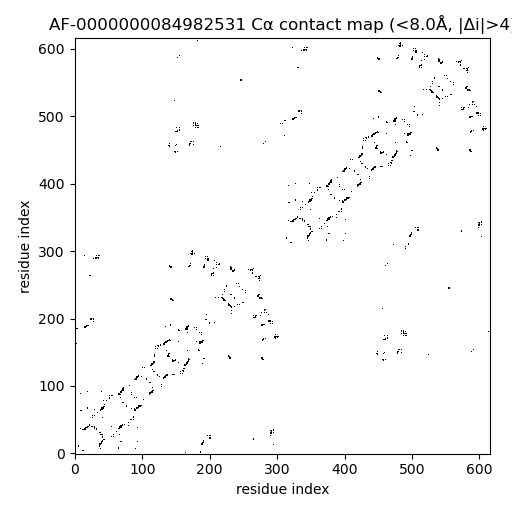 19.344 1 98.62 60 SER B CA 1
ATOM 2748 C C . SER B 1 60 ? 12.555 29.797 19.641 1 98.62 60 SER B C 1
ATOM 2750 O O . SER B 1 60 ? 13.617 29.922 20.25 1 98.62 60 SER B O 1
ATOM 2752 N N . LEU B 1 61 ? 12.117 28.641 19.188 1 98.44 61 LEU B N 1
ATOM 2753 C CA . LEU B 1 61 ? 12.797 27.391 19.5 1 98.44 61 LEU B CA 1
ATOM 2754 C C . LEU B 1 61 ? 13.758 27 18.391 1 98.44 61 LEU B C 1
ATOM 2756 O O . LEU B 1 61 ? 14.688 26.219 18.609 1 98.44 61 LEU B O 1
ATOM 2760 N N . THR B 1 62 ? 13.508 27.531 17.188 1 98.44 62 THR B N 1
ATOM 2761 C CA . THR B 1 62 ? 14.359 27.172 16.062 1 98.44 62 THR B CA 1
ATOM 2762 C C . THR B 1 62 ? 14.328 28.266 14.992 1 98.44 62 THR B C 1
ATOM 2764 O O . THR B 1 62 ? 13.32 28.953 14.836 1 98.44 62 THR B O 1
ATOM 2767 N N . GLU B 1 63 ? 15.344 28.344 14.211 1 98.31 63 GLU B N 1
ATOM 2768 C CA . GLU B 1 63 ? 15.422 29.234 13.062 1 98.31 63 GLU B CA 1
ATOM 2769 C C . GLU B 1 63 ? 15.195 28.484 11.758 1 98.31 63 GLU B C 1
ATOM 2771 O O . GLU B 1 63 ? 15.258 29.062 10.672 1 98.31 63 GLU B O 1
ATOM 2776 N N . ARG B 1 64 ? 14.969 27.172 11.922 1 98.75 64 ARG B N 1
ATOM 2777 C CA . ARG B 1 64 ? 14.805 26.312 10.758 1 98.75 64 ARG B CA 1
ATOM 2778 C C . ARG B 1 64 ? 13.406 26.438 10.172 1 98.75 64 ARG B C 1
ATOM 2780 O O . ARG B 1 64 ? 12.469 26.812 10.875 1 98.75 64 ARG B O 1
ATOM 2787 N N . PRO B 1 65 ? 13.289 26.125 8.906 1 98.81 65 PRO B N 1
ATOM 2788 C CA . PRO B 1 65 ? 11.977 26.219 8.266 1 98.81 65 PRO B CA 1
ATOM 2789 C C . PRO B 1 65 ? 10.953 25.25 8.867 1 98.81 65 PRO B C 1
ATOM 2791 O O . PRO B 1 65 ? 11.32 24.156 9.297 1 98.81 65 PRO B O 1
ATOM 2794 N N . PHE B 1 66 ? 9.727 25.641 8.859 1 98.88 66 PHE B N 1
ATOM 2795 C CA . PHE B 1 66 ? 8.586 24.812 9.258 1 98.88 66 PHE B CA 1
ATOM 2796 C C . PHE B 1 66 ? 7.316 25.281 8.562 1 98.88 66 PHE B C 1
ATOM 2798 O O . PHE B 1 66 ? 7.324 26.281 7.84 1 98.88 66 PHE B O 1
ATOM 2805 N N . GLY B 1 67 ? 6.242 24.484 8.672 1 98.88 67 GLY B N 1
ATOM 2806 C CA . GLY B 1 67 ? 4.977 24.812 8.039 1 98.88 67 GLY B CA 1
ATOM 2807 C C . GLY B 1 67 ? 3.787 24.688 8.969 1 98.88 67 GLY B C 1
ATOM 2808 O O . GLY B 1 67 ? 3.955 24.422 10.164 1 98.88 67 GLY B O 1
ATOM 2809 N N . VAL B 1 68 ? 2.629 25 8.445 1 98.88 68 VAL B N 1
ATOM 2810 C CA . VAL B 1 68 ? 1.358 24.875 9.148 1 98.88 68 VAL B CA 1
ATOM 2811 C C . VAL B 1 68 ? 0.368 24.078 8.297 1 98.88 68 VAL B C 1
ATOM 2813 O O . VAL B 1 68 ? 0.268 24.297 7.09 1 98.88 68 VAL B O 1
ATOM 2816 N N . ASN B 1 69 ? -0.249 23.141 8.938 1 98.69 69 ASN B N 1
ATOM 2817 C CA . ASN B 1 69 ? -1.335 22.453 8.258 1 98.69 69 ASN B CA 1
ATOM 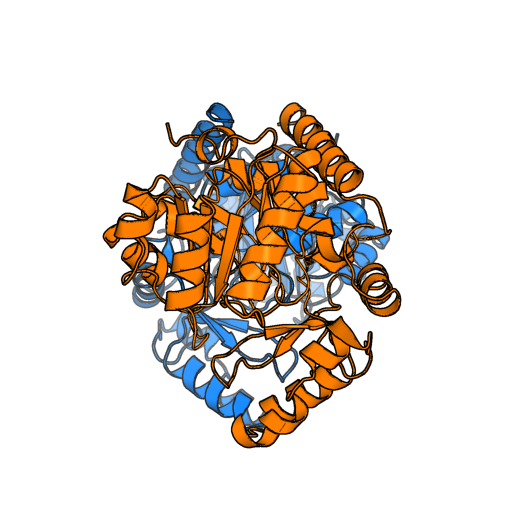2818 C C . ASN B 1 69 ? -2.676 23.141 8.484 1 98.69 69 ASN B C 1
ATOM 2820 O O . ASN B 1 69 ? -3.021 23.469 9.625 1 98.69 69 ASN B O 1
ATOM 2824 N N . LEU B 1 70 ? -3.398 23.344 7.434 1 97.56 70 LEU B N 1
ATOM 2825 C CA . LEU B 1 70 ? -4.742 23.906 7.48 1 97.56 70 LEU B CA 1
ATOM 2826 C C . LEU B 1 70 ? -5.785 22.859 7.105 1 97.56 70 LEU B C 1
ATOM 2828 O O . LEU B 1 70 ? -5.777 22.344 5.988 1 97.56 70 LEU B O 1
ATOM 2832 N N . MET B 1 71 ? -6.641 22.5 8.047 1 94 71 MET B N 1
ATOM 2833 C CA . MET B 1 71 ? -7.805 21.656 7.773 1 94 71 MET B CA 1
ATOM 2834 C C . MET B 1 71 ? -8.969 22.5 7.254 1 94 71 MET B C 1
ATOM 2836 O O . MET B 1 71 ? -9.648 23.172 8.031 1 94 71 MET B O 1
ATOM 2840 N N . LEU B 1 72 ? -9.273 22.375 6.043 1 93.69 72 LEU B N 1
ATOM 2841 C CA . LEU B 1 72 ? -10.039 23.391 5.328 1 93.69 72 LEU B CA 1
ATOM 2842 C C . LEU B 1 72 ? -11.523 23.281 5.656 1 93.69 72 LEU B C 1
ATOM 2844 O O . LEU B 1 72 ? -12.312 24.141 5.246 1 93.69 72 LEU B O 1
ATOM 2848 N N . GLN B 1 73 ? -11.891 22.344 6.461 1 90.44 73 GLN B N 1
ATOM 2849 C CA . GLN B 1 73 ? -13.281 22.25 6.91 1 90.44 73 GLN B CA 1
ATOM 2850 C C . GLN B 1 73 ? -13.508 23.062 8.18 1 90.44 73 GLN B C 1
ATOM 2852 O O . GLN B 1 73 ? -14.648 23.219 8.625 1 90.44 73 GLN B O 1
ATOM 2857 N N . GLN B 1 74 ? -12.398 23.594 8.727 1 92.62 74 GLN B N 1
ATOM 2858 C CA . GLN B 1 74 ? -12.555 24.453 9.883 1 92.62 74 GLN B CA 1
ATOM 2859 C C . GLN B 1 74 ? -13.234 25.766 9.508 1 92.62 74 GLN B C 1
ATOM 2861 O O . GLN B 1 74 ? -12.977 26.312 8.438 1 92.62 74 GLN B O 1
ATOM 2866 N N . ASP B 1 75 ? -14.008 26.328 10.43 1 93.56 75 ASP B N 1
ATOM 2867 C CA . ASP B 1 75 ? -14.812 27.516 10.164 1 93.56 75 ASP B CA 1
ATOM 2868 C C . ASP B 1 75 ? -13.93 28.766 10.086 1 93.56 75 ASP B C 1
ATOM 2870 O O . ASP B 1 75 ? -14.258 29.719 9.383 1 93.56 75 ASP B O 1
ATOM 2874 N N . ASN B 1 76 ? -12.836 28.781 10.758 1 97.06 76 ASN B N 1
ATOM 2875 C CA . ASN B 1 76 ? -12.055 30.016 10.891 1 97.06 76 ASN B CA 1
ATOM 2876 C C . ASN B 1 76 ? -10.828 30 9.984 1 97.06 76 ASN B C 1
ATOM 2878 O O . ASN B 1 76 ? -9.805 30.609 10.305 1 97.06 76 ASN B O 1
ATOM 2882 N N . ILE B 1 77 ? -10.906 29.281 8.867 1 96.69 77 ILE B N 1
ATOM 2883 C CA . ILE B 1 77 ? -9.789 29.109 7.949 1 96.69 77 ILE B CA 1
ATOM 2884 C C . ILE B 1 77 ? -9.305 30.469 7.461 1 96.69 77 ILE B C 1
ATOM 2886 O O . ILE B 1 77 ? -8.094 30.734 7.43 1 96.69 77 ILE B O 1
ATOM 2890 N N . PRO B 1 78 ? -10.188 31.453 7.117 1 97.06 78 PRO B N 1
ATOM 2891 C CA . PRO B 1 78 ? -9.688 32.75 6.676 1 97.06 78 PRO B CA 1
ATOM 2892 C C . PRO B 1 78 ? -8.789 33.438 7.711 1 97.06 78 PRO B C 1
ATOM 2894 O O . PRO B 1 78 ? -7.777 34.031 7.352 1 97.06 78 PRO B O 1
ATOM 2897 N N . GLU B 1 79 ? -9.133 33.25 8.953 1 98.19 79 GLU B N 1
ATOM 2898 C CA . GLU B 1 79 ? -8.32 33.812 10.023 1 98.19 79 GLU B CA 1
ATOM 2899 C C . GLU B 1 79 ? -6.969 33.125 10.117 1 98.19 79 GLU B C 1
ATOM 2901 O O . GLU B 1 79 ? -5.941 33.781 10.328 1 98.19 79 GLU B O 1
ATOM 2906 N N . LEU B 1 80 ? -6.98 31.875 10.016 1 98.5 80 LEU B N 1
ATOM 2907 C CA . LEU B 1 80 ? -5.758 31.094 10.117 1 98.5 80 LEU B CA 1
ATOM 2908 C C . LEU B 1 80 ? -4.82 31.406 8.953 1 98.5 80 LEU B C 1
ATOM 2910 O O . LEU B 1 80 ? -3.602 31.484 9.133 1 98.5 80 LEU B O 1
ATOM 2914 N N . VAL B 1 81 ? -5.41 31.547 7.75 1 98.31 81 VAL B N 1
ATOM 2915 C CA . VAL B 1 81 ? -4.629 31.922 6.574 1 98.31 81 VAL B CA 1
ATOM 2916 C C . VAL B 1 81 ? -3.955 33.281 6.816 1 98.31 81 VAL B C 1
ATOM 2918 O O . VAL B 1 81 ? -2.773 33.438 6.512 1 98.31 81 VAL B O 1
ATOM 2921 N N . GLU B 1 82 ? -4.688 34.156 7.348 1 98.44 82 GLU B N 1
ATOM 2922 C CA . GLU B 1 82 ? -4.137 35.5 7.648 1 98.44 82 GLU B CA 1
ATOM 2923 C C . GLU B 1 82 ? -2.926 35.375 8.57 1 98.44 82 GLU B C 1
ATOM 2925 O O . GLU B 1 82 ? -1.925 36.062 8.367 1 98.44 82 GLU B O 1
ATOM 2930 N N . VAL B 1 83 ? -3.014 34.562 9.602 1 98.69 83 VAL B N 1
ATOM 2931 C CA . VAL B 1 83 ? -1.921 34.375 10.547 1 98.69 83 VAL B CA 1
ATOM 2932 C C . VAL B 1 83 ? -0.697 33.812 9.836 1 98.69 83 VAL B C 1
ATOM 2934 O O . VAL B 1 83 ? 0.429 34.25 10.07 1 98.69 83 VAL B O 1
ATOM 2937 N N . THR B 1 84 ? -0.899 32.812 8.961 1 98.38 84 THR B N 1
ATOM 2938 C CA . THR B 1 84 ? 0.218 32.188 8.25 1 98.38 84 THR B CA 1
ATOM 2939 C C . THR B 1 84 ? 0.907 33.219 7.348 1 98.38 84 THR B C 1
ATOM 2941 O O . THR B 1 84 ? 2.129 33.188 7.188 1 98.38 84 THR B O 1
ATOM 2944 N N . LEU B 1 85 ? 0.138 34.125 6.73 1 98.31 85 LEU B N 1
ATOM 2945 C CA . LEU B 1 85 ? 0.672 35.188 5.883 1 98.31 85 LEU B CA 1
ATOM 2946 C C . LEU B 1 85 ? 1.502 36.188 6.699 1 98.31 85 LEU B C 1
ATOM 2948 O O . LEU B 1 85 ? 2.633 36.5 6.332 1 98.31 85 LEU B O 1
ATOM 2952 N N . THR B 1 86 ? 0.914 36.594 7.789 1 98.44 86 THR B N 1
ATOM 2953 C CA . THR B 1 86 ? 1.541 37.594 8.625 1 98.44 86 THR B CA 1
ATOM 2954 C C . THR B 1 86 ? 2.834 37.062 9.242 1 98.44 86 THR B C 1
ATOM 2956 O O . THR B 1 86 ? 3.83 37.781 9.32 1 98.44 86 THR B O 1
ATOM 2959 N N . GLU B 1 87 ? 2.793 35.812 9.664 1 98.44 87 GLU B N 1
ATOM 2960 C CA . GLU B 1 87 ? 3.936 35.219 10.359 1 98.44 87 GLU B CA 1
ATOM 2961 C C . GLU B 1 87 ? 4.934 34.625 9.367 1 98.44 87 GLU B C 1
ATOM 2963 O O . GLU B 1 87 ? 6.023 34.188 9.758 1 98.44 87 GLU B O 1
ATOM 2968 N N . LYS B 1 88 ? 4.605 34.531 8.125 1 97.88 88 LYS B N 1
ATOM 2969 C CA . LYS B 1 88 ? 5.48 34.156 7.023 1 97.88 88 LYS B CA 1
ATOM 2970 C C . LYS B 1 88 ? 6.062 32.75 7.254 1 97.88 88 LYS B C 1
ATOM 2972 O O . LYS B 1 88 ? 7.281 32.562 7.203 1 97.88 88 LYS B O 1
ATOM 2977 N N . VAL B 1 89 ? 5.223 31.812 7.441 1 98.56 89 VAL B N 1
ATOM 2978 C CA . VAL B 1 89 ? 5.703 30.438 7.539 1 98.56 89 VAL B CA 1
ATOM 2979 C C . VAL B 1 89 ? 6.211 29.969 6.176 1 98.56 89 VAL B C 1
ATOM 2981 O O . VAL B 1 89 ? 5.891 30.578 5.148 1 98.56 89 VAL B O 1
ATOM 2984 N N . THR B 1 90 ? 7 28.938 6.16 1 98.81 90 THR B N 1
ATOM 2985 C CA . THR B 1 90 ? 7.66 28.5 4.938 1 98.81 90 THR B CA 1
ATOM 2986 C C . THR B 1 90 ? 6.656 27.844 3.986 1 98.81 90 THR B C 1
ATOM 2988 O O . THR B 1 90 ? 6.73 28.047 2.771 1 98.81 90 THR B O 1
ATOM 2991 N N . ALA B 1 91 ? 5.719 27.078 4.523 1 98.88 91 ALA B N 1
ATOM 2992 C CA . ALA B 1 91 ? 4.77 26.328 3.695 1 98.88 91 ALA B CA 1
ATOM 2993 C C . ALA B 1 91 ? 3.477 26.062 4.453 1 98.88 91 ALA B C 1
ATOM 2995 O O . ALA B 1 91 ? 3.457 26.078 5.688 1 98.88 91 ALA B O 1
ATOM 2996 N N . VAL B 1 92 ? 2.465 25.859 3.674 1 98.69 92 VAL B N 1
ATOM 2997 C CA . VAL B 1 92 ? 1.169 25.422 4.18 1 98.69 92 VAL B CA 1
ATOM 2998 C C . VAL B 1 92 ? 0.772 24.109 3.51 1 98.69 92 VAL B C 1
ATOM 3000 O O . VAL B 1 92 ? 0.856 23.969 2.287 1 98.69 92 VAL B O 1
ATOM 3003 N N . THR B 1 93 ? 0.503 23.125 4.332 1 98.75 93 THR B N 1
ATOM 3004 C CA . THR B 1 93 ? -0.167 21.922 3.83 1 98.75 93 THR B CA 1
ATOM 3005 C C . THR B 1 93 ? -1.67 22 4.082 1 98.75 93 THR B C 1
ATOM 3007 O O . THR B 1 93 ? -2.115 22.672 5.012 1 98.75 93 THR B O 1
ATOM 3010 N N . THR B 1 94 ? -2.438 21.375 3.188 1 97.38 94 THR B N 1
ATOM 3011 C CA . THR B 1 94 ? -3.887 21.422 3.35 1 97.38 94 THR B CA 1
ATOM 3012 C C . THR B 1 94 ? -4.508 20.047 3.178 1 97.38 94 THR B C 1
ATOM 3014 O O . THR B 1 94 ? -3.949 19.188 2.486 1 97.38 94 THR B O 1
ATOM 3017 N N . GLY B 1 95 ? -5.555 19.891 3.871 1 90.38 95 GLY B N 1
ATOM 3018 C CA . GLY B 1 95 ? -6.398 18.719 3.729 1 90.38 95 GLY B CA 1
ATOM 3019 C C . GLY B 1 95 ? -7.879 19.031 3.807 1 90.38 95 GLY B C 1
ATOM 3020 O O . GLY B 1 95 ? -8.258 20.172 4.082 1 90.38 95 GLY B O 1
ATOM 3021 N N . ALA B 1 96 ? -8.672 18.125 3.414 1 81.75 96 ALA B N 1
ATOM 3022 C CA . ALA B 1 96 ? -10.125 18.156 3.59 1 81.75 96 ALA B CA 1
ATOM 3023 C C . ALA B 1 96 ? -10.75 19.312 2.811 1 81.75 96 ALA B C 1
ATOM 3025 O O . ALA B 1 96 ? -11.609 20.016 3.33 1 81.75 96 ALA B O 1
ATOM 3026 N N . GLY B 1 97 ? -10.258 19.516 1.642 1 86.31 97 GLY B N 1
ATOM 3027 C CA . GLY B 1 97 ? -10.828 20.578 0.836 1 86.31 97 GLY B CA 1
ATOM 3028 C C . GLY B 1 97 ? -9.852 21.141 -0.186 1 86.31 97 GLY B C 1
ATOM 3029 O O . GLY B 1 97 ? -8.797 20.547 -0.428 1 86.31 97 GLY B O 1
ATOM 3030 N N . SER B 1 98 ? -10.297 22.266 -0.778 1 93.12 98 SER B N 1
ATOM 3031 C CA . SER B 1 98 ? -9.492 22.922 -1.812 1 93.12 98 SER B CA 1
ATOM 3032 C C . SER B 1 98 ? -8.922 24.25 -1.319 1 93.12 98 SER B C 1
ATOM 3034 O O . SER B 1 98 ? -9.641 25.062 -0.742 1 93.12 98 SER B O 1
ATOM 3036 N N . PRO B 1 99 ? -7.629 24.422 -1.613 1 96.38 99 PRO B N 1
ATOM 3037 C CA . PRO B 1 99 ? -7.016 25.703 -1.221 1 96.38 99 PRO B CA 1
ATOM 3038 C C . PRO B 1 99 ? -7.242 26.797 -2.246 1 96.38 99 PRO B C 1
ATOM 3040 O O . PRO B 1 99 ? -6.602 27.859 -2.178 1 96.38 99 PRO B O 1
ATOM 3043 N N . LYS B 1 100 ? -8.125 26.641 -3.156 1 95.81 100 LYS B N 1
ATOM 3044 C CA . LYS B 1 100 ? -8.344 27.531 -4.289 1 95.81 100 LYS B CA 1
ATOM 3045 C C . LYS B 1 100 ? -8.531 28.969 -3.82 1 95.81 100 LYS B C 1
ATOM 3047 O O . LYS B 1 100 ? -8.031 29.906 -4.453 1 95.81 100 LYS B O 1
ATOM 3052 N N . ALA B 1 101 ? -9.133 29.172 -2.734 1 94.94 101 ALA B N 1
ATOM 3053 C CA . ALA B 1 101 ? -9.531 30.5 -2.275 1 94.94 101 ALA B CA 1
ATOM 3054 C C . ALA B 1 101 ? -8.32 31.297 -1.812 1 94.94 101 ALA B C 1
ATOM 3056 O O . ALA B 1 101 ? -8.375 32.531 -1.77 1 94.94 101 ALA B O 1
ATOM 3057 N N . PHE B 1 102 ? -7.203 30.594 -1.479 1 96.25 102 PHE B N 1
ATOM 3058 C CA . PHE B 1 102 ? -6.137 31.375 -0.858 1 96.25 102 PHE B CA 1
ATOM 3059 C C . PHE B 1 102 ? -4.773 30.953 -1.396 1 96.25 102 PHE B C 1
ATOM 3061 O O . PHE B 1 102 ? -3.75 31.531 -1.028 1 96.25 102 PHE B O 1
ATOM 3068 N N . ALA B 1 103 ? -4.668 30.016 -2.254 1 97.69 103 ALA B N 1
ATOM 3069 C CA . ALA B 1 103 ? -3.398 29.484 -2.744 1 97.69 103 ALA B CA 1
ATOM 3070 C C . ALA B 1 103 ? -2.553 30.594 -3.373 1 97.69 103 ALA B C 1
ATOM 3072 O O . ALA B 1 103 ? -1.37 30.734 -3.053 1 97.69 103 ALA B O 1
ATOM 3073 N N . ALA B 1 104 ? -3.141 31.375 -4.227 1 97.44 104 ALA B N 1
ATOM 3074 C CA . ALA B 1 104 ? -2.416 32.406 -4.941 1 97.44 104 ALA B CA 1
ATOM 3075 C C . ALA B 1 104 ? -1.847 33.438 -3.975 1 97.44 104 ALA B C 1
ATOM 3077 O O . ALA B 1 104 ? -0.704 33.875 -4.125 1 97.44 104 ALA B O 1
ATOM 3078 N N . GLU B 1 105 ? -2.652 33.844 -3.072 1 97.75 105 GLU B N 1
ATOM 3079 C CA . GLU B 1 105 ? -2.221 34.844 -2.092 1 97.75 105 GLU B CA 1
ATOM 3080 C C . GLU B 1 105 ? -1.027 34.344 -1.285 1 97.75 105 GLU B C 1
ATOM 3082 O O . GLU B 1 105 ? -0.082 35.094 -1.028 1 97.75 105 GLU B O 1
ATOM 3087 N N . LEU B 1 106 ? -1.062 33.094 -0.885 1 98.56 106 LEU B N 1
ATOM 3088 C CA . LEU B 1 106 ? 0.03 32.469 -0.138 1 98.56 106 LEU B CA 1
ATOM 3089 C C . LEU B 1 106 ? 1.302 32.438 -0.979 1 98.56 106 LEU B C 1
ATOM 3091 O O . LEU B 1 106 ? 2.379 32.812 -0.505 1 98.56 106 LEU B O 1
ATOM 3095 N N . GLN B 1 107 ? 1.178 32.031 -2.176 1 98.38 107 GLN B N 1
ATOM 3096 C CA . GLN B 1 107 ? 2.332 31.875 -3.053 1 98.38 107 GLN B CA 1
ATOM 3097 C C . GLN B 1 107 ? 2.967 33.219 -3.385 1 98.38 107 GLN B C 1
ATOM 3099 O O . GLN B 1 107 ? 4.191 33.344 -3.482 1 98.38 107 GLN B O 1
ATOM 3104 N N . VAL B 1 108 ? 2.166 34.25 -3.574 1 98.12 108 VAL B N 1
ATOM 3105 C CA . VAL B 1 108 ? 2.674 35.594 -3.822 1 98.12 108 VAL B CA 1
ATOM 3106 C C . VAL B 1 108 ? 3.504 36.062 -2.629 1 98.12 108 VAL B C 1
ATOM 3108 O O . VAL B 1 108 ? 4.5 36.75 -2.797 1 98.12 108 VAL B O 1
ATOM 3111 N N . ALA B 1 109 ? 3.082 35.656 -1.457 1 98.38 109 ALA B N 1
ATOM 3112 C CA . ALA B 1 109 ? 3.785 36.031 -0.232 1 98.38 109 ALA B CA 1
ATOM 3113 C C . ALA B 1 109 ? 5.027 35.156 -0.029 1 98.38 109 ALA B C 1
ATOM 3115 O O . ALA B 1 109 ? 5.746 35.312 0.959 1 98.38 109 ALA B O 1
ATOM 3116 N N . GLY B 1 110 ? 5.238 34.188 -0.914 1 98.31 110 GLY B N 1
ATOM 3117 C CA . GLY B 1 110 ? 6.418 33.344 -0.836 1 98.31 110 GLY B CA 1
ATOM 3118 C C . GLY B 1 110 ? 6.191 32.094 -0.035 1 98.31 110 GLY B C 1
ATOM 3119 O O . GLY B 1 110 ? 7.141 31.344 0.253 1 98.31 110 GLY B O 1
ATOM 3120 N N . ILE B 1 111 ? 5 31.812 0.392 1 98.81 111 ILE B N 1
ATOM 3121 C CA . ILE B 1 111 ? 4.656 30.609 1.154 1 98.81 111 ILE B CA 1
ATOM 3122 C C . ILE B 1 111 ? 4.297 29.484 0.199 1 98.81 111 ILE B C 1
ATOM 3124 O O . ILE B 1 111 ? 3.457 29.641 -0.688 1 98.81 111 ILE B O 1
ATOM 3128 N N . LYS B 1 112 ? 4.926 28.328 0.311 1 98.81 112 LYS B N 1
ATOM 3129 C CA . LYS B 1 112 ? 4.625 27.172 -0.534 1 98.81 112 LYS B CA 1
ATOM 3130 C C . LYS B 1 112 ? 3.285 26.547 -0.157 1 98.81 112 LYS B C 1
ATOM 3132 O O . LYS B 1 112 ? 2.949 26.453 1.025 1 98.81 112 LYS B O 1
ATOM 3137 N N . VAL B 1 113 ? 2.512 26.156 -1.147 1 98.81 113 VAL B N 1
ATOM 3138 C CA . VAL B 1 113 ? 1.226 25.484 -0.954 1 98.81 113 VAL B CA 1
ATOM 3139 C C . VAL B 1 113 ? 1.326 24.031 -1.382 1 98.81 113 VAL B C 1
ATOM 3141 O O . VAL B 1 113 ? 1.553 23.734 -2.559 1 98.81 113 VAL B O 1
ATOM 3144 N N . ILE B 1 114 ? 1.114 23.125 -0.421 1 98.75 114 ILE B N 1
ATOM 3145 C CA . ILE B 1 114 ? 1.344 21.703 -0.653 1 98.75 114 ILE B CA 1
ATOM 3146 C C . ILE B 1 114 ? 0.159 20.891 -0.128 1 98.75 114 ILE B C 1
ATOM 3148 O O . ILE B 1 114 ? 0.19 20.391 1 1 98.75 114 ILE B O 1
ATOM 3152 N N . PRO B 1 115 ? -0.881 20.688 -0.91 1 98.75 115 PRO B N 1
ATOM 3153 C CA . PRO B 1 115 ? -2.072 19.969 -0.477 1 98.75 115 PRO B CA 1
ATOM 3154 C C . PRO B 1 115 ? -1.853 18.453 -0.425 1 98.75 115 PRO B C 1
ATOM 3156 O O . PRO B 1 115 ? -1.028 17.922 -1.173 1 98.75 115 PRO B O 1
ATOM 3159 N N . VAL B 1 116 ? -2.588 17.812 0.469 1 98.5 116 VAL B N 1
ATOM 3160 C CA . VAL B 1 116 ? -2.641 16.344 0.544 1 98.5 116 VAL B CA 1
ATOM 3161 C C . VAL B 1 116 ? -3.693 15.82 -0.427 1 98.5 116 VAL B C 1
ATOM 3163 O O . VAL B 1 116 ? -4.816 16.328 -0.475 1 98.5 116 VAL B O 1
ATOM 3166 N N . VAL B 1 117 ? -3.342 14.844 -1.242 1 98.38 117 VAL B N 1
ATOM 3167 C CA . VAL B 1 117 ? -4.27 14.211 -2.17 1 98.38 117 VAL B CA 1
ATOM 3168 C C . VAL B 1 117 ? -4.23 12.695 -1.988 1 98.38 117 VAL B C 1
ATOM 3170 O O . VAL B 1 117 ? -3.197 12.133 -1.612 1 98.38 117 VAL B O 1
ATOM 3173 N N . SER B 1 118 ? -5.328 12.016 -2.312 1 97.88 118 SER B N 1
ATOM 3174 C CA . SER B 1 118 ? -5.391 10.562 -2.186 1 97.88 118 SER B CA 1
ATOM 3175 C C . SER B 1 118 ? -5.93 9.922 -3.459 1 97.88 118 SER B C 1
ATOM 3177 O O . SER B 1 118 ? -6.148 8.711 -3.504 1 97.88 118 SER B O 1
ATOM 3179 N N . GLN B 1 119 ? -6.152 10.781 -4.504 1 97.38 119 GLN B N 1
ATOM 3180 C CA . GLN B 1 119 ? -6.672 10.32 -5.785 1 97.38 119 GLN B CA 1
ATOM 3181 C C . GLN B 1 119 ? -6.109 11.141 -6.938 1 97.38 119 GLN B C 1
ATOM 3183 O O . GLN B 1 119 ? -5.719 12.297 -6.746 1 97.38 119 GLN B O 1
ATOM 3188 N N . VAL B 1 120 ? -6.168 10.562 -8.07 1 98.12 120 VA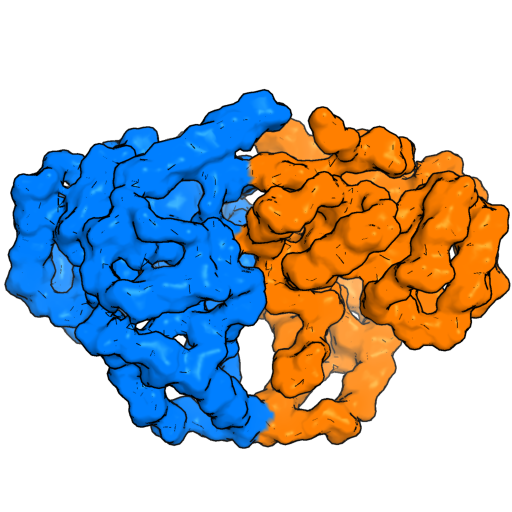L B N 1
ATOM 3189 C CA . VAL B 1 120 ? -5.66 11.227 -9.266 1 98.12 120 VAL B CA 1
ATOM 3190 C C . VAL B 1 120 ? -6.496 12.461 -9.57 1 98.12 120 VAL B C 1
ATOM 3192 O O . VAL B 1 120 ? -5.957 13.523 -9.906 1 98.12 120 VAL B O 1
ATOM 3195 N N . THR B 1 121 ? -7.766 12.359 -9.398 1 97.62 121 THR B N 1
ATOM 3196 C CA . THR B 1 121 ? -8.656 13.477 -9.711 1 97.62 121 THR B CA 1
ATOM 3197 C C . THR B 1 121 ? -8.312 14.695 -8.859 1 97.62 121 THR B C 1
ATOM 3199 O O . THR B 1 121 ? -8.328 15.82 -9.344 1 97.62 121 THR B O 1
ATOM 3202 N N . HIS B 1 122 ? -8.008 14.469 -7.578 1 97.44 122 HIS B N 1
ATOM 3203 C CA . HIS B 1 122 ? -7.598 15.555 -6.695 1 97.44 122 HIS B CA 1
ATOM 3204 C C . HIS B 1 122 ? -6.281 16.172 -7.152 1 97.44 122 HIS B C 1
ATOM 3206 O O . HIS B 1 122 ? -6.129 17.391 -7.148 1 97.44 122 HIS B O 1
ATOM 3212 N N . ALA B 1 123 ? -5.406 15.352 -7.527 1 98.12 123 ALA B N 1
ATOM 3213 C CA . ALA B 1 123 ? -4.09 15.82 -7.957 1 98.12 123 ALA B CA 1
ATOM 3214 C C . ALA B 1 123 ? -4.195 16.688 -9.211 1 98.12 123 ALA B C 1
ATOM 3216 O O . ALA B 1 123 ? -3.514 17.703 -9.328 1 98.12 123 ALA B O 1
ATOM 3217 N N . VAL B 1 124 ? -4.977 16.234 -10.117 1 98.19 124 VAL B N 1
ATOM 3218 C CA . VAL B 1 124 ? -5.172 16.984 -11.352 1 98.19 124 VAL B CA 1
ATOM 3219 C C . VAL B 1 124 ? -5.754 18.359 -11.031 1 98.19 124 VAL B C 1
ATOM 3221 O O . VAL B 1 124 ? -5.32 19.375 -11.594 1 98.19 124 VAL B O 1
ATOM 3224 N N . LYS B 1 125 ? -6.703 18.422 -10.133 1 97.75 125 LYS B N 1
ATOM 3225 C CA . LYS B 1 125 ? -7.27 19.703 -9.711 1 97.75 125 LYS B CA 1
ATOM 3226 C C . LYS B 1 125 ? -6.207 20.594 -9.094 1 97.75 125 LYS B C 1
ATOM 3228 O O . LYS B 1 125 ? -6.184 21.812 -9.352 1 97.75 125 LYS B O 1
ATOM 3233 N N . MET B 1 126 ? -5.355 20.031 -8.273 1 98.06 126 MET B N 1
ATOM 3234 C CA . MET B 1 126 ? -4.289 20.797 -7.637 1 98.06 126 MET B CA 1
ATOM 3235 C C . MET B 1 126 ? -3.285 21.297 -8.672 1 98.06 126 MET B C 1
ATOM 3237 O O . MET B 1 126 ? -2.77 22.406 -8.547 1 98.06 126 MET B O 1
ATOM 3241 N N . ALA B 1 127 ? -2.996 20.438 -9.617 1 97.88 127 ALA B N 1
ATOM 3242 C CA . ALA B 1 127 ? -2.105 20.844 -10.695 1 97.88 127 ALA B CA 1
ATOM 3243 C C . ALA B 1 127 ? -2.67 22.062 -11.438 1 97.88 127 ALA B C 1
ATOM 3245 O O . ALA B 1 127 ? -1.938 23 -11.742 1 97.88 127 ALA B O 1
ATOM 3246 N N . ASN B 1 128 ? -3.934 22.016 -11.703 1 97.5 128 ASN B N 1
ATOM 3247 C CA . ASN B 1 128 ? -4.598 23.109 -12.391 1 97.5 128 ASN B CA 1
ATOM 3248 C C . ASN B 1 128 ? -4.559 24.391 -11.57 1 97.5 128 ASN B C 1
ATOM 3250 O O . ASN B 1 128 ? -4.547 25.5 -12.125 1 97.5 128 ASN B O 1
ATOM 3254 N N . LEU B 1 129 ? -4.523 24.266 -10.273 1 97.25 129 LEU B N 1
ATOM 3255 C CA . LEU B 1 129 ? -4.453 25.422 -9.375 1 97.25 129 LEU B CA 1
ATOM 3256 C C . LEU B 1 129 ? -3.033 25.969 -9.305 1 97.25 129 LEU B C 1
ATOM 3258 O O . LEU B 1 129 ? -2.82 27.078 -8.828 1 97.25 129 LEU B O 1
ATOM 3262 N N . GLY B 1 130 ? -2.078 25.156 -9.711 1 97.69 130 GLY B N 1
ATOM 3263 C CA . GLY B 1 130 ? -0.695 25.594 -9.734 1 97.69 130 GLY B CA 1
ATOM 3264 C C . GLY B 1 130 ? -0.023 25.531 -8.383 1 97.69 130 GLY B C 1
ATOM 3265 O O . GLY B 1 130 ? 0.791 26.391 -8.039 1 97.69 130 GLY B O 1
ATOM 3266 N N . VAL B 1 131 ? -0.352 24.562 -7.594 1 98.31 131 VAL B N 1
ATOM 3267 C CA . VAL B 1 131 ? 0.273 24.438 -6.281 1 98.31 131 VAL B CA 1
ATOM 3268 C C . VAL B 1 131 ? 1.74 24.047 -6.445 1 98.31 131 VAL B C 1
ATOM 3270 O O . VAL B 1 131 ? 2.172 23.672 -7.543 1 98.31 131 VAL B O 1
ATOM 3273 N N . ASP B 1 132 ? 2.486 24.125 -5.395 1 98.5 132 ASP B N 1
ATOM 3274 C CA . ASP B 1 132 ? 3.934 23.969 -5.477 1 98.5 132 ASP B CA 1
ATOM 3275 C C . ASP B 1 132 ? 4.324 22.5 -5.512 1 98.5 132 ASP B C 1
ATOM 3277 O O . ASP B 1 132 ? 5.344 22.125 -6.098 1 98.5 132 ASP B O 1
ATOM 3281 N N . ALA B 1 133 ? 3.605 21.672 -4.863 1 98.69 133 ALA B N 1
ATOM 3282 C CA . ALA B 1 133 ? 3.758 20.219 -4.75 1 98.69 133 ALA B CA 1
ATOM 3283 C C . ALA B 1 133 ? 2.502 19.578 -4.164 1 98.69 133 ALA B C 1
ATOM 3285 O O . ALA B 1 133 ? 1.576 20.281 -3.75 1 98.69 133 ALA B O 1
ATOM 3286 N N . ILE B 1 134 ? 2.449 18.281 -4.184 1 98.69 134 ILE B N 1
ATOM 3287 C CA . ILE B 1 134 ? 1.354 17.562 -3.541 1 98.69 134 ILE B CA 1
ATOM 3288 C C . ILE B 1 134 ? 1.917 16.469 -2.633 1 98.69 134 ILE B C 1
ATOM 3290 O O . ILE B 1 134 ? 2.98 15.914 -2.91 1 98.69 134 ILE B O 1
ATOM 3294 N N . ILE B 1 135 ? 1.26 16.25 -1.532 1 98.88 135 ILE B N 1
ATOM 3295 C CA . ILE B 1 135 ? 1.507 15.086 -0.685 1 98.88 135 ILE B CA 1
ATOM 3296 C C . ILE B 1 135 ? 0.535 13.969 -1.049 1 98.88 135 ILE B C 1
ATOM 3298 O O . ILE B 1 135 ? -0.674 14.094 -0.835 1 98.88 135 ILE B O 1
ATOM 3302 N N . ALA B 1 136 ? 1.059 12.922 -1.632 1 98.75 136 ALA B N 1
ATOM 3303 C CA . ALA B 1 136 ? 0.254 11.758 -1.993 1 98.75 136 ALA B CA 1
ATOM 3304 C C . ALA B 1 136 ? 0.178 10.766 -0.838 1 98.75 136 ALA B C 1
ATOM 3306 O O . ALA B 1 136 ? 1.13 10.023 -0.585 1 98.75 136 ALA B O 1
ATOM 3307 N N . GLU B 1 137 ? -0.952 10.75 -0.18 1 98.69 137 GLU B N 1
ATOM 3308 C CA . GLU B 1 137 ? -1.114 9.938 1.021 1 98.69 137 GLU B CA 1
ATOM 3309 C C . GLU B 1 137 ? -1.919 8.672 0.728 1 98.69 137 GLU B C 1
ATOM 3311 O O . GLU B 1 137 ? -3.049 8.75 0.242 1 98.69 137 GLU B O 1
ATOM 3316 N N . GLY B 1 138 ? -1.361 7.551 1.068 1 98.69 138 GLY B N 1
ATOM 3317 C CA . GLY B 1 138 ? -1.957 6.266 0.735 1 98.69 138 GLY B CA 1
ATOM 3318 C C . GLY B 1 138 ? -2.83 5.711 1.843 1 98.69 138 GLY B C 1
ATOM 3319 O O . GLY B 1 138 ? -2.84 6.234 2.957 1 98.69 138 GLY B O 1
ATOM 3320 N N . TYR B 1 139 ? -3.414 4.602 1.519 1 98.62 139 TYR B N 1
ATOM 3321 C CA . TYR B 1 139 ? -4.344 3.809 2.318 1 98.62 139 TYR B CA 1
ATOM 3322 C C . TYR B 1 139 ? -3.736 3.459 3.672 1 98.62 139 TYR B C 1
ATOM 3324 O O . TYR B 1 139 ? -4.453 3.344 4.668 1 98.62 139 TYR B O 1
ATOM 3332 N N . GLU B 1 140 ? -2.471 3.238 3.719 1 98.75 140 GLU B N 1
ATOM 3333 C CA . GLU B 1 140 ? -1.821 2.66 4.895 1 98.75 140 GLU B CA 1
ATOM 3334 C C . GLU B 1 140 ? -1.417 3.744 5.891 1 98.75 140 GLU B C 1
ATOM 3336 O O . GLU B 1 140 ? -0.795 3.451 6.914 1 98.75 140 GLU B O 1
ATOM 3341 N N . ALA B 1 141 ? -1.798 5.027 5.609 1 98.75 141 ALA B N 1
ATOM 3342 C CA . ALA B 1 141 ? -1.567 6.105 6.566 1 98.75 141 ALA B CA 1
ATOM 3343 C C . ALA B 1 141 ? -2.52 6 7.754 1 98.75 141 ALA B C 1
ATOM 3345 O O . ALA B 1 141 ? -3.4 5.137 7.777 1 98.75 141 ALA B O 1
ATOM 3346 N N . GLY B 1 142 ? -2.279 6.785 8.758 1 98.31 142 GLY B N 1
ATOM 3347 C CA . GLY B 1 142 ? -3.168 6.891 9.898 1 98.31 142 GLY B CA 1
ATOM 3348 C C . GLY B 1 142 ? -4.215 7.98 9.75 1 98.31 142 GLY B C 1
ATOM 3349 O O . GLY B 1 142 ? -3.984 8.977 9.062 1 98.31 142 GLY B O 1
ATOM 3350 N N . GLY B 1 143 ? -5.305 7.785 10.445 1 96.88 143 GLY B N 1
ATOM 3351 C CA . GLY B 1 143 ? -6.348 8.797 10.391 1 96.88 143 GLY B CA 1
ATOM 3352 C C . GLY B 1 143 ? -7.227 8.68 9.164 1 96.88 143 GLY B C 1
ATOM 3353 O O . GLY B 1 143 ? -7.543 7.57 8.727 1 96.88 143 GLY B O 1
ATOM 3354 N N . HIS B 1 144 ? -7.754 9.789 8.664 1 96 144 HIS B N 1
ATOM 3355 C CA . HIS B 1 144 ? -8.586 9.805 7.465 1 96 144 HIS B CA 1
ATOM 3356 C C . HIS B 1 144 ? -7.758 9.508 6.219 1 96 144 HIS B C 1
ATOM 3358 O O . HIS B 1 144 ? -6.758 10.18 5.953 1 96 144 HIS B O 1
ATOM 3364 N N . VAL B 1 145 ? -8.227 8.531 5.438 1 97.25 145 VAL B N 1
ATOM 3365 C CA . VAL B 1 145 ? -7.406 8.094 4.312 1 97.25 145 VAL B CA 1
ATOM 3366 C C . VAL B 1 145 ? -8.297 7.805 3.104 1 97.25 145 VAL B C 1
ATOM 3368 O O . VAL B 1 145 ? -9.508 7.645 3.242 1 97.25 145 VAL B O 1
ATOM 3371 N N . GLY B 1 146 ? -7.609 7.875 1.906 1 96.88 146 GLY B N 1
ATOM 3372 C CA . GLY B 1 146 ? -8.203 7.238 0.74 1 96.88 146 GLY B CA 1
ATOM 3373 C C . GLY B 1 146 ? -7.969 5.738 0.694 1 96.88 146 GLY B C 1
ATOM 3374 O O . GLY B 1 146 ? -7.305 5.184 1.571 1 96.88 146 GLY B O 1
ATOM 3375 N N . LEU B 1 147 ? -8.461 5.121 -0.381 1 97.94 147 LEU B N 1
ATOM 3376 C CA . LEU B 1 147 ? -8.453 3.664 -0.396 1 97.94 147 LEU B CA 1
ATOM 3377 C C . LEU B 1 147 ? -7.359 3.139 -1.32 1 97.94 147 LEU B C 1
ATOM 3379 O O . LEU B 1 147 ? -7.102 1.934 -1.366 1 97.94 147 LEU B O 1
ATOM 3383 N N . THR B 1 148 ? -6.688 4.008 -2.061 1 98.56 148 THR B N 1
ATOM 3384 C CA . THR B 1 148 ? -5.566 3.592 -2.893 1 98.56 148 THR B CA 1
ATOM 3385 C C . THR B 1 148 ? -4.273 3.557 -2.08 1 98.56 148 THR B C 1
ATOM 3387 O O . THR B 1 148 ? -3.951 4.516 -1.375 1 98.56 148 THR B O 1
ATOM 3390 N N . ALA B 1 149 ? -3.541 2.441 -2.158 1 98.81 149 ALA B N 1
ATOM 3391 C CA . ALA B 1 149 ? -2.291 2.301 -1.417 1 98.81 149 ALA B CA 1
ATOM 3392 C C . ALA B 1 149 ? -1.216 3.232 -1.973 1 98.81 149 ALA B C 1
ATOM 3394 O O . ALA B 1 149 ? -1.312 3.689 -3.113 1 98.81 149 ALA B O 1
ATOM 3395 N N . THR B 1 150 ? -0.203 3.516 -1.222 1 98.88 150 THR B N 1
ATOM 3396 C CA . THR B 1 150 ? 0.831 4.488 -1.552 1 98.88 150 THR B CA 1
ATOM 3397 C C . THR B 1 150 ? 1.552 4.098 -2.838 1 98.88 150 THR B C 1
ATOM 3399 O O . THR B 1 150 ? 1.738 4.93 -3.729 1 98.88 150 THR B O 1
ATOM 3402 N N . LEU B 1 151 ? 1.918 2.834 -2.965 1 98.88 151 LEU B N 1
ATOM 3403 C CA . LEU B 1 151 ? 2.701 2.355 -4.098 1 98.88 151 LEU B CA 1
ATOM 3404 C C . LEU B 1 151 ? 1.944 2.562 -5.406 1 98.88 151 LEU B C 1
ATOM 3406 O O . LEU B 1 151 ? 2.434 3.242 -6.312 1 98.88 151 LEU B O 1
ATOM 3410 N N . PRO B 1 152 ? 0.74 2.08 -5.555 1 98.81 152 PRO B N 1
ATOM 3411 C CA . PRO B 1 152 ? 0.013 2.332 -6.801 1 98.81 152 PRO B CA 1
ATOM 3412 C C . PRO B 1 152 ? -0.389 3.795 -6.965 1 98.81 152 PRO B C 1
ATOM 3414 O O . PRO B 1 152 ? -0.46 4.297 -8.094 1 98.81 152 PRO B O 1
ATOM 3417 N N . LEU B 1 153 ? -0.644 4.523 -5.879 1 98.81 153 LEU B N 1
ATOM 3418 C CA . LEU B 1 153 ? -1.037 5.926 -5.953 1 98.81 153 LEU B CA 1
ATOM 3419 C C . LEU B 1 153 ? 0.054 6.762 -6.617 1 98.81 153 LEU B C 1
ATOM 3421 O O . LEU B 1 153 ? -0.21 7.484 -7.578 1 98.81 153 LEU B O 1
ATOM 3425 N N . ILE B 1 154 ? 1.261 6.625 -6.18 1 98.75 154 ILE B N 1
ATOM 3426 C CA . ILE B 1 154 ? 2.361 7.438 -6.688 1 98.75 154 ILE B CA 1
ATOM 3427 C C . ILE B 1 154 ? 2.611 7.105 -8.156 1 98.75 154 ILE B C 1
ATOM 3429 O O . ILE B 1 154 ? 2.834 8.008 -8.969 1 98.75 154 ILE B O 1
ATOM 3433 N N . GLN B 1 155 ? 2.564 5.805 -8.516 1 98.69 155 GLN B N 1
ATOM 3434 C CA . GLN B 1 155 ? 2.779 5.398 -9.906 1 98.69 155 GLN B CA 1
ATOM 3435 C C . GLN B 1 155 ? 1.759 6.055 -10.828 1 98.69 155 GLN B C 1
ATOM 3437 O O . GLN B 1 155 ? 2.107 6.516 -11.914 1 98.69 155 GLN B O 1
ATOM 3442 N N . GLN B 1 156 ? 0.561 6.09 -10.414 1 98.56 156 GLN B N 1
ATOM 3443 C CA . GLN B 1 156 ? -0.503 6.625 -11.258 1 98.56 156 GLN B CA 1
ATOM 3444 C C . GLN B 1 156 ? -0.45 8.148 -11.305 1 98.56 156 GLN B C 1
ATOM 3446 O O . GLN B 1 156 ? -0.704 8.75 -12.352 1 98.56 156 GLN B O 1
ATOM 3451 N N . LEU B 1 157 ? -0.087 8.766 -10.188 1 98.5 157 LEU B N 1
ATOM 3452 C CA . LEU B 1 157 ? 0.056 10.219 -10.172 1 98.5 157 LEU B CA 1
ATOM 3453 C C . LEU B 1 157 ? 1.187 10.664 -11.086 1 98.5 157 LEU B C 1
ATOM 3455 O O . LEU B 1 157 ? 1.065 11.68 -11.781 1 98.5 157 LEU B O 1
ATOM 3459 N N . GLN B 1 158 ? 2.289 9.922 -11.094 1 96.75 158 GLN B N 1
ATOM 3460 C CA . GLN B 1 158 ? 3.439 10.25 -11.93 1 96.75 158 GLN B CA 1
ATOM 3461 C C . GLN B 1 158 ? 3.053 10.297 -13.398 1 96.75 158 GLN B C 1
ATOM 3463 O O . GLN B 1 158 ? 3.639 11.055 -14.18 1 96.75 158 GLN B O 1
ATOM 3468 N N . LYS B 1 159 ? 2.102 9.539 -13.75 1 95.25 159 LYS B N 1
ATOM 3469 C CA . LYS B 1 159 ? 1.67 9.469 -15.141 1 95.25 159 LYS B CA 1
ATOM 3470 C C . LYS B 1 159 ? 0.694 10.594 -15.469 1 95.25 159 LYS B C 1
ATOM 3472 O O . LYS B 1 159 ? 0.549 10.969 -16.641 1 95.25 159 LYS B O 1
ATOM 3477 N N . GLU B 1 160 ? 0.072 11.195 -14.438 1 96.81 160 GLU B N 1
ATOM 3478 C CA . GLU B 1 160 ? -1.089 12.039 -14.711 1 96.81 160 GLU B CA 1
ATOM 3479 C C . GLU B 1 160 ? -0.784 13.508 -14.438 1 96.81 160 GLU B C 1
ATOM 3481 O O . GLU B 1 160 ? -1.458 14.391 -14.961 1 96.81 160 GLU B O 1
ATOM 3486 N N . VAL B 1 161 ? 0.179 13.789 -13.57 1 96.94 161 VAL B N 1
ATOM 3487 C CA . VAL B 1 161 ? 0.469 15.188 -13.25 1 96.94 161 VAL B CA 1
ATOM 3488 C C . VAL B 1 161 ? 1.979 15.414 -13.266 1 96.94 161 VAL B C 1
ATOM 3490 O O . VAL B 1 161 ? 2.756 14.484 -13.031 1 96.94 161 VAL B O 1
ATOM 3493 N N . GLU B 1 162 ? 2.402 16.625 -13.477 1 96.38 162 GLU B N 1
ATOM 3494 C CA . GLU B 1 162 ? 3.814 17 -13.492 1 96.38 162 GLU B CA 1
ATOM 3495 C C . GLU B 1 162 ? 4.242 17.625 -12.172 1 96.38 162 GLU B C 1
ATOM 3497 O O . GLU B 1 162 ? 5.426 17.891 -11.961 1 96.38 162 GLU B O 1
ATOM 3502 N N . LEU B 1 163 ? 3.398 17.781 -11.227 1 96.88 163 LEU B N 1
ATOM 3503 C CA . LEU B 1 163 ? 3.705 18.344 -9.922 1 96.88 163 LEU B CA 1
ATOM 3504 C C . LEU B 1 163 ? 4.719 17.484 -9.172 1 96.88 163 LEU B C 1
ATOM 3506 O O . LEU B 1 163 ? 4.684 16.266 -9.273 1 96.88 163 LEU B O 1
ATOM 3510 N N . PRO B 1 164 ? 5.664 18.172 -8.422 1 98.56 164 PRO B N 1
ATOM 3511 C CA . PRO B 1 164 ? 6.449 17.375 -7.473 1 98.56 164 PRO B CA 1
ATOM 3512 C C . PRO B 1 164 ? 5.578 16.594 -6.492 1 98.56 164 PRO B C 1
ATOM 3514 O O . PRO B 1 164 ? 4.586 17.125 -5.992 1 98.56 164 PRO B O 1
ATOM 3517 N N . ILE B 1 165 ? 5.922 15.344 -6.289 1 98.75 165 ILE B N 1
ATOM 3518 C CA . ILE B 1 165 ? 5.133 14.469 -5.426 1 98.75 165 ILE B CA 1
ATOM 3519 C C . ILE B 1 165 ? 5.926 14.141 -4.16 1 98.75 165 ILE B C 1
ATOM 3521 O O . ILE B 1 165 ? 7.094 13.758 -4.238 1 98.75 165 ILE B O 1
ATOM 3525 N N . ILE B 1 166 ? 5.336 14.359 -3.033 1 98.94 166 ILE B N 1
ATOM 3526 C CA . ILE B 1 166 ? 5.816 13.914 -1.729 1 98.94 166 ILE B CA 1
ATOM 3527 C C . ILE B 1 166 ? 4.992 12.711 -1.263 1 98.94 166 ILE B C 1
ATOM 3529 O O . ILE B 1 166 ? 3.77 12.797 -1.148 1 98.94 166 ILE B O 1
ATOM 3533 N N . ALA B 1 167 ? 5.664 11.602 -1.027 1 98.94 167 ALA B N 1
ATOM 3534 C CA . ALA B 1 167 ? 4.957 10.367 -0.68 1 98.94 167 ALA B CA 1
ATOM 3535 C C . ALA B 1 167 ? 4.633 10.328 0.811 1 98.94 167 ALA B C 1
ATOM 3537 O O . ALA B 1 167 ? 5.453 10.719 1.643 1 98.94 167 ALA B O 1
ATOM 3538 N N . ALA B 1 168 ? 3.459 9.82 1.123 1 98.88 168 ALA B N 1
ATOM 3539 C CA . ALA B 1 168 ? 3.037 9.664 2.514 1 98.88 168 ALA B CA 1
ATOM 3540 C C . ALA B 1 168 ? 2.219 8.391 2.701 1 98.88 168 ALA B C 1
ATOM 3542 O O . ALA B 1 168 ? 1.405 8.039 1.846 1 98.88 168 ALA B O 1
ATOM 3543 N N . GLY B 1 169 ? 2.441 7.746 3.863 1 98.69 169 GLY B N 1
ATOM 3544 C CA . GLY B 1 169 ? 1.752 6.508 4.199 1 98.69 169 GLY B CA 1
ATOM 3545 C C . GLY B 1 169 ? 2.648 5.289 4.117 1 98.69 169 GLY B C 1
ATOM 3546 O O . GLY B 1 169 ? 3.102 4.914 3.031 1 98.69 169 GLY B O 1
ATOM 3547 N N . GLY B 1 170 ? 2.898 4.68 5.258 1 98.69 170 GLY B N 1
ATOM 3548 C CA . GLY B 1 170 ? 3.574 3.395 5.281 1 98.69 170 GLY B CA 1
ATOM 3549 C C . GLY B 1 170 ? 5.086 3.514 5.246 1 98.69 170 GLY B C 1
ATOM 3550 O O . GLY B 1 170 ? 5.785 2.553 4.914 1 98.69 170 GLY B O 1
ATOM 3551 N N . ILE B 1 171 ? 5.609 4.648 5.543 1 98.81 171 ILE B N 1
ATOM 3552 C CA . ILE B 1 171 ? 7.051 4.852 5.473 1 98.81 171 ILE B CA 1
ATOM 3553 C C . ILE B 1 171 ? 7.652 4.793 6.875 1 98.81 171 ILE B C 1
ATOM 3555 O O . ILE B 1 171 ? 7.41 5.68 7.699 1 98.81 171 ILE B O 1
ATOM 3559 N N . GLY B 1 172 ? 8.477 3.748 7.109 1 98.38 172 GLY B N 1
ATOM 3560 C CA . GLY B 1 172 ? 8.977 3.531 8.461 1 98.38 172 GLY B CA 1
ATOM 3561 C C . GLY B 1 172 ? 10.477 3.336 8.516 1 98.38 172 GLY B C 1
ATOM 3562 O O . GLY B 1 172 ? 11.047 3.133 9.586 1 98.38 172 GLY B O 1
ATOM 3563 N N . SER B 1 173 ? 11.172 3.439 7.355 1 98.62 173 SER B N 1
ATOM 3564 C CA . SER B 1 173 ? 12.609 3.178 7.301 1 98.62 173 SER B CA 1
ATOM 3565 C C . SER B 1 173 ? 13.281 3.998 6.203 1 98.62 173 SER B C 1
ATOM 3567 O O . SER B 1 173 ? 12.602 4.59 5.363 1 98.62 173 SER B O 1
ATOM 3569 N N . GLY B 1 174 ? 14.602 4.039 6.324 1 98.81 174 GLY B N 1
ATOM 3570 C CA . GLY B 1 174 ? 15.352 4.68 5.262 1 98.81 174 GLY B CA 1
ATOM 3571 C C . GLY B 1 174 ? 15.242 3.961 3.93 1 98.81 174 GLY B C 1
ATOM 3572 O O . GLY B 1 174 ? 15.266 4.594 2.871 1 98.81 174 GLY B O 1
ATOM 3573 N N . GLU B 1 175 ? 15.148 2.674 3.973 1 98.75 175 GLU B N 1
ATOM 3574 C CA . GLU B 1 175 ? 14.906 1.896 2.76 1 98.75 175 GLU B CA 1
ATOM 3575 C C . GLU B 1 175 ? 13.617 2.336 2.074 1 98.75 175 GLU B C 1
ATOM 3577 O O . GLU B 1 175 ? 13.562 2.428 0.846 1 98.75 175 GLU B O 1
ATOM 3582 N N . ALA B 1 176 ? 12.578 2.604 2.889 1 98.88 176 ALA B N 1
ATOM 3583 C CA . ALA B 1 176 ? 11.305 3.041 2.338 1 98.88 176 ALA B CA 1
ATOM 3584 C C . ALA B 1 176 ? 11.414 4.438 1.73 1 98.88 176 ALA B C 1
ATOM 3586 O O . ALA B 1 176 ? 10.758 4.742 0.73 1 98.88 176 ALA B O 1
ATOM 3587 N N . ILE B 1 177 ? 12.203 5.297 2.367 1 98.88 177 ILE B N 1
ATOM 3588 C CA . ILE B 1 177 ? 12.445 6.613 1.789 1 98.88 177 ILE B CA 1
ATOM 3589 C C . ILE B 1 177 ? 13.086 6.461 0.411 1 98.88 177 ILE B C 1
ATOM 3591 O O . ILE B 1 177 ? 12.648 7.09 -0.556 1 98.88 177 ILE B O 1
ATOM 3595 N N . LEU B 1 178 ? 14.086 5.602 0.304 1 98.81 178 LEU B N 1
ATOM 3596 C CA . LEU B 1 178 ? 14.742 5.355 -0.973 1 98.81 178 LEU B CA 1
ATOM 3597 C C . LEU B 1 178 ? 13.766 4.766 -1.985 1 98.81 178 LEU B C 1
ATOM 3599 O O . LEU B 1 178 ? 13.812 5.105 -3.17 1 98.81 178 LEU B O 1
ATOM 3603 N N . ALA B 1 179 ? 12.93 3.879 -1.535 1 98.88 179 ALA B N 1
ATOM 3604 C CA . ALA B 1 179 ? 11.914 3.289 -2.408 1 98.88 179 ALA B CA 1
ATOM 3605 C C . ALA B 1 179 ? 11.031 4.367 -3.025 1 98.88 179 ALA B C 1
ATOM 3607 O O . ALA B 1 179 ? 10.734 4.324 -4.223 1 98.88 179 ALA B O 1
ATOM 3608 N N . MET B 1 180 ? 10.617 5.324 -2.219 1 98.75 180 MET B N 1
ATOM 3609 C CA . MET B 1 180 ? 9.773 6.402 -2.734 1 98.75 180 MET B CA 1
ATOM 3610 C C . MET B 1 180 ? 10.555 7.277 -3.713 1 98.75 180 MET B C 1
ATOM 3612 O O . MET B 1 180 ? 10 7.738 -4.711 1 98.75 180 MET B O 1
ATOM 3616 N N . GLU B 1 181 ? 11.781 7.516 -3.381 1 98.38 181 GLU B N 1
ATOM 3617 C CA . GLU B 1 181 ? 12.633 8.242 -4.316 1 98.38 181 GLU B CA 1
ATOM 3618 C C . GLU B 1 181 ? 12.734 7.516 -5.652 1 98.38 181 GLU B C 1
ATOM 3620 O O . GLU B 1 181 ? 12.656 8.141 -6.715 1 98.38 181 GLU B O 1
ATOM 3625 N N . ALA B 1 182 ? 12.906 6.223 -5.598 1 98.19 182 ALA B N 1
ATOM 3626 C CA . ALA B 1 182 ? 12.961 5.41 -6.809 1 98.19 182 ALA B CA 1
ATOM 3627 C C . ALA B 1 182 ? 11.688 5.559 -7.633 1 98.19 182 ALA B C 1
ATOM 3629 O O . ALA B 1 182 ? 11.727 5.523 -8.859 1 98.19 182 ALA B O 1
ATOM 3630 N N . LEU B 1 183 ? 10.617 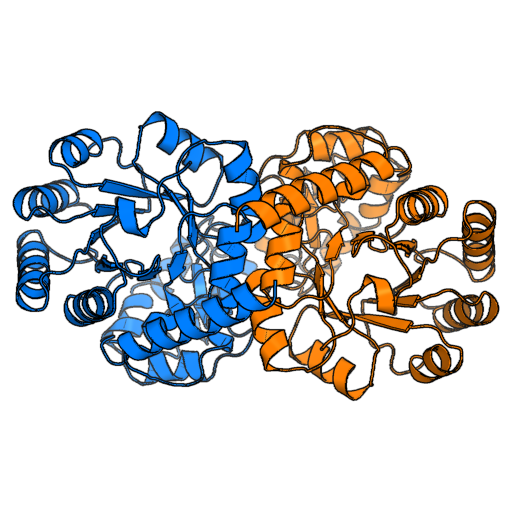5.762 -6.973 1 97.94 183 LEU B N 1
ATOM 3631 C CA . LEU B 1 183 ? 9.32 5.891 -7.633 1 97.94 183 LEU B CA 1
ATOM 3632 C C . LEU B 1 183 ? 9.156 7.281 -8.242 1 97.94 183 LEU B C 1
ATOM 3634 O O . LEU B 1 183 ? 8.203 7.527 -8.984 1 97.94 183 LEU B O 1
ATOM 3638 N N . GLY B 1 184 ? 9.992 8.195 -7.816 1 97.12 184 GLY B N 1
ATOM 3639 C CA . GLY B 1 184 ? 9.961 9.531 -8.391 1 97.12 184 GLY B CA 1
ATOM 3640 C C . GLY B 1 184 ? 9.539 10.602 -7.402 1 97.12 184 GLY B C 1
ATOM 3641 O O . GLY B 1 184 ? 9.43 11.773 -7.758 1 97.12 184 GLY B O 1
ATOM 3642 N N . ALA B 1 185 ? 9.258 10.234 -6.172 1 98.44 185 ALA B N 1
ATOM 3643 C CA . ALA B 1 185 ? 8.914 11.234 -5.156 1 98.44 185 ALA B CA 1
ATOM 3644 C C . ALA B 1 185 ? 10.117 12.102 -4.809 1 98.44 185 ALA B C 1
ATOM 3646 O O . ALA B 1 185 ? 11.258 11.617 -4.805 1 98.44 185 ALA B O 1
ATOM 3647 N N . ILE B 1 186 ? 9.859 13.336 -4.406 1 98.62 186 ILE B N 1
ATOM 3648 C CA . ILE B 1 186 ? 10.961 14.242 -4.125 1 98.62 186 ILE B CA 1
ATOM 3649 C C . ILE B 1 186 ? 11.258 14.242 -2.627 1 98.62 186 ILE B C 1
ATOM 3651 O O . ILE B 1 186 ? 12.195 14.906 -2.172 1 98.62 186 ILE B O 1
ATOM 3655 N N . GLY B 1 187 ? 10.5 13.57 -1.854 1 98.75 187 GLY B N 1
ATOM 3656 C CA . GLY B 1 187 ? 10.578 13.43 -0.409 1 98.75 187 GLY B CA 1
ATOM 3657 C C . GLY B 1 187 ? 9.414 12.648 0.18 1 98.75 187 GLY B C 1
ATOM 3658 O O . GLY B 1 187 ? 8.602 12.086 -0.556 1 98.75 187 GLY B O 1
ATOM 3659 N N . VAL B 1 188 ? 9.398 12.625 1.539 1 98.94 188 VAL B N 1
ATOM 3660 C CA . VAL B 1 188 ? 8.359 11.836 2.197 1 98.94 188 VAL B CA 1
ATOM 3661 C C . VAL B 1 188 ? 7.75 12.641 3.346 1 98.94 188 VAL B C 1
ATOM 3663 O O . VAL B 1 188 ? 8.391 13.539 3.893 1 98.94 188 VAL B O 1
ATOM 3666 N N . GLN B 1 189 ? 6.488 12.383 3.613 1 98.94 189 GLN B N 1
ATOM 3667 C CA . GLN B 1 189 ? 5.82 12.805 4.836 1 98.94 189 GLN B CA 1
ATOM 3668 C C . GLN B 1 189 ? 5.523 11.609 5.742 1 98.94 189 GLN B C 1
ATOM 3670 O O . GLN B 1 189 ? 4.934 10.625 5.305 1 98.94 189 GLN B O 1
ATOM 3675 N N . ILE B 1 190 ? 5.973 11.719 6.984 1 98.94 190 ILE B N 1
ATOM 3676 C CA . ILE B 1 190 ? 5.832 10.656 7.969 1 98.94 190 ILE B CA 1
ATOM 3677 C C . ILE B 1 190 ? 5.027 11.164 9.164 1 98.94 190 ILE B C 1
ATOM 3679 O O . ILE B 1 190 ? 5.262 12.273 9.656 1 98.94 190 ILE B O 1
ATOM 3683 N N . GLY B 1 191 ? 4.074 10.43 9.562 1 98.69 191 GLY B N 1
ATOM 3684 C CA . GLY B 1 191 ? 3.297 10.75 10.75 1 98.69 191 GLY B CA 1
ATOM 3685 C C . GLY B 1 191 ? 3.51 9.758 11.883 1 98.69 191 GLY B C 1
ATOM 3686 O O . GLY B 1 191 ? 4.055 10.117 12.93 1 98.69 191 GLY B O 1
ATOM 3687 N N . THR B 1 192 ? 3.35 8.508 11.695 1 98.75 192 THR B N 1
ATOM 3688 C CA . THR B 1 192 ? 3.254 7.449 12.695 1 98.75 192 THR B CA 1
ATOM 3689 C C . THR B 1 192 ? 4.543 7.355 13.508 1 98.75 192 THR B C 1
ATOM 3691 O O . THR B 1 192 ? 4.5 7.246 14.734 1 98.75 192 THR B O 1
ATOM 3694 N N . LEU B 1 193 ? 5.672 7.434 12.898 1 98.75 193 LEU B N 1
ATOM 3695 C CA . LEU B 1 193 ? 6.926 7.312 13.633 1 98.75 193 LEU B CA 1
ATOM 3696 C C . LEU B 1 193 ? 7.066 8.43 14.664 1 98.75 193 LEU B C 1
ATOM 3698 O O . LEU B 1 193 ? 7.562 8.203 15.773 1 98.75 193 LEU B O 1
ATOM 3702 N N . PHE B 1 194 ? 6.605 9.594 14.289 1 98.88 194 PHE B N 1
ATOM 3703 C CA . PHE B 1 194 ? 6.836 10.766 15.125 1 98.88 194 PHE B CA 1
ATOM 3704 C C . PHE B 1 194 ? 5.852 10.797 16.297 1 98.88 194 PHE B C 1
ATOM 3706 O O . PHE B 1 194 ? 6.02 11.578 17.234 1 98.88 194 PHE B O 1
ATOM 3713 N N . LEU B 1 195 ? 4.816 9.922 16.297 1 98.75 195 LEU B N 1
ATOM 3714 C CA . LEU B 1 195 ? 3.908 9.805 17.438 1 98.75 195 LEU B CA 1
ATOM 3715 C C . LEU B 1 195 ? 4.648 9.312 18.672 1 98.75 195 LEU B C 1
ATOM 3717 O O . LEU B 1 195 ? 4.203 9.547 19.797 1 98.75 195 LEU B O 1
ATOM 3721 N N . THR B 1 196 ? 5.793 8.664 18.422 1 98.19 196 THR B N 1
ATOM 3722 C CA . THR B 1 196 ? 6.535 8.125 19.562 1 98.19 196 THR B CA 1
ATOM 3723 C C . THR B 1 196 ? 7.805 8.93 19.812 1 98.19 196 THR B C 1
ATOM 3725 O O . THR B 1 196 ? 8.719 8.461 20.484 1 98.19 196 THR B O 1
ATOM 3728 N N . ALA B 1 197 ? 7.93 10.055 19.156 1 98.81 197 ALA B N 1
ATOM 3729 C CA . ALA B 1 197 ? 9.023 10.961 19.5 1 98.81 197 ALA B CA 1
ATOM 3730 C C . ALA B 1 197 ? 8.891 11.445 20.938 1 98.81 197 ALA B C 1
ATOM 3732 O O . ALA B 1 197 ? 7.785 11.688 21.422 1 98.81 197 ALA B O 1
ATOM 3733 N N . GLU B 1 198 ? 10 11.656 21.609 1 98.69 198 GLU B N 1
ATOM 3734 C CA . GLU B 1 198 ? 9.992 12.164 22.969 1 98.69 198 GLU B CA 1
ATOM 3735 C C . GLU B 1 198 ? 9.297 13.516 23.062 1 98.69 198 GLU B C 1
ATOM 3737 O O . GLU B 1 198 ? 8.625 13.812 24.047 1 98.69 198 GLU B O 1
ATOM 3742 N N . GLU B 1 199 ? 9.398 14.32 22.031 1 98.75 199 GLU B N 1
ATOM 3743 C CA . GLU B 1 199 ? 8.891 15.688 22 1 98.75 199 GLU B CA 1
ATOM 3744 C C . GLU B 1 199 ? 7.398 15.719 21.703 1 98.75 199 GLU B C 1
ATOM 3746 O O . GLU B 1 199 ? 6.77 16.781 21.766 1 98.75 199 GLU B O 1
ATOM 3751 N N . CYS B 1 200 ? 6.84 14.539 21.281 1 98.5 200 CYS B N 1
ATOM 3752 C CA . CYS B 1 200 ? 5.402 14.469 21.031 1 98.5 200 CYS B CA 1
ATOM 3753 C C . CYS B 1 200 ? 4.629 14.453 22.344 1 98.5 200 CYS B C 1
ATOM 3755 O O . CYS B 1 200 ? 4.934 13.656 23.25 1 98.5 200 CYS B O 1
ATOM 3757 N N . ALA B 1 201 ? 3.621 15.195 22.5 1 96.75 201 ALA B N 1
ATOM 3758 C CA . ALA B 1 201 ? 2.938 15.445 23.766 1 96.75 201 ALA B CA 1
ATOM 3759 C C . ALA B 1 201 ? 1.946 14.328 24.078 1 96.75 201 ALA B C 1
ATOM 3761 O O . ALA B 1 201 ? 1.334 14.32 25.156 1 96.75 201 ALA B O 1
ATOM 3762 N N . LEU B 1 202 ? 1.824 13.344 23.297 1 97.94 202 LEU B N 1
ATOM 3763 C CA . LEU B 1 202 ? 0.904 12.242 23.531 1 97.94 202 LEU B CA 1
ATOM 3764 C C . LEU B 1 202 ? 1.23 11.523 24.828 1 97.94 202 LEU B C 1
ATOM 3766 O O . LEU B 1 202 ? 2.391 11.484 25.25 1 97.94 202 LEU B O 1
ATOM 3770 N N . GLY B 1 203 ? 0.185 11 25.422 1 98.06 203 GLY B N 1
ATOM 3771 C CA . GLY B 1 203 ? 0.353 10.242 26.656 1 98.06 203 GLY B CA 1
ATOM 3772 C C . GLY B 1 203 ? 1.134 8.953 26.469 1 98.06 203 GLY B C 1
ATOM 3773 O O . GLY B 1 203 ? 1.325 8.508 25.328 1 98.06 203 GLY B O 1
ATOM 3774 N N . GLN B 1 204 ? 1.589 8.398 27.578 1 97.88 204 GLN B N 1
ATOM 3775 C CA . GLN B 1 204 ? 2.418 7.203 27.547 1 97.88 204 GLN B CA 1
ATOM 3776 C C . GLN B 1 204 ? 1.626 5.996 27.047 1 97.88 204 GLN B C 1
ATOM 3778 O O . GLN B 1 204 ? 2.176 5.117 26.375 1 97.88 204 GLN B O 1
ATOM 3783 N N . ARG B 1 205 ? 0.378 5.949 27.375 1 98.44 205 ARG B N 1
ATOM 3784 C CA . ARG B 1 205 ? -0.429 4.809 26.953 1 98.44 205 ARG B CA 1
ATOM 3785 C C . ARG B 1 205 ? -0.612 4.793 25.438 1 98.44 205 ARG B C 1
ATOM 3787 O O . ARG B 1 205 ? -0.584 3.729 24.812 1 98.44 205 ARG B O 1
ATOM 3794 N N . TYR B 1 206 ? -0.819 5.969 24.875 1 98.69 206 TYR B N 1
ATOM 3795 C CA . TYR B 1 206 ? -0.886 6.09 23.422 1 98.69 206 TYR B CA 1
ATOM 3796 C C . TYR B 1 206 ? 0.396 5.582 22.766 1 98.69 206 TYR B C 1
ATOM 3798 O O . TYR B 1 206 ? 0.352 4.734 21.875 1 98.69 206 TYR B O 1
ATOM 3806 N N . LYS B 1 207 ? 1.479 6.039 23.25 1 98.62 207 LYS B N 1
ATOM 3807 C CA . LYS B 1 207 ? 2.773 5.648 22.703 1 98.62 207 LYS B CA 1
ATOM 3808 C C . LYS B 1 207 ? 3.021 4.156 22.891 1 98.62 207 LYS B C 1
ATOM 3810 O O . LYS B 1 207 ? 3.514 3.486 21.969 1 98.62 207 LYS B O 1
ATOM 3815 N N . GLN B 1 208 ? 2.66 3.631 23.984 1 98.5 208 GLN B N 1
ATOM 3816 C CA . GLN B 1 208 ? 2.842 2.209 24.266 1 98.5 208 GLN B CA 1
ATOM 3817 C C . GLN B 1 208 ? 1.968 1.36 23.344 1 98.5 208 GLN B C 1
ATOM 3819 O O . GLN B 1 208 ? 2.369 0.271 22.922 1 98.5 208 GLN B O 1
ATOM 3824 N N . ALA B 1 209 ? 0.79 1.854 23.078 1 98.56 209 ALA B N 1
ATOM 3825 C CA . ALA B 1 209 ? -0.097 1.139 22.156 1 98.56 209 ALA B CA 1
ATOM 3826 C C . ALA B 1 209 ? 0.554 0.96 20.797 1 98.56 209 ALA B C 1
ATOM 3828 O O . ALA B 1 209 ? 0.379 -0.074 20.141 1 98.56 209 ALA B O 1
ATOM 3829 N N . LEU B 1 210 ? 1.27 1.956 20.375 1 98.56 210 LEU B N 1
ATOM 3830 C CA . LEU B 1 210 ? 1.982 1.867 19.109 1 98.56 210 LEU B CA 1
ATOM 3831 C C . LEU B 1 210 ? 3.131 0.868 19.203 1 98.56 210 LEU B C 1
ATOM 3833 O O . LEU B 1 210 ? 3.342 0.074 18.281 1 98.56 210 LEU B O 1
ATOM 3837 N N . ILE B 1 211 ? 3.846 0.876 20.297 1 98.38 211 ILE B N 1
ATOM 3838 C CA . ILE B 1 211 ? 4.988 -0.008 20.484 1 98.38 211 ILE B CA 1
ATOM 3839 C C . ILE B 1 211 ? 4.516 -1.46 20.531 1 98.38 211 ILE B C 1
ATOM 3841 O O . ILE B 1 211 ? 5.203 -2.357 20.047 1 98.38 211 ILE B O 1
ATOM 3845 N N . ASP B 1 212 ? 3.289 -1.689 21.062 1 98.31 212 ASP B N 1
ATOM 3846 C CA . ASP B 1 212 ? 2.742 -3.035 21.203 1 98.31 212 ASP B CA 1
ATOM 3847 C C . ASP B 1 212 ? 2.084 -3.506 19.906 1 98.31 212 ASP B C 1
ATOM 3849 O O . ASP B 1 212 ? 1.714 -4.676 19.781 1 98.31 212 ASP B O 1
ATOM 3853 N N . ALA B 1 213 ? 1.935 -2.633 18.984 1 98.25 213 ALA B N 1
ATOM 3854 C CA . ALA B 1 213 ? 1.216 -2.941 17.75 1 98.25 213 ALA B CA 1
ATOM 3855 C C . ALA B 1 213 ? 2.008 -3.918 16.891 1 98.25 213 ALA B C 1
ATOM 3857 O O . ALA B 1 213 ? 3.232 -3.818 16.781 1 98.25 213 ALA B O 1
ATOM 3858 N N . ASP B 1 214 ? 1.308 -4.832 16.281 1 97.38 214 ASP B N 1
ATOM 3859 C CA . ASP B 1 214 ? 1.885 -5.68 15.242 1 97.38 214 ASP B CA 1
ATOM 3860 C C . ASP B 1 214 ? 1.368 -5.289 13.859 1 97.38 214 ASP B C 1
ATOM 3862 O O . ASP B 1 214 ? 0.762 -4.227 13.695 1 97.38 214 ASP B O 1
ATOM 3866 N N . ASP B 1 215 ? 1.638 -6.125 12.844 1 96.5 215 ASP B N 1
ATOM 3867 C CA . ASP B 1 215 ? 1.389 -5.758 11.453 1 96.5 215 ASP B CA 1
ATOM 3868 C C . ASP B 1 215 ? -0.108 -5.719 11.156 1 96.5 215 ASP B C 1
ATOM 3870 O O . ASP B 1 215 ? -0.532 -5.145 10.148 1 96.5 215 ASP B O 1
ATOM 3874 N N . VAL B 1 216 ? -0.946 -6.246 12.008 1 96.88 216 VAL B N 1
ATOM 3875 C CA . VAL B 1 216 ? -2.381 -6.285 11.742 1 96.88 216 VAL B CA 1
ATOM 3876 C C . VAL B 1 216 ? -3.131 -5.539 12.844 1 96.88 216 VAL B C 1
ATOM 3878 O O . VAL B 1 216 ? -4.32 -5.773 13.062 1 96.88 216 VAL B O 1
ATOM 3881 N N . ALA B 1 217 ? -2.486 -4.66 13.531 1 98.06 217 ALA B N 1
ATOM 3882 C CA . ALA B 1 217 ? -3.033 -4.035 14.727 1 98.06 217 ALA B CA 1
ATOM 3883 C C . ALA B 1 217 ? -4.016 -2.922 14.367 1 98.06 217 ALA B C 1
ATOM 3885 O O . ALA B 1 217 ? -4.758 -2.441 15.227 1 98.06 217 ALA B O 1
ATOM 3886 N N . THR B 1 218 ? -4.051 -2.447 13.148 1 98.56 218 THR B N 1
ATOM 3887 C CA . THR B 1 218 ? -4.91 -1.324 12.789 1 98.56 218 THR B CA 1
ATOM 3888 C C . THR B 1 218 ? -6.098 -1.799 11.953 1 98.56 218 THR B C 1
ATOM 3890 O O . THR B 1 218 ? -6.047 -2.871 11.352 1 98.56 218 THR B O 1
ATOM 3893 N N . ALA B 1 219 ? -7.09 -1.033 11.961 1 98 219 ALA B N 1
ATOM 3894 C CA . ALA B 1 219 ? -8.281 -1.284 11.156 1 98 219 ALA B CA 1
ATOM 3895 C C . ALA B 1 219 ? -8.852 0.016 10.594 1 98 219 ALA B C 1
ATOM 3897 O O . ALA B 1 219 ? -8.555 1.101 11.102 1 98 219 ALA B O 1
ATOM 3898 N N . LEU B 1 220 ? -9.531 -0.136 9.562 1 97.5 220 LEU B N 1
ATOM 3899 C CA . LEU B 1 220 ? -10.203 0.981 8.906 1 97.5 220 LEU B CA 1
ATOM 3900 C C . LEU B 1 220 ? -11.703 0.941 9.156 1 97.5 220 LEU B C 1
ATOM 3902 O O . LEU B 1 220 ? -12.359 -0.067 8.875 1 97.5 220 LEU B O 1
ATOM 3906 N N . THR B 1 221 ? -12.266 1.935 9.711 1 96.31 221 THR B N 1
ATOM 3907 C CA . THR B 1 221 ? -13.703 2.096 9.859 1 96.31 221 THR B CA 1
ATOM 3908 C C . THR B 1 221 ? -14.242 3.131 8.875 1 96.31 221 THR B C 1
ATOM 3910 O O . THR B 1 221 ? -13.469 3.805 8.195 1 96.31 221 THR B O 1
ATOM 3913 N N . GLY B 1 222 ? -15.508 3.207 8.75 1 96.12 222 GLY B N 1
ATOM 3914 C CA . GLY B 1 222 ? -16.172 4.258 8 1 96.12 222 GLY B CA 1
ATOM 3915 C C . GLY B 1 222 ? -16.188 4.008 6.504 1 96.12 222 GLY B C 1
ATOM 3916 O O . GLY B 1 222 ? -16.359 4.938 5.711 1 96.12 222 GLY B O 1
ATOM 3917 N N . LEU B 1 223 ? -15.938 2.811 6.098 1 95.69 223 LEU B N 1
ATOM 3918 C CA . LEU B 1 223 ? -15.938 2.477 4.68 1 95.69 223 LEU B CA 1
ATOM 3919 C C . LEU B 1 223 ? -17.328 2.676 4.074 1 95.69 223 LEU B C 1
ATOM 3921 O O . LEU B 1 223 ? -17.469 3.334 3.039 1 95.69 223 LEU B O 1
ATOM 3925 N N . SER B 1 224 ? -18.312 2.197 4.742 1 94.25 224 SER B N 1
ATOM 3926 C CA . SER B 1 224 ? -19.688 2.287 4.23 1 94.25 224 SER B CA 1
ATOM 3927 C C . SER B 1 224 ? -20.203 3.721 4.285 1 94.25 224 SER B C 1
ATOM 3929 O O . SER B 1 224 ? -21.172 4.059 3.609 1 94.25 224 SER B O 1
ATOM 3931 N N . TRP B 1 225 ? -19.562 4.512 5.082 1 94.31 225 TRP B N 1
ATOM 3932 C CA . TRP B 1 225 ? -20.016 5.883 5.27 1 94.31 225 TRP B CA 1
ATOM 3933 C C . TRP B 1 225 ? -19.25 6.84 4.363 1 94.31 225 TRP B C 1
ATOM 3935 O O . TRP B 1 225 ? -19.531 8.039 4.34 1 94.31 225 TRP B O 1
ATOM 3945 N N . GLY B 1 226 ? -18.25 6.355 3.637 1 92.19 226 GLY B N 1
ATOM 3946 C CA . GLY B 1 226 ? -17.453 7.18 2.744 1 92.19 226 GLY B CA 1
ATOM 3947 C C . GLY B 1 226 ? -16.438 8.039 3.471 1 92.19 226 GLY B C 1
ATOM 3948 O O . GLY B 1 226 ? -15.977 9.047 2.938 1 92.19 226 GLY B O 1
ATOM 3949 N N . LEU B 1 227 ? -16.141 7.727 4.707 1 93.25 227 LEU B N 1
ATOM 3950 C CA . LEU B 1 227 ? -15.195 8.453 5.555 1 93.25 227 LEU B CA 1
ATOM 3951 C C . LEU B 1 227 ? -14.227 7.488 6.234 1 93.25 227 LEU B C 1
ATOM 3953 O O . LEU B 1 227 ? -14.188 7.402 7.461 1 93.25 227 LEU B O 1
ATOM 3957 N N . PRO B 1 228 ? -13.414 6.867 5.465 1 96.81 228 PRO B N 1
ATOM 3958 C CA . PRO B 1 228 ? -12.516 5.883 6.07 1 96.81 228 PRO B CA 1
ATOM 3959 C C . PRO B 1 228 ? -11.5 6.516 7.027 1 96.81 228 PRO B C 1
ATOM 3961 O O . PRO B 1 228 ? -10.891 7.535 6.695 1 96.81 228 PRO B O 1
ATOM 3964 N N . VAL B 1 229 ? -11.336 5.938 8.195 1 97.38 229 VAL B N 1
ATOM 3965 C CA . VAL B 1 229 ? -10.406 6.379 9.227 1 97.38 229 VAL B CA 1
ATOM 3966 C C . VAL B 1 229 ? -9.648 5.18 9.789 1 97.38 229 VAL B C 1
ATOM 3968 O O . VAL B 1 229 ? -10.258 4.172 10.164 1 97.38 229 VAL B O 1
ATOM 3971 N N . ARG B 1 230 ? -8.336 5.273 9.867 1 98.62 230 ARG B N 1
ATOM 3972 C CA . ARG B 1 230 ? -7.535 4.168 10.383 1 98.62 230 ARG B CA 1
ATOM 3973 C C . ARG B 1 230 ? -7.094 4.43 11.82 1 98.62 230 ARG B C 1
ATOM 3975 O O . ARG B 1 230 ? -6.602 5.516 12.133 1 98.62 230 ARG B O 1
ATOM 3982 N N . ASN B 1 231 ? -7.25 3.432 12.633 1 98.25 231 ASN B N 1
ATOM 3983 C CA . ASN B 1 231 ? -6.922 3.438 14.055 1 98.25 231 ASN B CA 1
ATOM 3984 C C . ASN B 1 231 ? -6.383 2.084 14.508 1 98.25 231 ASN B C 1
ATOM 3986 O O . ASN B 1 231 ? -6.555 1.078 13.82 1 98.25 231 ASN B O 1
ATOM 3990 N N . ILE B 1 232 ? -5.738 2.102 15.664 1 98.62 232 ILE B N 1
ATOM 3991 C CA . ILE B 1 232 ? -5.578 0.835 16.375 1 98.62 232 ILE B CA 1
ATOM 3992 C C . ILE B 1 232 ? -6.941 0.193 16.594 1 98.62 232 ILE B C 1
ATOM 3994 O O . ILE B 1 232 ? -7.902 0.875 16.969 1 98.62 232 ILE B O 1
ATOM 3998 N N . ALA B 1 233 ? -6.992 -1.096 16.375 1 98.31 233 ALA B N 1
ATOM 3999 C CA . ALA B 1 233 ? -8.258 -1.821 16.484 1 98.31 233 ALA B CA 1
ATOM 4000 C C . ALA B 1 233 ? -8.578 -2.146 17.938 1 98.31 233 ALA B C 1
ATOM 4002 O O . ALA B 1 233 ? -8.695 -3.318 18.312 1 98.31 233 ALA B O 1
ATOM 4003 N N . ASN B 1 234 ? -8.797 -1.149 18.703 1 98.06 234 ASN B N 1
ATOM 4004 C CA . ASN B 1 234 ? -9.141 -1.338 20.109 1 98.06 234 ASN B CA 1
ATOM 4005 C C . ASN B 1 234 ? -10.633 -1.614 20.297 1 98.06 234 ASN B C 1
ATOM 4007 O O . ASN B 1 234 ? -11.328 -1.945 19.328 1 98.06 234 ASN B O 1
ATOM 4011 N N . GLU B 1 235 ? -11.156 -1.501 21.484 1 97.31 235 GLU B N 1
ATOM 4012 C CA . GLU B 1 235 ? -12.539 -1.855 21.797 1 97.31 235 GLU B CA 1
ATOM 4013 C C . GLU B 1 235 ? -13.516 -0.961 21.031 1 97.31 235 GLU B C 1
ATOM 4015 O O . GLU B 1 235 ? -14.508 -1.444 20.484 1 97.31 235 GLU B O 1
ATOM 4020 N N . LEU B 1 236 ? -13.25 0.327 21.047 1 97.31 236 LEU B N 1
ATOM 4021 C CA . LEU B 1 236 ? -14.109 1.276 20.344 1 97.31 236 LEU B CA 1
ATOM 4022 C C . LEU B 1 236 ? -14.195 0.941 18.859 1 97.31 236 LEU B C 1
ATOM 4024 O O . LEU B 1 236 ? -15.289 0.935 18.281 1 97.31 236 LEU B O 1
ATOM 4028 N N . ILE B 1 237 ? -13.086 0.686 18.25 1 97.38 237 ILE B N 1
ATOM 4029 C CA . ILE B 1 237 ? -13 0.463 16.812 1 97.38 237 ILE B CA 1
ATOM 4030 C C . ILE B 1 237 ? -13.695 -0.849 16.453 1 97.38 237 ILE B C 1
ATOM 4032 O O . ILE B 1 237 ? -14.398 -0.929 15.445 1 97.38 237 ILE B O 1
ATOM 4036 N N . GLN B 1 238 ? -13.562 -1.85 17.25 1 96.88 238 GLN B N 1
ATOM 4037 C CA . GLN B 1 238 ? -14.266 -3.109 17.031 1 96.88 238 GLN B CA 1
ATOM 4038 C C . GLN B 1 238 ? -15.781 -2.912 17.094 1 96.88 238 GLN B C 1
ATOM 4040 O O . GLN B 1 238 ? -16.516 -3.463 16.266 1 96.88 238 GLN B O 1
ATOM 4045 N N . ASP B 1 239 ? -16.219 -2.129 18.062 1 96.38 239 ASP B N 1
ATOM 4046 C CA . ASP B 1 239 ? -17.641 -1.801 18.156 1 96.38 239 ASP B CA 1
ATOM 4047 C C . ASP B 1 239 ? -18.125 -1.062 16.906 1 96.38 239 ASP B C 1
ATOM 4049 O O . ASP B 1 239 ? -19.188 -1.354 16.375 1 96.38 239 ASP B O 1
ATOM 4053 N N . CYS B 1 240 ? -17.328 -0.149 16.516 1 96.12 240 CYS B N 1
ATOM 4054 C CA . CYS B 1 240 ? -17.672 0.638 15.336 1 96.12 240 CYS B CA 1
ATOM 4055 C C . CYS B 1 240 ? -17.797 -0.252 14.109 1 96.12 240 CYS B C 1
ATOM 4057 O O . CYS B 1 240 ? -18.75 -0.107 13.328 1 96.12 240 CYS B O 1
ATOM 4059 N N . LEU B 1 241 ? -16.906 -1.163 13.922 1 95.94 241 LEU B N 1
ATOM 4060 C CA . LEU B 1 241 ? -16.922 -2.082 12.789 1 95.94 241 LEU B CA 1
ATOM 4061 C C . LEU B 1 241 ? -18.172 -2.961 12.828 1 95.94 241 LEU B C 1
ATOM 4063 O O . LEU B 1 241 ? -18.812 -3.191 11.805 1 95.94 241 LEU B O 1
ATOM 4067 N N . ARG B 1 242 ? -18.484 -3.439 14.031 1 94.94 242 ARG B N 1
ATOM 4068 C CA . ARG B 1 242 ? -19.688 -4.258 14.188 1 94.94 242 ARG B CA 1
ATOM 4069 C C . ARG B 1 242 ? -20.938 -3.492 13.758 1 94.94 242 ARG B C 1
ATOM 4071 O O . ARG B 1 242 ? -21.766 -4.023 13.023 1 94.94 242 ARG B O 1
ATOM 4078 N N . GLU B 1 243 ? -21.016 -2.238 14.188 1 95.38 243 GLU B N 1
ATOM 4079 C CA . GLU B 1 243 ? -22.156 -1.406 13.836 1 95.38 243 GLU B CA 1
ATOM 4080 C C . GLU B 1 243 ? -22.172 -1.096 12.344 1 95.38 243 GLU B C 1
ATOM 4082 O O . GLU B 1 243 ? -23.234 -1.117 11.719 1 95.38 243 GLU B O 1
ATOM 4087 N N . GLU B 1 244 ? -21.047 -0.782 11.844 1 95.06 244 GLU B N 1
ATOM 4088 C CA . GLU B 1 244 ? -20.938 -0.466 10.422 1 95.06 244 GLU B CA 1
ATOM 4089 C C . GLU B 1 244 ? -21.406 -1.639 9.562 1 95.06 244 GLU B C 1
ATOM 4091 O O . GLU B 1 244 ? -22.219 -1.466 8.656 1 95.06 244 GLU B O 1
ATOM 4096 N N . PHE B 1 245 ? -20.984 -2.861 9.898 1 94.31 245 PHE B N 1
ATOM 4097 C CA . PHE B 1 245 ? -21.297 -4.051 9.117 1 94.31 245 PHE B CA 1
ATOM 4098 C C . PHE B 1 245 ? -22.703 -4.547 9.438 1 94.31 245 PHE B C 1
ATOM 4100 O O . PHE B 1 245 ? -23.203 -5.484 8.805 1 94.31 245 PHE B O 1
ATOM 4107 N N . ALA B 1 246 ? -23.344 -3.932 10.414 1 94 246 ALA B N 1
ATOM 4108 C CA . ALA B 1 246 ? -24.75 -4.215 10.711 1 94 246 ALA B CA 1
ATOM 4109 C C . ALA B 1 246 ? -25.656 -3.232 9.992 1 94 246 ALA B C 1
ATOM 4111 O O . ALA B 1 246 ? -26.891 -3.295 10.141 1 94 246 ALA B O 1
ATOM 4112 N N . GLY B 1 247 ? -25.078 -2.295 9.305 1 93.44 247 GLY B N 1
ATOM 4113 C CA . GLY B 1 247 ? -25.859 -1.384 8.484 1 93.44 247 GLY B CA 1
ATOM 4114 C C . GLY B 1 247 ? -26.312 -0.142 9.234 1 93.44 247 GLY B C 1
ATOM 4115 O O . GLY B 1 247 ? -27.203 0.58 8.773 1 93.44 247 GLY B O 1
ATOM 4116 N N . VAL B 1 248 ? -25.703 0.108 10.352 1 93.5 248 VAL B N 1
ATOM 4117 C CA . VAL B 1 248 ? -26.062 1.293 11.133 1 93.5 248 VAL B CA 1
ATOM 4118 C C . VAL B 1 248 ? -25.594 2.549 10.398 1 93.5 248 VAL B C 1
ATOM 4120 O O . VAL B 1 248 ? -24.484 2.582 9.852 1 93.5 248 VAL B O 1
ATOM 4123 N N . ASN B 1 249 ? -26.422 3.521 10.383 1 93 249 ASN B N 1
ATOM 4124 C CA . ASN B 1 249 ? -26.062 4.766 9.711 1 93 249 ASN B CA 1
ATOM 4125 C C . ASN B 1 249 ? -25.094 5.59 10.547 1 93 249 ASN B C 1
ATOM 4127 O O . ASN B 1 249 ? -25.031 5.445 11.766 1 93 249 ASN B O 1
ATOM 4131 N N . TYR B 1 250 ? -24.391 6.398 9.859 1 92.44 250 TYR B N 1
ATOM 4132 C CA . TYR B 1 250 ? -23.344 7.195 10.484 1 92.44 250 TYR B CA 1
ATOM 4133 C C . TYR B 1 250 ? -23.906 8.055 11.609 1 92.44 250 TYR B C 1
ATOM 4135 O O . TYR B 1 250 ? -23.281 8.188 12.672 1 92.44 250 TYR B O 1
ATOM 4143 N N . GLU B 1 251 ? -25 8.641 11.422 1 93.12 251 GLU B N 1
ATOM 4144 C CA . GLU B 1 251 ? -25.609 9.539 12.406 1 93.12 251 GLU B CA 1
ATOM 4145 C C . GLU B 1 251 ? -25.844 8.828 13.734 1 93.12 251 GLU B C 1
ATOM 4147 O O . GLU B 1 251 ? -25.703 9.422 14.797 1 93.12 251 GLU B O 1
ATOM 4152 N N . ALA B 1 252 ? -26.188 7.562 13.633 1 91.44 252 ALA B N 1
ATOM 4153 C CA . ALA B 1 252 ? -26.484 6.793 14.836 1 91.44 252 ALA B CA 1
ATOM 4154 C C . ALA B 1 252 ? -25.219 6.465 15.609 1 91.44 252 ALA B C 1
ATOM 4156 O O . ALA B 1 252 ? -25.25 6.32 16.844 1 91.44 252 ALA B O 1
ATOM 4157 N N . ILE B 1 253 ? -24.172 6.398 14.938 1 91.5 253 ILE B N 1
ATOM 4158 C CA . ILE B 1 253 ? -22.938 5.977 15.602 1 91.5 253 ILE B CA 1
ATOM 4159 C C . ILE B 1 253 ? -22.094 7.199 15.953 1 91.5 253 ILE B C 1
ATOM 4161 O O . ILE B 1 253 ? -21.203 7.121 16.797 1 91.5 253 ILE B O 1
ATOM 4165 N N . ARG B 1 254 ? -22.375 8.25 15.398 1 90.25 254 ARG B N 1
ATOM 4166 C CA . ARG B 1 254 ? -21.609 9.492 15.555 1 90.25 254 ARG B CA 1
ATOM 4167 C C . ARG B 1 254 ? -21.391 9.812 17.031 1 90.25 254 ARG B C 1
ATOM 4169 O O . ARG B 1 254 ? -20.281 10.195 17.422 1 90.25 254 ARG B O 1
ATOM 4176 N N . PRO B 1 255 ? -22.359 9.625 17.859 1 87.38 255 PRO B N 1
ATOM 4177 C CA . PRO B 1 255 ? -22.141 9.922 19.281 1 87.38 255 PRO B CA 1
ATOM 4178 C C . PRO B 1 255 ? -21.047 9.062 19.891 1 87.38 255 PRO B C 1
ATOM 4180 O O . PRO B 1 255 ? -20.312 9.523 20.781 1 87.38 255 PRO B O 1
ATOM 4183 N N . MET B 1 256 ? -20.922 7.852 19.422 1 87.12 256 MET B N 1
ATOM 4184 C CA . MET B 1 256 ? -19.891 6.941 19.906 1 87.12 256 MET B CA 1
ATOM 4185 C C . MET B 1 256 ? -18.5 7.422 19.5 1 87.12 256 MET B C 1
ATOM 4187 O O . MET B 1 256 ? -17.531 7.234 20.25 1 87.12 256 MET B O 1
ATOM 4191 N N . LEU B 1 257 ? -18.484 7.961 18.406 1 89.25 257 LEU B N 1
ATOM 4192 C CA . LEU B 1 257 ? -17.219 8.391 17.828 1 89.25 257 LEU B CA 1
ATOM 4193 C C . LEU B 1 257 ? -16.875 9.812 18.25 1 89.25 257 LEU B C 1
ATOM 4195 O O . LEU B 1 257 ? -15.727 10.234 18.172 1 89.25 257 LEU B O 1
ATOM 4199 N N . TYR B 1 258 ? -18.047 10.258 18.875 1 82.56 258 TYR B N 1
ATOM 4200 C CA . TYR B 1 258 ? -17.922 11.664 19.25 1 82.56 258 TYR B CA 1
ATOM 4201 C C . TYR B 1 258 ? -16.812 11.859 20.266 1 82.56 258 TYR B C 1
ATOM 4203 O O . TYR B 1 258 ? -16.75 11.156 21.281 1 82.56 258 TYR B O 1
ATOM 4211 N N . GLU B 1 259 ? -15.891 12.617 20.016 1 88.19 259 GLU B N 1
ATOM 4212 C CA . GLU B 1 259 ? -14.797 13.07 20.875 1 88.19 259 GLU B CA 1
ATOM 4213 C C . GLU B 1 259 ? -13.789 11.961 21.125 1 88.19 259 GLU B C 1
ATOM 4215 O O . GLU B 1 259 ? -12.953 12.055 22.031 1 88.19 259 GLU B O 1
ATOM 4220 N N . SER B 1 260 ? -14.047 10.781 20.5 1 94.62 260 SER B N 1
ATOM 4221 C CA . SER B 1 260 ? -13.156 9.648 20.75 1 94.62 260 SER B CA 1
ATOM 4222 C C . SER B 1 260 ? -11.703 10.008 20.469 1 94.62 260 SER B C 1
ATOM 4224 O O . SER B 1 260 ? -10.797 9.523 21.141 1 94.62 260 SER B O 1
ATOM 4226 N N . TYR B 1 261 ? -11.523 10.828 19.547 1 94.94 261 TYR B N 1
ATOM 4227 C CA . TYR B 1 261 ? -10.164 11.25 19.234 1 94.94 261 TYR B CA 1
ATOM 4228 C C . TYR B 1 261 ? -9.578 12.094 20.359 1 94.94 261 TYR B C 1
ATOM 4230 O O . TYR B 1 261 ? -8.43 11.891 20.766 1 94.94 261 TYR B O 1
ATOM 4238 N N . VAL B 1 262 ? -10.383 12.984 20.828 1 93.81 262 VAL B N 1
ATOM 4239 C CA . VAL B 1 262 ? -9.945 13.836 21.938 1 93.81 262 VAL B CA 1
ATOM 4240 C C . VAL B 1 262 ? -9.641 12.977 23.156 1 93.81 262 VAL B C 1
ATOM 4242 O O . VAL B 1 262 ? -8.664 13.227 23.875 1 93.81 262 VAL B O 1
ATOM 4245 N N . ARG B 1 263 ? -10.469 11.969 23.375 1 96.06 263 ARG B N 1
ATOM 4246 C CA . ARG B 1 263 ? -10.234 11.047 24.484 1 96.06 263 ARG B CA 1
ATOM 4247 C C . ARG B 1 263 ? -8.875 10.367 24.359 1 96.06 263 ARG B C 1
ATOM 4249 O O . ARG B 1 263 ? -8.156 10.211 25.344 1 96.06 263 ARG B O 1
ATOM 4256 N N . ALA B 1 264 ? -8.516 10.008 23.156 1 97.56 264 ALA B N 1
ATOM 4257 C CA . ALA B 1 264 ? -7.238 9.344 22.922 1 97.56 264 ALA B CA 1
ATOM 4258 C C . ALA B 1 264 ? -6.074 10.312 23.109 1 97.56 264 ALA B C 1
ATOM 4260 O O . ALA B 1 264 ? -5.117 10.016 23.828 1 97.56 264 ALA B O 1
ATOM 4261 N N . VAL B 1 265 ? -6.195 11.5 22.547 1 96.75 265 VAL B N 1
ATOM 4262 C CA . VAL B 1 265 ? -5.066 12.422 22.422 1 96.75 265 VAL B CA 1
ATOM 4263 C C . VAL B 1 265 ? -4.895 13.203 23.719 1 96.75 265 VAL B C 1
ATOM 4265 O O . VAL B 1 265 ? -3.77 13.43 24.172 1 96.75 265 VAL B O 1
ATOM 4268 N N . GLU B 1 266 ? -5.98 13.578 24.391 1 94.94 266 GLU B N 1
ATOM 4269 C CA . GLU B 1 266 ? -5.891 14.469 25.531 1 94.94 266 GLU B CA 1
ATOM 4270 C C . GLU B 1 266 ? -6.016 13.703 26.844 1 94.94 266 GLU B C 1
ATOM 4272 O O . GLU B 1 266 ? -5.469 14.117 27.875 1 94.94 266 GLU B O 1
ATOM 4277 N N . GLN B 1 267 ? -6.707 12.594 26.797 1 96.81 267 GLN B N 1
ATOM 4278 C CA . GLN B 1 267 ? -6.949 11.859 28.031 1 96.81 267 GLN B CA 1
ATOM 4279 C C . GLN B 1 267 ? -6.199 10.531 28.031 1 96.81 267 GLN B C 1
ATOM 4281 O O . GLN B 1 267 ? -6.297 9.758 29 1 96.81 267 GLN B O 1
ATOM 4286 N N . ASP B 1 268 ? -5.52 10.234 26.938 1 98.06 268 ASP B N 1
ATOM 4287 C CA . ASP B 1 268 ? -4.684 9.039 26.812 1 98.06 268 ASP B CA 1
ATOM 4288 C C . ASP B 1 268 ? -5.512 7.77 26.984 1 98.06 268 ASP B C 1
ATOM 4290 O O . ASP B 1 268 ? -5.043 6.789 27.562 1 98.06 268 ASP B O 1
ATOM 4294 N N . ASP B 1 269 ? -6.773 7.848 26.578 1 97.94 269 ASP B N 1
ATOM 4295 C CA . ASP B 1 269 ? -7.652 6.684 26.547 1 97.94 269 ASP B CA 1
ATOM 4296 C C . ASP B 1 269 ? -7.379 5.82 25.328 1 97.94 269 ASP B C 1
ATOM 4298 O O . ASP B 1 269 ? -7.855 6.125 24.234 1 97.94 269 ASP B O 1
ATOM 4302 N N . VAL B 1 270 ? -6.801 4.707 25.531 1 98.12 270 VAL B N 1
ATOM 4303 C CA . VAL B 1 270 ? -6.406 3.879 24.406 1 98.12 270 VAL B CA 1
ATOM 4304 C C . VAL B 1 270 ? -7.383 2.711 24.266 1 98.12 270 VAL B C 1
ATOM 4306 O O . VAL B 1 270 ? -7.277 1.922 23.312 1 98.12 270 VAL B O 1
ATOM 4309 N N . GLU B 1 271 ? -8.297 2.549 25.172 1 96.81 271 GLU B N 1
ATOM 4310 C CA . GLU B 1 271 ? -9.289 1.48 25.109 1 96.81 271 GLU B CA 1
ATOM 4311 C C . GLU B 1 271 ? -10.516 1.915 24.312 1 96.81 271 GLU B C 1
ATOM 4313 O O . GLU B 1 271 ? -11.031 1.152 23.484 1 96.81 271 GLU B O 1
ATOM 4318 N N . ARG B 1 272 ? -10.93 3.168 24.609 1 95.56 272 ARG B N 1
ATOM 4319 C CA . ARG B 1 272 ? -12.141 3.633 23.938 1 95.56 272 ARG B CA 1
ATOM 4320 C C . ARG B 1 272 ? -11.914 4.996 23.297 1 95.56 272 ARG B C 1
ATOM 4322 O O . ARG B 1 272 ? -12.859 5.758 23.094 1 95.56 272 ARG B O 1
ATOM 4329 N N . GLY B 1 273 ? -10.695 5.402 23.078 1 97.81 273 GLY B N 1
ATOM 4330 C CA . GLY B 1 273 ? -10.32 6.527 22.234 1 97.81 273 GLY B CA 1
ATOM 4331 C C . GLY B 1 273 ? -9.891 6.113 20.844 1 97.81 273 GLY B C 1
ATOM 4332 O O . GLY B 1 273 ? -9.555 4.949 20.609 1 97.81 273 GLY B O 1
ATOM 4333 N N . SER B 1 274 ? -10 7.023 19.906 1 97.81 274 SER B N 1
ATOM 4334 C CA . SER B 1 274 ? -9.516 6.793 18.547 1 97.81 274 SER B CA 1
ATOM 4335 C C . SER B 1 274 ? -8.008 7 18.453 1 97.81 274 SER B C 1
ATOM 4337 O O . SER B 1 274 ? -7.543 8.133 18.312 1 97.81 274 SER B O 1
ATOM 4339 N N . VAL B 1 275 ? -7.273 5.922 18.531 1 98.44 275 VAL B N 1
ATOM 4340 C CA . VAL B 1 275 ? -5.816 5.945 18.438 1 98.44 275 VAL B CA 1
ATOM 4341 C C . VAL B 1 275 ? -5.387 5.887 16.969 1 98.44 275 VAL B C 1
ATOM 4343 O O . VAL B 1 275 ? -5.059 4.816 16.453 1 98.44 275 VAL B O 1
ATOM 4346 N N . MET B 1 276 ? -5.359 7.02 16.359 1 98.25 276 MET B N 1
ATOM 4347 C CA . MET B 1 276 ? -5.055 7.113 14.93 1 98.25 276 MET B CA 1
ATOM 4348 C C . MET B 1 276 ? -3.578 6.828 14.672 1 98.25 276 MET B C 1
ATOM 4350 O O . MET B 1 276 ? -2.707 7.43 15.305 1 98.25 276 MET B O 1
ATOM 4354 N N . THR B 1 277 ? -3.307 5.84 13.844 1 98.62 277 THR B N 1
ATOM 4355 C CA . THR B 1 277 ? -1.958 5.457 13.445 1 98.62 277 THR B CA 1
ATOM 4356 C C . THR B 1 277 ? -1.984 4.66 12.141 1 98.62 277 THR B C 1
ATOM 4358 O O . THR B 1 277 ? -3.014 4.086 11.781 1 98.62 277 THR B O 1
ATOM 4361 N N . GLY B 1 278 ? -0.879 4.723 11.422 1 98.75 278 GLY B N 1
ATOM 4362 C CA . GLY B 1 278 ? -0.767 3.965 10.188 1 98.75 278 GLY B CA 1
ATOM 4363 C C . GLY B 1 278 ? -0.334 2.527 10.406 1 98.75 278 GLY B C 1
ATOM 4364 O O . GLY B 1 278 ? -0.066 2.121 11.539 1 98.75 278 GLY B O 1
ATOM 4365 N N . GLN B 1 279 ? -0.199 1.797 9.297 1 98.75 279 GLN B N 1
ATOM 4366 C CA . GLN B 1 279 ? 0.102 0.37 9.344 1 98.75 279 GLN B CA 1
ATOM 4367 C C . GLN B 1 279 ? 1.559 0.127 9.727 1 98.75 279 GLN B C 1
ATOM 4369 O O . GLN B 1 279 ? 1.938 -0.997 10.062 1 98.75 279 GLN B O 1
ATOM 4374 N N . ILE B 1 280 ? 2.365 1.133 9.703 1 98.31 280 ILE B N 1
ATOM 4375 C CA . ILE B 1 280 ? 3.789 0.945 9.961 1 98.31 280 ILE B CA 1
ATOM 4376 C C . ILE B 1 280 ? 4.039 0.941 11.469 1 98.31 280 ILE B C 1
ATOM 4378 O O . ILE B 1 280 ? 5.184 0.814 11.914 1 98.31 280 ILE B O 1
ATOM 4382 N N . ALA B 1 281 ? 2.969 1.104 12.273 1 98.12 281 ALA B N 1
ATOM 4383 C CA . ALA B 1 281 ? 3.117 1.091 13.727 1 98.12 281 ALA B CA 1
ATOM 4384 C C . ALA B 1 281 ? 3.857 -0.16 14.195 1 98.12 281 ALA B C 1
ATOM 4386 O O . ALA B 1 281 ? 4.602 -0.119 15.18 1 98.12 281 ALA B O 1
ATOM 4387 N N . GLY B 1 282 ? 3.756 -1.226 13.461 1 97.06 282 GLY B N 1
ATOM 4388 C CA . GLY B 1 282 ? 4.316 -2.516 13.836 1 97.06 282 GLY B CA 1
ATOM 4389 C C . GLY B 1 282 ? 5.836 -2.525 13.844 1 97.06 282 GLY B C 1
ATOM 4390 O O . GLY B 1 282 ? 6.449 -3.453 14.367 1 97.06 282 GLY B O 1
ATOM 4391 N N . ILE B 1 283 ? 6.449 -1.467 13.32 1 96.62 283 ILE B N 1
ATOM 4392 C CA . ILE B 1 283 ? 7.906 -1.46 13.266 1 96.62 283 ILE B CA 1
ATOM 4393 C C . ILE B 1 283 ? 8.461 -0.685 14.461 1 96.62 283 ILE B C 1
ATOM 4395 O O . ILE B 1 283 ? 9.664 -0.723 14.727 1 96.62 283 ILE B O 1
ATOM 4399 N N . ILE B 1 284 ? 7.609 0.106 15.117 1 97.81 284 ILE B N 1
ATOM 4400 C CA . ILE B 1 284 ? 8.039 0.957 16.219 1 97.81 284 ILE B CA 1
ATOM 4401 C C . ILE B 1 284 ? 8.305 0.102 17.453 1 97.81 284 ILE B C 1
ATOM 4403 O O . ILE B 1 284 ? 7.477 -0.725 17.844 1 97.81 284 ILE B O 1
ATOM 4407 N N . ASP B 1 285 ? 9.492 0.332 18.094 1 97.44 285 ASP B N 1
ATOM 4408 C CA . ASP B 1 285 ? 9.797 -0.543 19.219 1 97.44 285 ASP B CA 1
ATOM 4409 C C . ASP B 1 285 ? 10.258 0.264 20.438 1 97.44 285 ASP B C 1
ATOM 4411 O O . ASP B 1 285 ? 10.602 -0.305 21.484 1 97.44 285 ASP B O 1
ATOM 4415 N N . ARG B 1 286 ? 10.266 1.62 20.25 1 98 286 ARG B N 1
ATOM 4416 C CA . ARG B 1 286 ? 10.719 2.42 21.391 1 98 286 ARG B CA 1
ATOM 4417 C C . ARG B 1 286 ? 10.344 3.889 21.203 1 98 286 ARG B C 1
ATOM 4419 O O . ARG B 1 286 ? 10.055 4.324 20.094 1 98 286 ARG B O 1
ATOM 4426 N N . ILE B 1 287 ? 10.312 4.566 22.328 1 98.5 287 ILE B N 1
ATOM 4427 C CA . ILE B 1 287 ? 10.25 6.023 22.344 1 98.5 287 ILE B CA 1
ATOM 4428 C C . ILE B 1 287 ? 11.656 6.598 22.234 1 98.5 287 ILE B C 1
ATOM 4430 O O . ILE B 1 287 ? 12.57 6.156 22.938 1 98.5 287 ILE B O 1
ATOM 4434 N N . GLN B 1 288 ? 11.859 7.543 21.375 1 98.31 288 GLN B N 1
ATOM 4435 C CA . GLN B 1 288 ? 13.164 8.172 21.188 1 98.31 288 GLN B CA 1
ATOM 4436 C C . GLN B 1 288 ? 13.023 9.602 20.703 1 98.31 288 GLN B C 1
ATOM 4438 O O . GLN B 1 288 ? 11.969 9.984 20.188 1 98.31 288 GLN B O 1
ATOM 4443 N N . PRO B 1 289 ? 14.039 10.422 20.797 1 98.81 289 PRO B N 1
ATOM 4444 C CA . PRO B 1 289 ? 13.961 11.805 20.297 1 98.81 289 PRO B CA 1
ATOM 4445 C C . PRO B 1 289 ? 13.719 11.883 18.797 1 98.81 289 PRO B C 1
ATOM 4447 O O . PRO B 1 289 ? 14.172 11.008 18.047 1 98.81 289 PRO B O 1
ATOM 4450 N N . ALA B 1 290 ? 13.062 12.961 18.375 1 98.88 290 ALA B N 1
ATOM 4451 C CA . ALA B 1 290 ? 12.82 13.195 16.953 1 98.88 290 ALA B CA 1
ATOM 4452 C C . ALA B 1 290 ? 14.125 13.156 16.172 1 98.88 290 ALA B C 1
ATOM 4454 O O . ALA B 1 290 ? 14.18 12.602 15.07 1 98.88 290 ALA B O 1
ATOM 4455 N N . ALA B 1 291 ? 15.164 13.711 16.734 1 98.88 291 ALA B N 1
ATOM 4456 C CA . ALA B 1 291 ? 16.469 13.734 16.078 1 98.88 291 ALA B CA 1
ATOM 4457 C C . ALA B 1 291 ? 16.984 12.32 15.82 1 98.88 291 ALA B C 1
ATOM 4459 O O . ALA B 1 291 ? 17.531 12.039 14.758 1 98.88 291 ALA B O 1
ATOM 4460 N N . THR B 1 292 ? 16.812 11.422 16.797 1 98.88 292 THR B N 1
ATOM 4461 C CA . THR B 1 292 ? 17.266 10.047 16.672 1 98.88 292 THR B CA 1
ATOM 4462 C C . THR B 1 292 ? 16.469 9.305 15.602 1 98.88 292 THR B C 1
ATOM 4464 O O . THR B 1 292 ? 17.016 8.5 14.852 1 98.88 292 THR B O 1
ATOM 4467 N N . ILE B 1 293 ? 15.18 9.578 15.523 1 98.88 293 ILE B N 1
ATOM 4468 C CA . ILE B 1 293 ? 14.32 8.984 14.508 1 98.88 293 ILE B CA 1
ATOM 4469 C C . ILE B 1 293 ? 14.82 9.375 13.117 1 98.88 293 ILE B C 1
ATOM 4471 O O . ILE B 1 293 ? 15.016 8.516 12.258 1 98.88 293 ILE B O 1
ATOM 4475 N N . ILE B 1 294 ? 15.086 10.641 12.906 1 98.88 294 ILE B N 1
ATOM 4476 C CA . ILE B 1 294 ? 15.516 11.141 11.602 1 98.88 294 ILE B CA 1
ATOM 4477 C C . ILE B 1 294 ? 16.906 10.594 11.273 1 98.88 294 ILE B C 1
ATOM 4479 O O . ILE B 1 294 ? 17.172 10.18 10.141 1 98.88 294 ILE B O 1
ATOM 4483 N N . GLU B 1 295 ? 17.781 10.562 12.258 1 98.75 295 GLU B N 1
ATOM 4484 C CA . GLU B 1 295 ? 19.125 10.023 12.055 1 98.75 295 GLU B CA 1
ATOM 4485 C C . GLU B 1 295 ? 19.078 8.562 11.633 1 98.75 295 GLU B C 1
ATOM 4487 O O . GLU B 1 295 ? 19.797 8.141 10.734 1 98.75 295 GLU B O 1
ATOM 4492 N N . ALA B 1 296 ? 18.25 7.812 12.305 1 98.69 296 ALA B N 1
ATOM 4493 C CA . ALA B 1 296 ? 18.109 6.395 11.984 1 98.69 296 ALA B CA 1
ATOM 4494 C C . ALA B 1 296 ? 17.578 6.203 10.57 1 98.69 296 ALA B C 1
ATOM 4496 O O . ALA B 1 296 ? 18.031 5.332 9.828 1 98.69 296 ALA B O 1
ATOM 4497 N N . LEU B 1 297 ? 16.594 7.008 10.203 1 98.81 297 LEU B N 1
ATOM 4498 C CA . LEU B 1 297 ? 16.047 6.957 8.859 1 98.81 297 LEU B CA 1
ATOM 4499 C C . LEU B 1 297 ? 17.125 7.234 7.816 1 98.81 297 LEU B C 1
ATOM 4501 O O . LEU B 1 297 ? 17.25 6.484 6.844 1 98.81 297 LEU B O 1
ATOM 4505 N N . MET B 1 298 ? 17.875 8.266 8.047 1 98.81 298 MET B N 1
ATOM 4506 C CA . MET B 1 298 ? 18.859 8.672 7.051 1 98.81 298 MET B CA 1
ATOM 4507 C C . MET B 1 298 ? 20.031 7.684 7.004 1 98.81 298 MET B C 1
ATOM 4509 O O . MET B 1 298 ? 20.594 7.441 5.941 1 98.81 298 MET B O 1
ATOM 4513 N N . ALA B 1 299 ? 20.359 7.055 8.141 1 98.69 299 ALA B N 1
ATOM 4514 C CA . ALA B 1 299 ? 21.406 6.027 8.156 1 98.69 299 ALA B CA 1
ATOM 4515 C C . ALA B 1 299 ? 21 4.832 7.297 1 98.69 299 ALA B C 1
ATOM 4517 O O . ALA B 1 299 ? 21.781 4.375 6.461 1 98.69 299 ALA B O 1
ATOM 4518 N N . SER B 1 300 ? 19.828 4.352 7.492 1 98.31 300 SER B N 1
ATOM 4519 C CA . SER B 1 300 ? 19.375 3.199 6.719 1 98.31 300 SER B CA 1
ATOM 4520 C C . SER B 1 300 ? 19.156 3.568 5.258 1 98.31 300 SER B C 1
ATOM 4522 O O . SER B 1 300 ? 19.328 2.734 4.363 1 98.31 300 SER B O 1
ATOM 4524 N N . TYR B 1 301 ? 18.797 4.836 4.992 1 98.75 301 TYR B N 1
ATOM 4525 C CA . TYR B 1 301 ? 18.703 5.34 3.627 1 98.75 301 TYR B CA 1
ATOM 4526 C C . TYR B 1 301 ? 20.031 5.223 2.904 1 98.75 301 TYR B C 1
ATOM 4528 O O . TYR B 1 301 ? 20.109 4.703 1.788 1 98.75 301 TYR B O 1
ATOM 4536 N N . HIS B 1 302 ? 21.031 5.691 3.523 1 98.44 302 HIS B N 1
ATOM 4537 C CA . HIS B 1 302 ? 22.359 5.68 2.914 1 98.44 302 HIS B CA 1
ATOM 4538 C C . HIS B 1 302 ? 22.859 4.254 2.73 1 98.44 302 HIS B C 1
ATOM 4540 O O . HIS B 1 302 ? 23.484 3.939 1.712 1 98.44 302 HIS B O 1
ATOM 4546 N N . GLU B 1 303 ? 22.594 3.418 3.684 1 98 303 GLU B N 1
ATOM 4547 C CA . GLU B 1 303 ? 22.984 2.018 3.555 1 98 303 GLU B CA 1
ATOM 4548 C C . GLU B 1 303 ? 22.281 1.356 2.369 1 98 303 GLU B C 1
ATOM 4550 O O . GLU B 1 303 ? 22.906 0.615 1.609 1 98 303 GLU B O 1
ATOM 4555 N N . ALA B 1 304 ? 21.016 1.629 2.281 1 97.5 304 ALA B N 1
ATOM 4556 C CA . ALA B 1 304 ? 20.25 1.069 1.171 1 97.5 304 ALA B CA 1
ATOM 4557 C C . ALA B 1 304 ? 20.781 1.584 -0.168 1 97.5 304 ALA B C 1
ATOM 4559 O O . ALA B 1 304 ? 20.844 0.833 -1.144 1 97.5 304 ALA B O 1
ATOM 4560 N N . LYS B 1 305 ? 21.031 2.852 -0.216 1 96.75 305 LYS B N 1
ATOM 4561 C CA . LYS B 1 305 ? 21.531 3.467 -1.443 1 96.75 305 LYS B CA 1
ATOM 4562 C C . LYS B 1 305 ? 22.844 2.834 -1.886 1 96.75 305 LYS B C 1
ATOM 4564 O O . LYS B 1 305 ? 23.078 2.637 -3.08 1 96.75 305 LYS B O 1
ATOM 4569 N N . GLU B 1 306 ? 23.641 2.463 -0.94 1 96.06 306 GLU B N 1
ATOM 4570 C CA . GLU B 1 306 ? 24.922 1.814 -1.238 1 96.06 306 GLU B CA 1
ATOM 4571 C C . GLU B 1 306 ? 24.703 0.415 -1.808 1 96.06 306 GLU B C 1
ATOM 4573 O O . GLU B 1 306 ? 25.484 -0.053 -2.629 1 96.06 306 GLU B O 1
ATOM 4578 N N . ARG B 1 307 ? 23.688 -0.164 -1.378 1 92.88 307 ARG B N 1
ATOM 4579 C CA . ARG B 1 307 ? 23.406 -1.539 -1.785 1 92.88 307 ARG B CA 1
ATOM 4580 C C . ARG B 1 307 ? 22.891 -1.593 -3.215 1 92.88 307 ARG B C 1
ATOM 4582 O O . ARG B 1 307 ? 23.094 -2.584 -3.92 1 92.88 307 ARG B O 1
ATOM 4589 N N . ILE B 1 308 ? 22.219 -0.57 -3.557 1 91.62 308 ILE B N 1
ATOM 4590 C CA . ILE B 1 308 ? 21.594 -0.63 -4.867 1 91.62 308 ILE B CA 1
ATOM 4591 C C . ILE B 1 308 ? 22.484 0.028 -5.91 1 91.62 308 ILE B C 1
ATOM 4593 O O . ILE B 1 308 ? 22.531 -0.407 -7.062 1 91.62 308 ILE B O 1
#

InterPro domains:
  IPR004136 Nitronate monooxygenase [cd04730] (11-234)
  IPR013785 Aldolase-type TIM barrel [G3DSA:3.20.20.70] (2-308)

Foldseek 3Di:
DPDFCCVLQVFQAQEEADADAPWQFLLLQLLLQVLGYEGEHECHPHDLVRLLVRLVSNVVSHVGAYYYEDEPPDPCRVSNLVSCLVSVGQEYEYDDDDPLVCQVVCVVSNYAYEYEDAALVVLVVVLVSPGQAYEHAAPQWWFWHDDHGQVVRLLVNVVRHPGAYAYEHQDQALLSQVVVVVSPHSHYYYHFQSCLAPSTPFDPLLNVLLQPDALPQKDWACVQVVTTGIAGCAQQNVVRRVCVVVVHYCVVCCVQQPCLQVCCGVVVDRRRHGSIGGSNSNVDNHRYHSSVSVVRRVVRNVVSVVVD/DPDFCCVLQVFQAQEEADADAPWQFLLLQLLLQVLGYEYEHECHPHDLVRLLVRLVSNVVSHVGAYYYEDEPPDPCRVSNLVSCLVSVGQEYEYDDDDPLVCQVVCVVSNYAYEYEDAALVVLVVVLVSPGQAYEHAAPQWWFWHDDHGQVVRLLVNVVRHPGAYAYEHQDQALLSQVVVVVSPHSHYYYHFQSCQAPSTPFDPLLNVLLQPDALPQKDWACPQVVTTGIAGCAQQNVVRRVCVVVVHYCVVCCVQQPCLQVCCGVVVDRRRHGSIGGSNSNVDNHRYHSSVSVVRRVVRNVVSVVVD

pLDDT: mean 96.97, std 4.26, range [47.94, 98.94]

Nearest PDB structures (foldseek):
  2z6i-assembly1_A  TM=9.608E-01  e=4.140E-39  Streptococcus pneumoniae
  5gvh-assembly1_A-2  TM=9.555E-01  e=6.057E-39  Thermotoga maritima MSB8
  7l00-assembly1_B  TM=9.614E-01  e=4.330E-38  Clostridioides difficile
  2z6i-assembly1_B  TM=9.569E-01  e=3.580E-38  Streptococcus pneumoniae
  5gvj-assembly1_A-2  TM=9.609E-01  e=6.107E-36  Thermotoga maritima MSB8

Solvent-accessible surface area (backbone atoms only — not comparable to full-atom values): 30213 Å² total; per-residue (Å²): 127,85,72,42,37,26,69,78,61,63,37,74,42,47,39,30,39,47,52,35,75,81,52,24,39,42,60,33,19,28,41,27,15,70,54,25,24,32,11,17,23,39,42,59,91,50,51,54,66,53,43,48,51,40,52,52,50,23,57,73,69,31,91,54,45,37,28,38,27,43,57,56,73,45,90,58,44,72,49,46,52,49,42,45,62,76,68,57,43,50,29,36,34,34,34,75,67,78,59,77,89,50,47,64,63,38,45,75,73,64,20,42,39,32,39,55,31,49,47,59,69,53,45,47,54,40,55,75,71,60,52,66,30,36,32,42,35,7,36,34,28,41,30,75,43,38,86,36,37,34,64,30,46,50,57,46,36,63,74,69,44,87,62,49,35,25,40,21,37,30,62,76,44,12,23,43,52,47,15,41,41,35,56,60,28,40,30,36,38,37,50,58,73,54,58,31,15,64,52,28,77,56,34,68,56,42,38,47,52,36,40,70,26,45,69,74,39,51,41,73,38,40,65,92,71,76,54,31,33,22,17,46,56,33,59,44,48,50,51,49,45,54,41,42,38,55,43,54,54,63,79,77,47,41,71,72,56,50,60,14,44,51,35,16,57,75,65,32,30,58,54,65,18,50,44,60,31,24,48,34,34,37,67,42,79,65,74,42,45,44,44,56,55,50,49,51,27,52,51,38,24,53,53,33,58,70,72,105,127,84,71,44,36,26,70,76,61,64,38,74,42,46,40,30,40,48,51,35,75,81,51,24,40,42,60,31,20,28,41,28,14,71,54,24,25,32,10,18,24,38,42,59,91,48,51,53,66,53,44,47,51,40,53,52,49,22,56,73,71,31,89,56,45,37,28,39,25,44,56,57,75,47,88,58,44,72,49,45,51,51,42,45,60,75,69,58,44,51,29,33,34,34,33,76,67,77,60,79,90,47,47,64,64,38,46,75,74,64,21,42,39,33,39,55,32,49,48,60,71,52,44,48,54,41,53,74,70,60,51,66,29,35,30,41,36,7,36,34,27,41,30,75,43,37,84,35,37,34,63,31,44,50,57,46,38,63,76,69,44,87,61,51,36,24,40,21,37,32,62,78,44,12,23,42,51,48,16,40,43,36,55,62,27,39,30,36,37,37,51,57,74,55,58,31,16,63,52,29,77,56,34,69,53,46,38,46,52,36,41,70,26,44,68,74,38,52,42,74,38,41,67,92,70,76,53,31,34,21,18,47,58,34,60,45,48,49,50,50,44,53,40,44,37,56,43,54,54,64,79,77,46,42,70,72,55,50,60,14,45,53,34,16,58,76,65,32,31,59,53,64,18,48,44,59,31,25,48,36,34,36,68,40,79,67,74,42,47,44,43,55,54,50,50,51,27,52,52,39,26,53,53,32,58,70,71,104

Secondary structure (DSSP, 8-state):
-PPPHHHHHT-SSSEEE---TTT--HHHHHHHHHTTSEEEE--TT--HHHHHHHHHHHHHH-SS-EEEEEETTSTTHHHHHHHHHHHT-SEEEEESS-GGGTHHHHHHTT-EEEEEESSHHHHHHHHHHT-S-EEEE-TTSSEE--SS-HHHHHHHHHHH--S-EEEESS--SHHHHHHHHHHT-SEEEE-GGGGGBTT----HHHHHHHHT--TT-EEEE-TTTT--EEEE--HHHHHHHHHHHTT--HHHHHHHHTTHHHHHHHH---SSS--B--GGGGG----B-HHHHHHHHHHHHHHHHHH-/-PPPHHHHHT-SSSEEE---TTT--HHHHHHHHHTTSEEEE--TT--HHHHHHHHHHHHHH-SS-EEEEEETTSTTHHHHHHHHHHHT-SEEEEESS-GGGTHHHHHHTT-EEEEEESSHHHHHHHHHHT-S-EEEE-TTSSEE--SS-HHHHHHHHHHH--S-EEEESS--SHHHHHHHHHHT-SEEEE-GGGGGBTT----HHHHHHHHT--TT-EEEE-TTTT--EEEE--HHHHHHHHHHHTT--HHHHHHHHTTHHHHHHHH---SSS--B--GGGGG----B-HHHHHHHHHHHHHHHHHH-